Protein 3F6R (pdb70)

Solvent-accessible surface area: 26127 Å² total; per-residue (Å²): 53,63,0,0,0,0,6,0,20,70,110,24,49,2,63,28,0,0,89,77,0,51,97,52,0,49,85,43,69,33,109,22,30,50,5,47,6,50,26,8,37,3,119,86,11,0,83,42,17,69,0,0,0,1,0,0,13,32,125,24,196,85,28,28,89,17,9,99,49,0,33,71,7,4,55,49,2,65,120,0,35,4,76,75,56,75,0,0,0,0,0,8,24,57,113,163,148,165,79,45,2,10,0,1,53,4,0,28,49,2,0,114,74,40,38,11,88,44,19,10,153,21,12,92,5,68,25,56,9,103,95,44,69,127,25,1,46,56,8,2,97,63,0,43,133,88,62,57,68,0,1,0,0,8,0,23,71,111,24,47,0,63,28,0,0,94,76,0,51,95,48,0,48,85,38,70,31,108,24,40,49,48,50,5,59,118,22,83,4,119,86,28,0,82,42,27,67,0,0,0,0,0,0,12,32,125,23,196,162,86,51,73,16,9,99,50,0,35,72,8,14,57,48,1,17,91,1,14,2,26,68,57,70,0,0,0,0,0,8,22,62,111,167,146,165,123,46,2,11,0,1,53,29,0,27,105,28,0,83,25,6,8,12,86,42,20,9,152,18,12,90,4,65,27,58,9,102,96,49,70,123,28,1,42,59,8,2,98,66,0,45,136,90,63,57,68,0,1,0,0,8,0,23,71,104,25,49,1,62,27,0,0,94,76,0,50,93,48,0,50,82,43,68,33,109,23,31,50,9,48,4,52,24,9,26,4,118,86,12,0,84,41,20,68,0,0,0,0,0,0,12,31,123,22,198,159,82,49,76,19,9,95,49,0,54,70,8,15,80,51,2,23,98,0,17,1,28,69,59,70,0,0,0,0,0,7,23,59,112,164,146,168,119,47,3,10,0,2,52,30,0,26,104,38,0,80,31,7,6,12,84,44,19,8,154,20,11,91,4,65,27,55,9,103,94,47,66,126,28,0,42,57,8,2,98,64,0,43,138,89,63,52,65,0,1,0,0,8,0,20,70,106,24,49,1,64,30,0,0,92,84,0,52,98,51,0,48,84,43,69,31,108,22,42,49,48,47,5,61,119,20,84,4,118,84,27,0,84,43,26,68,0,0,0,1,0,0,12,32,123,23,199,103,49,45,92,18,9,103,51,0,34,72,7,5,63,50,2,67,122,0,36,4,74,74,58,73,0,0,0,0,0,7,24,56,114,162,150,167,87,45,3,10,0,1,53,9,0,28,53,1,0,115,67,36,40,11,86,44,21,10,152,17,12,93,5,66,25,57,8,102,98,45,68,129,25,0,45,55,7,3,97,62,0,44,136,87,63

Structure (mmCIF, N/CA/C/O backbone):
data_3F6R
#
_entry.id   3F6R
#
_cell.length_a   71.06
_cell.length_b   71.06
_cell.length_c   112.99
_cell.angle_alpha   90.00
_cell.angle_beta   90.00
_cell.angle_gamma   90.00
#
_symmetry.space_group_name_H-M   'P 43'
#
loop_
_entity.id
_entity.type
_entity.pdbx_description
1 polymer Flavodoxin
2 non-polymer 'FLAVIN MONONUCLEOTIDE'
3 water water
#
loop_
_atom_site.group_PDB
_atom_site.id
_atom_site.type_symbol
_atom_site.label_atom_id
_atom_site.label_alt_id
_atom_site.label_comp_id
_atom_site.label_asym_id
_atom_site.label_entity_id
_atom_site.label_seq_id
_atom_site.pdbx_PDB_ins_code
_atom_site.Cartn_x
_atom_site.Cartn_y
_atom_site.Cartn_z
_atom_site.occupancy
_atom_site.B_iso_or_equiv
_atom_site.auth_seq_id
_atom_site.auth_comp_id
_atom_site.auth_asym_id
_atom_site.auth_atom_id
_atom_site.pdbx_PDB_model_num
ATOM 1 N N . SER A 1 2 ? 11.760 -4.046 15.915 1.00 31.05 2 SER A N 1
ATOM 2 C CA . SER A 1 2 ? 11.948 -2.643 15.567 1.00 28.63 2 SER A CA 1
ATOM 3 C C . SER A 1 2 ? 10.873 -2.197 14.603 1.00 35.38 2 SER A C 1
ATOM 4 O O . SER A 1 2 ? 10.135 -3.013 14.061 1.00 35.82 2 SER A O 1
ATOM 7 N N . LYS A 1 3 ? 10.776 -0.890 14.405 1.00 24.10 3 LYS A N 1
ATOM 8 C CA . LYS A 1 3 ? 9.792 -0.329 13.493 1.00 21.51 3 LYS A CA 1
ATOM 9 C C . LYS A 1 3 ? 10.461 0.265 12.260 1.00 30.35 3 LYS A C 1
ATOM 10 O O . LYS A 1 3 ? 11.280 1.177 12.355 1.00 23.92 3 LYS A O 1
ATOM 16 N N . VAL A 1 4 ? 10.073 -0.255 11.102 1.00 19.81 4 VAL A N 1
ATOM 17 C CA . VAL A 1 4 ? 10.686 0.094 9.828 1.00 29.09 4 VAL A CA 1
ATOM 18 C C . VAL A 1 4 ? 9.654 0.643 8.845 1.00 22.48 4 VAL A C 1
ATOM 19 O O . VAL A 1 4 ? 8.608 0.033 8.629 1.00 20.09 4 VAL A O 1
ATOM 23 N N . LEU A 1 5 ? 9.959 1.799 8.262 1.00 22.09 5 LEU A N 1
ATOM 24 C CA . LEU A 1 5 ? 9.100 2.427 7.268 1.00 24.40 5 LEU A CA 1
ATOM 25 C C . LEU A 1 5 ? 9.784 2.342 5.923 1.00 24.01 5 LEU A C 1
ATOM 26 O O . LEU A 1 5 ? 10.958 2.702 5.804 1.00 21.78 5 LEU A O 1
ATOM 31 N N . ILE A 1 6 ? 9.051 1.867 4.916 1.00 18.85 6 ILE A N 1
ATOM 32 C CA . ILE A 1 6 ? 9.576 1.773 3.555 1.00 22.20 6 ILE A CA 1
ATOM 33 C C . ILE A 1 6 ? 8.734 2.610 2.578 1.00 25.11 6 ILE A C 1
ATOM 34 O O . ILE A 1 6 ? 7.530 2.409 2.444 1.00 30.83 6 ILE A O 1
ATOM 39 N N . VAL A 1 7 ? 9.374 3.566 1.911 1.00 23.98 7 VAL A N 1
ATOM 40 C CA . VAL A 1 7 ? 8.672 4.458 0.994 1.00 18.78 7 VAL A CA 1
ATOM 41 C C . VAL A 1 7 ? 9.380 4.413 -0.346 1.00 20.32 7 VAL A C 1
ATOM 42 O O . VAL A 1 7 ? 10.607 4.440 -0.398 1.00 25.36 7 VAL A O 1
ATOM 46 N N . PHE A 1 8 ? 8.608 4.341 -1.426 1.00 22.06 8 PHE A N 1
ATOM 47 C CA . PHE A 1 8 ? 9.174 4.247 -2.765 1.00 18.78 8 PHE A CA 1
ATOM 48 C C . PHE A 1 8 ? 8.443 5.072 -3.813 1.00 21.87 8 PHE A C 1
ATOM 49 O O . PHE A 1 8 ? 7.282 5.436 -3.652 1.00 22.68 8 PHE A O 1
ATOM 57 N N . GLY A 1 9 ? 9.157 5.354 -4.894 1.00 17.68 9 GLY A N 1
ATOM 58 C CA . GLY A 1 9 ? 8.590 5.957 -6.082 1.00 20.16 9 GLY A CA 1
ATOM 59 C C . GLY A 1 9 ? 8.978 5.066 -7.249 1.00 32.24 9 GLY A C 1
ATOM 60 O O . GLY A 1 9 ? 10.161 4.833 -7.484 1.00 29.49 9 GLY A O 1
ATOM 61 N N . SER A 1 10 ? 7.988 4.556 -7.970 1.00 22.57 10 SER A N 1
ATOM 62 C CA . SER A 1 10 ? 8.230 3.552 -8.978 1.00 25.10 10 SER A CA 1
ATOM 63 C C . SER A 1 10 ? 7.355 3.856 -10.178 1.00 28.17 10 SER A C 1
ATOM 64 O O . SER A 1 10 ? 6.151 4.011 -10.024 1.00 26.53 10 SER A O 1
ATOM 67 N N . SER A 1 11 ? 7.955 3.960 -11.363 1.00 27.11 11 SER A N 1
ATOM 68 C CA . SER A 1 11 ? 7.196 4.246 -12.580 1.00 19.23 11 SER A CA 1
ATOM 69 C C . SER A 1 11 ? 6.750 2.975 -13.302 1.00 33.02 11 SER A C 1
ATOM 70 O O . SER A 1 11 ? 5.598 2.858 -13.712 1.00 31.21 11 SER A O 1
ATOM 73 N N . THR A 1 12 ? 7.661 2.020 -13.467 1.00 24.99 12 THR A N 1
ATOM 74 C CA . THR A 1 12 ? 7.304 0.781 -14.153 1.00 25.92 12 THR A CA 1
ATOM 75 C C . THR A 1 12 ? 7.026 -0.402 -13.199 1.00 26.70 12 THR A C 1
ATOM 76 O O . THR A 1 12 ? 6.409 -1.390 -13.596 1.00 31.79 12 THR A O 1
ATOM 80 N N . GLY A 1 13 ? 7.448 -0.287 -11.942 1.00 34.50 13 GLY A N 1
ATOM 81 C CA . GLY A 1 13 ? 7.169 -1.318 -10.954 1.00 19.29 13 GLY A CA 1
ATOM 82 C C . GLY A 1 13 ? 8.370 -2.063 -10.396 1.00 29.74 13 GLY A C 1
ATOM 83 O O . GLY A 1 13 ? 8.227 -2.900 -9.503 1.00 28.34 13 GLY A O 1
ATOM 84 N N . ASN A 1 14 ? 9.555 -1.755 -10.913 1.00 26.54 14 ASN A N 1
ATOM 85 C CA . ASN A 1 14 ? 10.792 -2.416 -10.489 1.00 30.07 14 ASN A CA 1
ATOM 86 C C . ASN A 1 14 ? 11.239 -2.025 -9.073 1.00 27.20 14 ASN A C 1
ATOM 87 O O . ASN A 1 14 ? 11.646 -2.877 -8.294 1.00 32.31 14 ASN A O 1
ATOM 92 N N . THR A 1 15 ? 11.148 -0.743 -8.739 1.00 25.06 15 THR A N 1
ATOM 93 C CA . THR A 1 15 ? 11.484 -0.281 -7.396 1.00 21.92 15 THR A CA 1
ATOM 94 C C . THR A 1 15 ? 10.373 -0.669 -6.421 1.00 24.89 15 THR A C 1
ATOM 95 O O . THR A 1 15 ? 10.596 -0.794 -5.212 1.00 25.57 15 THR A O 1
ATOM 99 N N . GLU A 1 16 ? 9.173 -0.860 -6.953 1.00 21.85 16 GLU A N 1
ATOM 100 C CA . GLU A 1 16 ? 8.066 -1.326 -6.142 1.00 20.76 16 GLU A CA 1
ATOM 101 C C . GLU A 1 16 ? 8.363 -2.751 -5.713 1.00 35.06 16 GLU A C 1
ATOM 102 O O . GLU A 1 16 ? 8.385 -3.069 -4.521 1.00 26.50 16 GLU A O 1
ATOM 108 N N . SER A 1 17 ? 8.602 -3.602 -6.705 1.00 26.98 17 SER A N 1
ATOM 109 C CA . SER A 1 17 ? 8.959 -5.000 -6.488 1.00 26.91 17 SER A CA 1
ATOM 110 C C . SER A 1 17 ? 10.053 -5.203 -5.433 1.00 28.16 17 SER A C 1
ATOM 111 O O . SER A 1 17 ? 10.004 -6.147 -4.639 1.00 35.30 17 SER A O 1
ATOM 114 N N . ILE A 1 18 ? 11.052 -4.326 -5.444 1.00 28.08 18 ILE A N 1
ATOM 115 C CA . ILE A 1 18 ? 12.154 -4.391 -4.483 1.00 25.52 18 ILE A CA 1
ATOM 116 C C . ILE A 1 18 ? 11.708 -3.978 -3.088 1.00 22.28 18 ILE A C 1
ATOM 117 O O . ILE A 1 18 ? 12.171 -4.528 -2.100 1.00 33.08 18 ILE A O 1
ATOM 122 N N . ALA A 1 19 ? 10.809 -3.002 -3.015 1.00 19.86 19 ALA A N 1
ATOM 123 C CA . ALA A 1 19 ? 10.309 -2.524 -1.727 1.00 21.84 19 ALA A CA 1
ATOM 124 C C . ALA A 1 19 ? 9.348 -3.518 -1.068 1.00 27.70 19 ALA A C 1
ATOM 125 O O . ALA A 1 19 ? 9.195 -3.534 0.157 1.00 25.99 19 ALA A O 1
ATOM 127 N N . GLN A 1 20 ? 8.691 -4.342 -1.878 1.00 21.93 20 GLN A N 1
ATOM 128 C CA . GLN A 1 20 ? 7.785 -5.349 -1.335 1.00 21.06 20 GLN A CA 1
ATOM 129 C C . GLN A 1 20 ? 8.583 -6.538 -0.798 1.00 21.44 20 GLN A C 1
ATOM 130 O O . GLN A 1 20 ? 8.281 -7.072 0.270 1.00 23.87 20 GLN A O 1
ATOM 136 N N . LYS A 1 21 ? 9.613 -6.941 -1.537 1.00 26.28 21 LYS A N 1
ATOM 137 C CA . LYS A 1 21 ? 10.498 -8.011 -1.084 1.00 24.19 21 LYS A CA 1
ATOM 138 C C . LYS A 1 21 ? 11.200 -7.613 0.206 1.00 28.28 21 LYS A C 1
ATOM 139 O O . LYS A 1 21 ? 11.318 -8.406 1.137 1.00 33.77 21 LYS A O 1
ATOM 145 N N . LEU A 1 22 ? 11.673 -6.375 0.245 1.00 24.49 22 LEU A N 1
ATOM 146 C CA . LEU A 1 22 ? 12.337 -5.840 1.423 1.00 25.48 22 LEU A CA 1
ATOM 147 C C . LEU A 1 22 ? 11.391 -5.830 2.625 1.00 27.18 22 LEU A C 1
ATOM 148 O O . LEU A 1 22 ? 11.801 -6.112 3.750 1.00 30.15 22 LEU A O 1
ATOM 153 N N . GLU A 1 23 ? 10.125 -5.503 2.382 1.00 27.99 23 GLU A N 1
ATOM 154 C CA . GLU A 1 23 ? 9.135 -5.516 3.446 1.00 22.89 23 GLU A CA 1
ATOM 155 C C . GLU A 1 23 ? 8.984 -6.925 3.993 1.00 29.34 23 GLU A C 1
ATOM 156 O O . GLU A 1 23 ? 8.781 -7.121 5.190 1.00 34.68 23 GLU A O 1
ATOM 162 N N . GLU A 1 24 ? 9.087 -7.909 3.110 1.00 27.62 24 GLU A N 1
ATOM 163 C CA . GLU A 1 24 ? 8.887 -9.298 3.500 1.00 31.16 24 GLU A CA 1
ATOM 164 C C . GLU A 1 24 ? 10.062 -9.820 4.310 1.00 21.08 24 GLU A C 1
ATOM 165 O O . GLU A 1 24 ? 9.883 -10.622 5.219 1.00 34.40 24 GLU A O 1
ATOM 171 N N . LEU A 1 25 ? 11.266 -9.363 3.983 1.00 18.63 25 LEU A N 1
ATOM 172 C CA . LEU A 1 25 ? 12.464 -9.919 4.602 1.00 25.82 25 LEU A CA 1
ATOM 173 C C . LEU A 1 25 ? 12.694 -9.338 5.994 1.00 29.93 25 LEU A C 1
ATOM 174 O O . LEU A 1 25 ? 13.185 -10.017 6.896 1.00 29.70 25 LEU A O 1
ATOM 179 N N . ILE A 1 26 ? 12.332 -8.076 6.164 1.00 24.99 26 ILE A N 1
ATOM 180 C CA . ILE A 1 26 ? 12.523 -7.399 7.434 1.00 22.45 26 ILE A CA 1
ATOM 181 C C . ILE A 1 26 ? 11.401 -7.786 8.395 1.00 26.36 26 ILE A C 1
ATOM 182 O O . ILE A 1 26 ? 11.642 -8.133 9.546 1.00 28.92 26 ILE A O 1
ATOM 187 N N . ALA A 1 27 ? 10.173 -7.765 7.902 1.00 24.35 27 ALA A N 1
ATOM 188 C CA . ALA A 1 27 ? 9.054 -8.293 8.661 1.00 19.33 27 ALA A CA 1
ATOM 189 C C . ALA A 1 27 ? 9.359 -9.700 9.174 1.00 27.61 27 ALA A C 1
ATOM 190 O O . ALA A 1 27 ? 8.949 -10.068 10.280 1.00 33.54 27 ALA A O 1
ATOM 192 N N . ALA A 1 28 ? 10.055 -10.491 8.359 1.00 26.77 28 ALA A N 1
ATOM 193 C CA . ALA A 1 28 ? 10.422 -11.854 8.742 1.00 31.82 28 ALA A CA 1
ATOM 194 C C . ALA A 1 28 ? 11.418 -11.869 9.902 1.00 24.73 28 ALA A C 1
ATOM 195 O O . ALA A 1 28 ? 11.500 -12.854 10.646 1.00 29.23 28 ALA A O 1
ATOM 197 N N . GLY A 1 29 ? 12.155 -10.771 10.064 1.00 25.14 29 GLY A N 1
ATOM 198 C CA . GLY A 1 29 ? 13.152 -10.671 11.112 1.00 25.62 29 GLY A CA 1
ATOM 199 C C . GLY A 1 29 ? 12.586 -10.311 12.474 1.00 23.40 29 GLY A C 1
ATOM 200 O O . GLY A 1 29 ? 13.343 -10.173 13.429 1.00 27.89 29 GLY A O 1
ATOM 201 N N . GLY A 1 30 ? 11.266 -10.151 12.568 1.00 26.63 30 GLY A N 1
ATOM 202 C CA . GLY A 1 30 ? 10.624 -9.852 13.836 1.00 29.41 30 GLY A CA 1
ATOM 203 C C . GLY A 1 30 ? 10.273 -8.385 13.993 1.00 31.09 30 GLY A C 1
ATOM 204 O O . GLY A 1 30 ? 9.925 -7.925 15.085 1.00 23.36 30 GLY A O 1
ATOM 205 N N . HIS A 1 31 ? 10.360 -7.656 12.887 1.00 29.21 31 HIS A N 1
ATOM 206 C CA . HIS A 1 31 ? 10.159 -6.219 12.881 1.00 27.56 31 HIS A CA 1
ATOM 207 C C . HIS A 1 31 ? 8.844 -5.854 12.221 1.00 28.80 31 HIS A C 1
ATOM 208 O O . HIS A 1 31 ? 8.348 -6.576 11.354 1.00 30.23 31 HIS A O 1
ATOM 215 N N . GLU A 1 32 ? 8.290 -4.723 12.645 1.00 29.06 32 GLU A N 1
ATOM 216 C CA . GLU A 1 32 ? 7.060 -4.184 12.084 1.00 29.33 32 GLU A CA 1
ATOM 217 C C . GLU A 1 32 ? 7.404 -3.257 10.915 1.00 28.74 32 GLU A C 1
ATOM 218 O O . GLU A 1 32 ? 8.005 -2.198 11.109 1.00 29.11 32 GLU A O 1
ATOM 224 N N . VAL A 1 33 ? 7.041 -3.672 9.704 1.00 31.19 33 VAL A N 1
ATOM 225 C CA . VAL A 1 33 ? 7.313 -2.889 8.500 1.00 26.93 33 VAL A CA 1
ATOM 226 C C . VAL A 1 33 ? 6.056 -2.180 8.008 1.00 31.55 33 VAL A C 1
ATOM 227 O O . VAL A 1 33 ? 4.981 -2.774 7.966 1.00 23.21 33 VAL A O 1
ATOM 231 N N . THR A 1 34 ? 6.198 -0.907 7.645 1.00 23.88 34 THR A N 1
ATOM 232 C CA . THR A 1 34 ? 5.118 -0.168 6.995 1.00 23.43 34 THR A CA 1
ATOM 233 C C . THR A 1 34 ? 5.558 0.214 5.594 1.00 25.72 34 THR A C 1
ATOM 234 O O . THR A 1 34 ? 6.601 0.843 5.418 1.00 29.43 34 THR A O 1
ATOM 238 N N . LEU A 1 35 ? 4.759 -0.182 4.603 1.00 31.35 35 LEU A N 1
ATOM 239 C CA . LEU A 1 35 ? 5.060 0.062 3.195 1.00 31.01 35 LEU A CA 1
ATOM 240 C C . LEU A 1 35 ? 4.147 1.124 2.584 1.00 33.41 35 LEU A C 1
ATOM 241 O O . LEU A 1 35 ? 2.925 0.994 2.587 1.00 37.72 35 LEU A O 1
ATOM 246 N N . LEU A 1 36 ? 4.759 2.178 2.059 1.00 23.66 36 LEU A N 1
ATOM 247 C CA . LEU A 1 36 ? 4.021 3.272 1.447 1.00 19.35 36 LEU A CA 1
ATOM 248 C C . LEU A 1 36 ? 4.569 3.606 0.071 1.00 26.92 36 LEU A C 1
ATOM 249 O O . LEU A 1 36 ? 5.782 3.640 -0.129 1.00 27.63 36 LEU A O 1
ATOM 254 N N . ASN A 1 37 ? 3.665 3.851 -0.870 1.00 23.69 37 ASN A N 1
ATOM 255 C CA . ASN A 1 37 ? 3.996 4.513 -2.116 1.00 20.34 37 ASN A CA 1
ATOM 256 C C . ASN A 1 37 ? 4.061 5.996 -1.825 1.00 25.54 37 ASN A C 1
ATOM 257 O O . ASN A 1 37 ? 3.087 6.574 -1.342 1.00 30.16 37 ASN A O 1
ATOM 262 N N . ALA A 1 38 ? 5.210 6.602 -2.118 1.00 25.29 38 ALA A N 1
ATOM 263 C CA . ALA A 1 38 ? 5.463 8.024 -1.880 1.00 24.20 38 ALA A CA 1
ATOM 264 C C . ALA A 1 38 ? 4.348 8.929 -2.411 1.00 29.79 38 ALA A C 1
ATOM 265 O O . ALA A 1 38 ? 4.171 10.060 -1.942 1.00 30.74 38 ALA A O 1
ATOM 267 N N . ALA A 1 39 ? 3.606 8.420 -3.391 1.00 20.03 39 ALA A N 1
ATOM 268 C CA . ALA A 1 39 ? 2.494 9.140 -3.999 1.00 18.47 39 ALA A CA 1
ATOM 269 C C . ALA A 1 39 ? 1.307 9.243 -3.054 1.00 21.91 39 ALA A C 1
ATOM 270 O O . ALA A 1 39 ? 0.429 10.092 -3.229 1.00 26.04 39 ALA A O 1
ATOM 272 N N . ASP A 1 40 ? 1.298 8.383 -2.043 1.00 27.98 40 ASP A N 1
ATOM 273 C CA . ASP A 1 40 ? 0.176 8.277 -1.122 1.00 23.18 40 ASP A CA 1
ATOM 274 C C . ASP A 1 40 ? 0.495 8.891 0.229 1.00 22.51 40 ASP A C 1
ATOM 275 O O . ASP A 1 40 ? -0.406 9.188 1.002 1.00 27.74 40 ASP A O 1
ATOM 280 N N . ALA A 1 41 ? 1.783 9.095 0.492 1.00 25.20 41 ALA A N 1
ATOM 281 C CA . ALA A 1 41 ? 2.278 9.458 1.818 1.00 25.14 41 ALA A CA 1
ATOM 282 C C . ALA A 1 41 ? 2.267 10.951 2.111 1.00 27.64 41 ALA A C 1
ATOM 283 O O . ALA A 1 41 ? 2.768 11.755 1.322 1.00 30.91 41 ALA A O 1
ATOM 285 N N . SER A 1 42 ? 1.703 11.313 3.258 1.00 29.07 42 SER A N 1
ATOM 286 C CA . SER A 1 42 ? 1.849 12.667 3.771 1.00 30.71 42 SER A CA 1
ATOM 287 C C . SER A 1 42 ? 3.121 12.738 4.607 1.00 31.63 42 SER A C 1
ATOM 288 O O . SER A 1 42 ? 3.307 11.970 5.553 1.00 25.81 42 SER A O 1
ATOM 291 N N . ALA A 1 43 ? 3.997 13.665 4.246 1.00 27.26 43 ALA A N 1
ATOM 292 C CA . ALA A 1 43 ? 5.330 13.737 4.831 1.00 30.46 43 ALA A CA 1
ATOM 293 C C . ALA A 1 43 ? 5.324 14.133 6.303 1.00 30.83 43 ALA A C 1
ATOM 294 O O . ALA A 1 43 ? 6.119 13.619 7.087 1.00 30.39 43 ALA A O 1
ATOM 296 N N . GLU A 1 44 ? 4.428 15.040 6.676 1.00 31.31 44 GLU A N 1
ATOM 297 C CA . GLU A 1 44 ? 4.415 15.581 8.035 1.00 30.56 44 GLU A CA 1
ATOM 298 C C . GLU A 1 44 ? 4.654 14.511 9.093 1.00 27.34 44 GLU A C 1
ATOM 299 O O . GLU A 1 44 ? 3.819 13.626 9.301 1.00 24.32 44 GLU A O 1
ATOM 305 N N . ASN A 1 45 ? 5.813 14.597 9.746 1.00 30.01 45 ASN A N 1
ATOM 306 C CA . ASN A 1 45 ? 6.148 13.725 10.867 1.00 30.16 45 ASN A CA 1
ATOM 307 C C . ASN A 1 45 ? 6.082 12.239 10.498 1.00 26.15 45 ASN A C 1
ATOM 308 O O . ASN A 1 45 ? 5.869 11.388 11.362 1.00 29.40 45 ASN A O 1
ATOM 313 N N . LEU A 1 46 ? 6.264 11.942 9.211 1.00 25.03 46 LEU A N 1
ATOM 314 C CA . LEU A 1 46 ? 6.140 10.581 8.683 1.00 25.02 46 LEU A CA 1
ATOM 315 C C . LEU A 1 46 ? 7.058 9.565 9.371 1.00 25.80 46 LEU A C 1
ATOM 316 O O . LEU A 1 46 ? 6.680 8.404 9.557 1.00 23.41 46 LEU A O 1
ATOM 321 N N . ALA A 1 47 ? 8.260 9.995 9.742 1.00 25.64 47 ALA A N 1
ATOM 322 C CA . ALA A 1 47 ? 9.236 9.095 10.359 1.00 18.14 47 ALA A CA 1
ATOM 323 C C . ALA A 1 47 ? 9.017 8.847 11.853 1.00 22.75 47 ALA A C 1
ATOM 324 O O . ALA A 1 47 ? 9.629 7.946 12.427 1.00 19.58 47 ALA A O 1
ATOM 326 N N . ASP A 1 48 ? 8.171 9.641 12.498 1.00 21.35 48 ASP A N 1
ATOM 327 C CA . ASP A 1 48 ? 8.002 9.493 13.941 1.00 21.86 48 ASP A CA 1
ATOM 328 C C . ASP A 1 48 ? 7.559 8.074 14.292 1.00 24.19 48 ASP A C 1
ATOM 329 O O . ASP A 1 48 ? 6.612 7.552 13.707 1.00 25.86 48 ASP A O 1
ATOM 334 N N . GLY A 1 49 ? 8.254 7.458 15.246 1.00 26.30 49 GLY A N 1
ATOM 335 C CA . GLY A 1 49 ? 7.951 6.102 15.660 1.00 26.97 49 GLY A CA 1
ATOM 336 C C . GLY A 1 49 ? 8.871 5.080 15.024 1.00 25.11 49 GLY A C 1
ATOM 337 O O . GLY A 1 49 ? 9.047 3.988 15.544 1.00 21.76 49 GLY A O 1
ATOM 338 N N . TYR A 1 50 ? 9.475 5.445 13.900 1.00 21.98 50 TYR A N 1
ATOM 339 C CA . TYR A 1 50 ? 10.267 4.496 13.120 1.00 27.58 50 TYR A CA 1
ATOM 340 C C . TYR A 1 50 ? 11.755 4.475 13.471 1.00 26.34 50 TYR A C 1
ATOM 341 O O . TYR A 1 50 ? 12.413 5.511 13.537 1.00 27.64 50 TYR A O 1
ATOM 350 N N . ASP A 1 51 ? 12.269 3.270 13.694 1.00 23.50 51 ASP A N 1
ATOM 351 C CA . ASP A 1 51 ? 13.676 3.064 14.017 1.00 21.97 51 ASP A CA 1
ATOM 352 C C . ASP A 1 51 ? 14.565 3.188 12.776 1.00 26.83 51 ASP A C 1
ATOM 353 O O . ASP A 1 51 ? 15.706 3.632 12.863 1.00 31.57 51 ASP A O 1
ATOM 358 N N . ALA A 1 52 ? 14.036 2.803 11.621 1.00 26.30 52 ALA A N 1
ATOM 359 C CA . ALA A 1 52 ? 14.743 2.994 10.360 1.00 20.93 52 ALA A CA 1
ATOM 360 C C . ALA A 1 52 ? 13.757 3.393 9.278 1.00 27.70 52 ALA A C 1
ATOM 361 O O . ALA A 1 52 ? 12.568 3.085 9.379 1.00 26.22 52 ALA A O 1
ATOM 363 N N . VAL A 1 53 ? 14.247 4.078 8.247 1.00 19.73 53 VAL A N 1
ATOM 364 C CA . VAL A 1 53 ? 13.424 4.367 7.077 1.00 20.85 53 VAL A CA 1
ATOM 365 C C . VAL A 1 53 ? 14.179 4.080 5.795 1.00 24.03 53 VAL A C 1
ATOM 366 O O . VAL A 1 53 ? 15.227 4.664 5.549 1.00 29.42 53 VAL A O 1
ATOM 370 N N . LEU A 1 54 ? 13.635 3.184 4.977 1.00 20.60 54 LEU A N 1
ATOM 371 C CA . LEU A 1 54 ? 14.229 2.863 3.679 1.00 22.41 54 LEU A CA 1
ATOM 372 C C . LEU A 1 54 ? 13.519 3.614 2.534 1.00 27.02 54 LEU A C 1
ATOM 373 O O . LEU A 1 54 ? 12.288 3.624 2.452 1.00 27.18 54 LEU A O 1
ATOM 378 N N . PHE A 1 55 ? 14.302 4.258 1.668 1.00 20.68 55 PHE A N 1
ATOM 379 C CA . PHE A 1 55 ? 13.755 5.020 0.543 1.00 20.68 55 PHE A CA 1
ATOM 380 C C . PHE A 1 55 ? 14.106 4.373 -0.801 1.00 28.01 55 PHE A C 1
ATOM 381 O O . PHE A 1 55 ? 15.274 4.121 -1.083 1.00 30.57 55 PHE A O 1
ATOM 389 N N . GLY A 1 56 ? 13.095 4.122 -1.633 1.00 27.71 56 GLY A N 1
ATOM 390 C CA . GLY A 1 56 ? 13.296 3.571 -2.970 1.00 26.30 56 GLY A CA 1
ATOM 391 C C . GLY A 1 56 ? 12.890 4.554 -4.060 1.00 27.41 56 GLY A C 1
ATOM 392 O O . GLY A 1 56 ? 11.855 5.208 -3.955 1.00 26.43 56 GLY A O 1
ATOM 393 N N . CYS A 1 57 ? 13.692 4.666 -5.114 1.00 24.54 57 CYS A N 1
ATOM 394 C CA . CYS A 1 57 ? 13.453 5.702 -6.113 1.00 29.89 57 CYS A CA 1
ATOM 395 C C . CYS A 1 57 ? 14.287 5.468 -7.377 1.00 32.56 57 CYS A C 1
ATOM 396 O O . CYS A 1 57 ? 15.514 5.390 -7.301 1.00 31.08 57 CYS A O 1
ATOM 399 N N . SER A 1 58 ? 13.626 5.350 -8.530 1.00 31.41 58 SER A N 1
ATOM 400 C CA . SER A 1 58 ? 14.325 5.140 -9.802 1.00 27.09 58 SER A CA 1
ATOM 401 C C . SER A 1 58 ? 14.809 6.464 -10.378 1.00 29.02 58 SER A C 1
ATOM 402 O O . SER A 1 58 ? 14.261 7.520 -10.063 1.00 36.44 58 SER A O 1
ATOM 405 N N . ALA A 1 59 ? 15.838 6.400 -11.218 1.00 27.52 59 ALA A N 1
ATOM 406 C CA . ALA A 1 59 ? 16.416 7.586 -11.849 1.00 22.77 59 ALA A CA 1
ATOM 407 C C . ALA A 1 59 ? 16.004 7.683 -13.314 1.00 31.11 59 ALA A C 1
ATOM 408 O O . ALA A 1 59 ? 15.954 6.679 -14.016 1.00 37.16 59 ALA A O 1
ATOM 410 N N . TRP A 1 60 ? 15.729 8.902 -13.770 1.00 32.51 60 TRP A N 1
ATOM 411 C CA . TRP A 1 60 ? 15.270 9.146 -15.133 1.00 30.84 60 TRP A CA 1
ATOM 412 C C . TRP A 1 60 ? 16.031 10.312 -15.765 1.00 32.07 60 TRP A C 1
ATOM 413 O O . TRP A 1 60 ? 17.247 10.418 -15.608 1.00 30.54 60 TRP A O 1
ATOM 424 N N . GLY A 1 61 ? 15.323 11.181 -16.477 1.00 28.52 61 GLY A N 1
ATOM 425 C CA . GLY A 1 61 ? 15.951 12.351 -17.055 1.00 31.61 61 GLY A CA 1
ATOM 426 C C . GLY A 1 61 ? 16.745 12.054 -18.315 1.00 45.89 61 GLY A C 1
ATOM 427 O O . GLY A 1 61 ? 17.522 11.098 -18.370 1.00 39.43 61 GLY A O 1
ATOM 428 N N . MET A 1 62 ? 16.543 12.888 -19.331 1.00 44.71 62 MET A N 1
ATOM 429 C CA . MET A 1 62 ? 17.204 12.723 -20.618 1.00 50.22 62 MET A CA 1
ATOM 430 C C . MET A 1 62 ? 18.675 13.107 -20.501 1.00 52.91 62 MET A C 1
ATOM 431 O O . MET A 1 62 ? 19.548 12.476 -21.101 1.00 54.92 62 MET A O 1
ATOM 436 N N . GLU A 1 63 ? 18.939 14.149 -19.718 1.00 52.25 63 GLU A N 1
ATOM 437 C CA . GLU A 1 63 ? 20.289 14.680 -19.565 1.00 53.86 63 GLU A CA 1
ATOM 438 C C . GLU A 1 63 ? 20.865 14.343 -18.193 1.00 56.57 63 GLU A C 1
ATOM 439 O O . GLU A 1 63 ? 21.428 13.265 -17.988 1.00 49.83 63 GLU A O 1
ATOM 445 N N . ASP A 1 64 ? 20.732 15.284 -17.263 1.00 58.51 64 ASP A N 1
ATOM 446 C CA . ASP A 1 64 ? 21.131 15.054 -15.882 1.00 56.05 64 ASP A CA 1
ATOM 447 C C . ASP A 1 64 ? 20.148 14.104 -15.211 1.00 48.06 64 ASP A C 1
ATOM 448 O O . ASP A 1 64 ? 19.212 13.616 -15.840 1.00 47.16 64 ASP A O 1
ATOM 453 N N . LEU A 1 65 ? 20.369 13.842 -13.930 1.00 50.11 65 LEU A N 1
ATOM 454 C CA . LEU A 1 65 ? 19.520 12.922 -13.187 1.00 35.34 65 LEU A CA 1
ATOM 455 C C . LEU A 1 65 ? 18.238 13.601 -12.687 1.00 40.12 65 LEU A C 1
ATOM 456 O O . LEU A 1 65 ? 18.278 14.647 -12.032 1.00 45.18 65 LEU A O 1
ATOM 461 N N . GLU A 1 66 ? 17.102 13.002 -13.044 1.00 38.84 66 GLU A N 1
ATOM 462 C CA . GLU A 1 66 ? 15.786 13.401 -12.544 1.00 39.35 66 GLU A CA 1
ATOM 463 C C . GLU A 1 66 ? 15.140 12.235 -11.784 1.00 28.81 66 GLU A C 1
ATOM 464 O O . GLU A 1 66 ? 15.083 11.117 -12.287 1.00 29.96 66 GLU A O 1
ATOM 470 N N . MET A 1 67 ? 14.673 12.502 -10.567 1.00 32.15 67 MET A N 1
ATOM 471 C CA . MET A 1 67 ? 14.048 11.480 -9.735 1.00 31.81 67 MET A CA 1
ATOM 472 C C . MET A 1 67 ? 12.642 11.124 -10.216 1.00 27.54 67 MET A C 1
ATOM 473 O O . MET A 1 67 ? 11.946 11.963 -10.795 1.00 23.14 67 MET A O 1
ATOM 478 N N . GLN A 1 68 ? 12.228 9.882 -9.966 1.00 28.07 68 GLN A N 1
ATOM 479 C CA . GLN A 1 68 ? 10.855 9.455 -10.215 1.00 26.48 68 GLN A CA 1
ATOM 480 C C . GLN A 1 68 ? 9.911 10.442 -9.533 1.00 31.09 68 GLN A C 1
ATOM 481 O O . GLN A 1 68 ? 10.156 10.844 -8.397 1.00 29.08 68 GLN A O 1
ATOM 487 N N . ASP A 1 69 ? 8.830 10.816 -10.218 1.00 26.20 69 ASP A N 1
ATOM 488 C CA . ASP A 1 69 ? 8.050 12.008 -9.860 1.00 31.85 69 ASP A CA 1
ATOM 489 C C . ASP A 1 69 ? 7.158 11.884 -8.625 1.00 30.71 69 ASP A C 1
ATOM 490 O O . ASP A 1 69 ? 6.782 12.894 -8.032 1.00 30.41 69 ASP A O 1
ATOM 495 N N . ASP A 1 70 ? 6.794 10.659 -8.255 1.00 30.36 70 ASP A N 1
ATOM 496 C CA . ASP A 1 70 ? 6.046 10.432 -7.015 1.00 27.13 70 ASP A CA 1
ATOM 497 C C . ASP A 1 70 ? 6.985 10.549 -5.810 1.00 27.65 70 ASP A C 1
ATOM 498 O O . ASP A 1 70 ? 6.587 10.997 -4.729 1.00 26.30 70 ASP A O 1
ATOM 503 N N . PHE A 1 71 ? 8.232 10.133 -5.997 1.00 20.76 71 PHE A N 1
ATOM 504 C CA . PHE A 1 71 ? 9.230 10.297 -4.955 1.00 23.89 71 PHE A CA 1
ATOM 505 C C . PHE A 1 71 ? 9.590 11.772 -4.820 1.00 30.61 71 PHE A C 1
ATOM 506 O O . PHE A 1 71 ? 9.515 12.351 -3.737 1.00 30.06 71 PHE A O 1
ATOM 514 N N . LEU A 1 72 ? 9.978 12.368 -5.943 1.00 25.91 72 LEU A N 1
ATOM 515 C CA . LEU A 1 72 ? 10.393 13.765 -5.996 1.00 25.66 72 LEU A CA 1
ATOM 516 C C . LEU A 1 72 ? 9.502 14.652 -5.142 1.00 28.65 72 LEU A C 1
ATOM 517 O O . LEU A 1 72 ? 9.987 15.378 -4.277 1.00 28.20 72 LEU A O 1
ATOM 522 N N . SER A 1 73 ? 8.197 14.583 -5.388 1.00 24.34 73 SER A N 1
ATOM 523 C CA . SER A 1 73 ? 7.229 15.394 -4.650 1.00 30.62 73 SER A CA 1
ATOM 524 C C . SER A 1 73 ? 7.381 15.220 -3.140 1.00 33.52 73 SER A C 1
ATOM 525 O O . SER A 1 73 ? 7.229 16.174 -2.377 1.00 33.96 73 SER A O 1
ATOM 528 N N . LEU A 1 74 ? 7.685 13.997 -2.719 1.00 27.67 74 LEU A N 1
ATOM 529 C CA . LEU A 1 74 ? 7.973 13.719 -1.319 1.00 23.27 74 LEU A CA 1
ATOM 530 C C . LEU A 1 74 ? 9.368 14.219 -0.932 1.00 30.71 74 LEU A C 1
ATOM 531 O O . LEU A 1 74 ? 9.575 14.699 0.184 1.00 36.17 74 LEU A O 1
ATOM 536 N N . PHE A 1 75 ? 10.320 14.100 -1.853 1.00 24.43 75 PHE A N 1
ATOM 537 C CA . PHE A 1 75 ? 11.696 14.504 -1.590 1.00 24.23 75 PHE A CA 1
ATOM 538 C C . PHE A 1 75 ? 11.715 15.975 -1.196 1.00 31.05 75 PHE A C 1
ATOM 539 O O . PHE A 1 75 ? 12.402 16.382 -0.251 1.00 33.36 75 PHE A O 1
ATOM 547 N N . GLU A 1 76 ? 10.934 16.771 -1.914 1.00 28.67 76 GLU A N 1
ATOM 548 C CA . GLU A 1 76 ? 10.784 18.179 -1.588 1.00 35.11 76 GLU A CA 1
ATOM 549 C C . GLU A 1 76 ? 10.517 18.401 -0.095 1.00 31.86 76 GLU A C 1
ATOM 550 O O . GLU A 1 76 ? 11.037 19.347 0.494 1.00 29.42 76 GLU A O 1
ATOM 556 N N . GLU A 1 77 ? 9.734 17.507 0.507 1.00 31.39 77 GLU A N 1
ATOM 557 C CA . GLU A 1 77 ? 9.241 17.683 1.873 1.00 29.58 77 GLU A CA 1
ATOM 558 C C . GLU A 1 77 ? 10.025 16.903 2.932 1.00 26.19 77 GLU A C 1
ATOM 559 O O . GLU A 1 77 ? 9.575 16.774 4.062 1.00 33.32 77 GLU A O 1
ATOM 565 N N . PHE A 1 78 ? 11.195 16.388 2.571 1.00 28.92 78 PHE A N 1
ATOM 566 C CA . PHE A 1 78 ? 12.042 15.670 3.521 1.00 25.22 78 PHE A CA 1
ATOM 567 C C . PHE A 1 78 ? 12.223 16.450 4.811 1.00 27.61 78 PHE A C 1
ATOM 568 O O . PHE A 1 78 ? 12.408 15.867 5.877 1.00 29.62 78 PHE A O 1
ATOM 576 N N . ASP A 1 79 ? 12.176 17.776 4.707 1.00 31.57 79 ASP A N 1
ATOM 577 C CA . ASP A 1 79 ? 12.334 18.681 5.857 1.00 34.72 79 ASP A CA 1
ATOM 578 C C . ASP A 1 79 ? 11.324 18.469 6.994 1.00 35.14 79 ASP A C 1
ATOM 579 O O . ASP A 1 79 ? 11.624 18.750 8.160 1.00 35.38 79 ASP A O 1
ATOM 584 N N . ARG A 1 80 ? 10.129 17.996 6.645 1.00 33.56 80 ARG A N 1
ATOM 585 C CA . ARG A 1 80 ? 9.047 17.828 7.609 1.00 26.06 80 ARG A CA 1
ATOM 586 C C . ARG A 1 80 ? 8.922 16.389 8.095 1.00 28.76 80 ARG A C 1
ATOM 587 O O . ARG A 1 80 ? 8.096 16.088 8.956 1.00 29.99 80 ARG A O 1
ATOM 595 N N . ILE A 1 81 ? 9.746 15.502 7.549 1.00 24.58 81 ILE A N 1
ATOM 596 C CA . ILE A 1 81 ? 9.620 14.078 7.842 1.00 17.89 81 ILE A CA 1
ATOM 597 C C . ILE A 1 81 ? 10.078 13.680 9.254 1.00 27.52 81 ILE A C 1
ATOM 598 O O . ILE A 1 81 ? 9.435 12.856 9.907 1.00 26.77 81 ILE A O 1
ATOM 603 N N . GLY A 1 82 ? 11.173 14.268 9.730 1.00 28.87 82 GLY A N 1
ATOM 604 C CA . GLY A 1 82 ? 11.674 13.981 11.069 1.00 30.85 82 GLY A CA 1
ATOM 605 C C . GLY A 1 82 ? 12.799 12.959 11.101 1.00 33.81 82 GLY A C 1
ATOM 606 O O . GLY A 1 82 ? 12.816 12.047 11.940 1.00 27.94 82 GLY A O 1
ATOM 607 N N . LEU A 1 83 ? 13.756 13.131 10.194 1.00 27.16 83 LEU A N 1
ATOM 608 C CA . LEU A 1 83 ? 14.829 12.162 10.004 1.00 24.44 83 LEU A CA 1
ATOM 609 C C . LEU A 1 83 ? 15.964 12.264 11.028 1.00 22.88 83 LEU A C 1
ATOM 610 O O . LEU A 1 83 ? 16.783 11.356 11.126 1.00 25.37 83 LEU A O 1
ATOM 615 N N . ALA A 1 84 ? 16.002 13.354 11.793 1.00 18.07 84 ALA A N 1
ATOM 616 C CA . ALA A 1 84 ? 17.120 13.621 12.711 1.00 29.71 84 ALA A CA 1
ATOM 617 C C . ALA A 1 84 ? 17.326 12.523 13.756 1.00 25.19 84 ALA A C 1
ATOM 618 O O . ALA A 1 84 ? 16.430 12.220 14.546 1.00 32.03 84 ALA A O 1
ATOM 620 N N . GLY A 1 85 ? 18.511 11.922 13.751 1.00 31.62 85 GLY A N 1
ATOM 621 C CA . GLY A 1 85 ? 18.842 10.896 14.721 1.00 17.73 85 GLY A CA 1
ATOM 622 C C . GLY A 1 85 ? 18.242 9.543 14.392 1.00 21.40 85 GLY A C 1
ATOM 623 O O . GLY A 1 85 ? 18.315 8.621 15.202 1.00 28.91 85 GLY A O 1
ATOM 624 N N . ARG A 1 86 ? 17.648 9.414 13.209 1.00 23.50 86 ARG A N 1
ATOM 625 C CA . ARG A 1 86 ? 17.057 8.142 12.783 1.00 19.29 86 ARG A CA 1
ATOM 626 C C . ARG A 1 86 ? 17.946 7.412 11.784 1.00 29.76 86 ARG A C 1
ATOM 627 O O . ARG A 1 86 ? 18.807 8.027 11.163 1.00 32.77 86 ARG A O 1
ATOM 635 N N . LYS A 1 87 ? 17.735 6.103 11.631 1.00 31.07 87 LYS A N 1
ATOM 636 C CA . LYS A 1 87 ? 18.514 5.301 10.676 1.00 23.63 87 LYS A CA 1
ATOM 637 C C . LYS A 1 87 ? 17.849 5.275 9.312 1.00 31.19 87 LYS A C 1
ATOM 638 O O . LYS A 1 87 ? 16.625 5.214 9.212 1.00 37.64 87 LYS A O 1
ATOM 644 N N . VAL A 1 88 ? 18.656 5.294 8.258 1.00 24.25 88 VAL A N 1
ATOM 645 C CA . VAL A 1 88 ? 18.131 5.403 6.896 1.00 23.90 88 VAL A CA 1
ATOM 646 C C . VAL A 1 88 ? 18.996 4.599 5.926 1.00 26.46 88 VAL A C 1
ATOM 647 O O . VAL A 1 88 ? 20.182 4.407 6.158 1.00 25.20 88 VAL A O 1
ATOM 651 N N . ALA A 1 89 ? 18.391 4.113 4.850 1.00 21.23 89 ALA A N 1
ATOM 652 C CA . ALA A 1 89 ? 19.140 3.516 3.747 1.00 22.73 89 ALA A CA 1
ATOM 653 C C . ALA A 1 89 ? 18.325 3.691 2.478 1.00 27.54 89 ALA A C 1
ATOM 654 O O . ALA A 1 89 ? 17.118 3.908 2.540 1.00 25.92 89 ALA A O 1
ATOM 656 N N . ALA A 1 90 ? 18.988 3.608 1.332 1.00 23.25 90 ALA A N 1
ATOM 657 C CA . ALA A 1 90 ? 18.322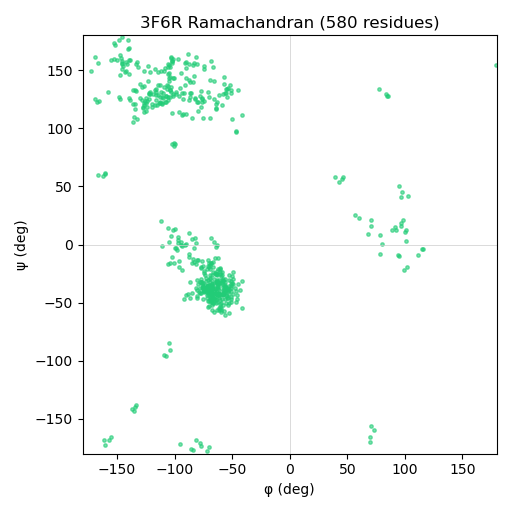 3.796 0.055 1.00 23.43 90 ALA A CA 1
ATOM 658 C C . ALA A 1 90 ? 18.563 2.624 -0.897 1.00 33.94 90 ALA A C 1
ATOM 659 O O . ALA A 1 90 ? 19.611 1.982 -0.857 1.00 23.43 90 ALA A O 1
ATOM 661 N N . PHE A 1 91 ? 17.579 2.372 -1.755 1.00 27.26 91 PHE A N 1
ATOM 662 C CA . PHE A 1 91 ? 17.664 1.348 -2.779 1.00 22.42 91 PHE A CA 1
ATOM 663 C C . PHE A 1 91 ? 17.024 1.879 -4.057 1.00 29.08 91 PHE A C 1
ATOM 664 O O . PHE A 1 91 ? 16.364 2.918 -4.041 1.00 31.31 91 PHE A O 1
ATOM 672 N N . ALA A 1 92 ? 17.222 1.175 -5.166 1.00 24.15 92 ALA A N 1
ATOM 673 C CA . ALA A 1 92 ? 16.643 1.604 -6.433 1.00 24.82 92 ALA A CA 1
ATOM 674 C C . ALA A 1 92 ? 16.773 0.533 -7.501 1.00 27.56 92 ALA A C 1
ATOM 675 O O . ALA A 1 92 ? 17.581 -0.380 -7.377 1.00 28.61 92 ALA A O 1
ATOM 677 N N . SER A 1 93 ? 15.968 0.656 -8.551 1.00 26.57 93 SER A N 1
ATOM 678 C CA . SER A 1 93 ? 16.194 -0.098 -9.770 1.00 28.79 93 SER A CA 1
ATOM 679 C C . SER A 1 93 ? 16.754 0.861 -10.808 1.00 28.73 93 SER A C 1
ATOM 680 O O . SER A 1 93 ? 16.407 2.040 -10.817 1.00 30.62 93 SER A O 1
ATOM 683 N N . GLY A 1 94 ? 17.626 0.361 -11.674 1.00 32.14 94 GLY A N 1
ATOM 684 C CA . GLY A 1 94 ? 18.274 1.214 -12.649 1.00 34.76 94 GLY A CA 1
ATOM 685 C C . GLY A 1 94 ? 18.771 0.467 -13.867 1.00 32.83 94 GLY A C 1
ATOM 686 O O . GLY A 1 94 ? 18.442 -0.699 -14.070 1.00 32.38 94 GLY A O 1
ATOM 687 N N . ASP A 1 95 ? 19.575 1.153 -14.673 1.00 32.42 95 ASP A N 1
ATOM 688 C CA . ASP A 1 95 ? 20.062 0.607 -15.929 1.00 35.44 95 ASP A CA 1
ATOM 689 C C . ASP A 1 95 ? 21.553 0.892 -16.076 1.00 34.62 95 ASP A C 1
ATOM 690 O O . ASP A 1 95 ? 21.956 2.043 -16.263 1.00 38.66 95 ASP A O 1
ATOM 695 N N . GLN A 1 96 ? 22.367 -0.156 -15.976 1.00 38.94 96 GLN A N 1
ATOM 696 C CA . GLN A 1 96 ? 23.815 -0.028 -16.091 1.00 41.02 96 GLN A CA 1
ATOM 697 C C . GLN A 1 96 ? 24.212 0.741 -17.344 1.00 47.87 96 GLN A C 1
ATOM 698 O O . GLN A 1 96 ? 25.206 1.467 -17.351 1.00 46.04 96 GLN A O 1
ATOM 704 N N . GLU A 1 97 ? 23.434 0.579 -18.406 1.00 45.86 97 GLU A N 1
ATOM 705 C CA . GLU A 1 97 ? 23.762 1.213 -19.674 1.00 42.22 97 GLU A CA 1
ATOM 706 C C . GLU A 1 97 ? 23.746 2.741 -19.592 1.00 46.55 97 GLU A C 1
ATOM 707 O O . GLU A 1 97 ? 24.028 3.426 -20.574 1.00 61.13 97 GLU A O 1
ATOM 713 N N . TYR A 1 98 ? 23.432 3.271 -18.415 1.00 48.34 98 TYR A N 1
ATOM 714 C CA . TYR A 1 98 ? 23.427 4.714 -18.200 1.00 38.50 98 TYR A CA 1
ATOM 715 C C . TYR A 1 98 ? 24.669 5.152 -17.442 1.00 49.58 98 TYR A C 1
ATOM 716 O O . TYR A 1 98 ? 25.329 4.343 -16.785 1.00 58.21 98 TYR A O 1
ATOM 725 N N . GLU A 1 99 ? 24.974 6.443 -17.527 1.00 62.41 99 GLU A N 1
ATOM 726 C CA . GLU A 1 99 ? 26.166 7.006 -16.900 1.00 61.07 99 GLU A CA 1
ATOM 727 C C . GLU A 1 99 ? 26.061 6.995 -15.376 1.00 68.60 99 GLU A C 1
ATOM 728 O O . GLU A 1 99 ? 26.976 6.543 -14.685 1.00 66.75 99 GLU A O 1
ATOM 734 N N . HIS A 1 100 ? 24.940 7.497 -14.860 1.00 60.48 100 HIS A N 1
ATOM 735 C CA . HIS A 1 100 ? 24.702 7.543 -13.421 1.00 47.94 100 HIS A CA 1
ATOM 736 C C . HIS A 1 100 ? 23.785 6.412 -12.975 1.00 43.79 100 HIS A C 1
ATOM 737 O O . HIS A 1 100 ? 22.570 6.579 -12.892 1.00 40.16 100 HIS A O 1
ATOM 744 N N . PHE A 1 101 ? 24.378 5.262 -12.683 1.00 37.43 101 PHE A N 1
ATOM 745 C CA . PHE A 1 101 ? 23.632 4.088 -12.253 1.00 31.57 101 PHE A CA 1
ATOM 746 C C . PHE A 1 101 ? 22.923 4.351 -10.939 1.00 36.18 101 PHE A C 1
ATOM 747 O O . PHE A 1 101 ? 23.562 4.694 -9.947 1.00 45.43 101 PHE A O 1
ATOM 755 N N . CYS A 1 102 ? 21.603 4.183 -10.937 1.00 37.35 102 CYS A N 1
ATOM 756 C CA . CYS A 1 102 ? 20.776 4.439 -9.757 1.00 29.30 102 CYS A CA 1
ATOM 757 C C . CYS A 1 102 ? 21.257 5.688 -9.001 1.00 33.84 102 CYS A C 1
ATOM 758 O O . CYS A 1 102 ? 21.606 5.634 -7.816 1.00 34.60 102 CYS A O 1
ATOM 761 N N . GLY A 1 103 ? 21.271 6.812 -9.709 1.00 29.78 103 GLY A N 1
ATOM 762 C CA . GLY A 1 103 ? 21.769 8.057 -9.163 1.00 20.75 103 GLY A CA 1
ATOM 763 C C . GLY A 1 103 ? 20.885 8.621 -8.075 1.00 32.67 103 GLY A C 1
ATOM 764 O O . GLY A 1 103 ? 21.319 9.469 -7.301 1.00 42.69 103 GLY A O 1
ATOM 765 N N . ALA A 1 104 ? 19.642 8.155 -8.010 1.00 33.34 104 ALA A N 1
ATOM 766 C CA . ALA A 1 104 ? 18.723 8.597 -6.963 1.00 26.21 104 ALA A CA 1
ATOM 767 C C . ALA A 1 104 ? 19.214 8.170 -5.579 1.00 31.68 104 ALA A C 1
ATOM 768 O O . ALA A 1 104 ? 18.996 8.867 -4.587 1.00 30.03 104 ALA A O 1
ATOM 770 N N . VAL A 1 105 ? 19.880 7.019 -5.529 1.00 25.24 105 VAL A N 1
ATOM 771 C CA . VAL A 1 105 ? 20.385 6.442 -4.282 1.00 23.51 105 VAL A CA 1
ATOM 772 C C . VAL A 1 105 ? 21.397 7.320 -3.500 1.00 35.65 105 VAL A C 1
ATOM 773 O O . VAL A 1 105 ? 21.160 7.640 -2.330 1.00 37.49 105 VAL A O 1
ATOM 777 N N . PRO A 1 106 ? 22.528 7.700 -4.131 1.00 30.41 106 PRO A N 1
ATOM 778 C CA . PRO A 1 106 ? 23.466 8.624 -3.478 1.00 29.61 106 PRO A CA 1
ATOM 779 C C . PRO A 1 106 ? 22.802 9.944 -3.097 1.00 35.58 106 PRO A C 1
ATOM 780 O O . PRO A 1 106 ? 23.113 10.519 -2.052 1.00 30.68 106 PRO A O 1
ATOM 784 N N . ALA A 1 107 ? 21.898 10.410 -3.952 1.00 27.97 107 ALA A N 1
ATOM 785 C CA . ALA A 1 107 ? 21.187 11.665 -3.737 1.00 29.35 107 ALA A CA 1
ATOM 786 C C . ALA A 1 107 ? 20.347 11.621 -2.466 1.00 39.02 107 ALA A C 1
ATOM 787 O O . ALA A 1 107 ? 20.365 12.562 -1.670 1.00 38.40 107 ALA A O 1
ATOM 789 N N . ILE A 1 108 ? 19.614 10.524 -2.287 1.00 33.19 108 ILE A N 1
ATOM 790 C CA . ILE A 1 108 ? 18.788 10.315 -1.098 1.00 31.52 108 ILE A CA 1
ATOM 791 C C . ILE A 1 108 ? 19.658 10.252 0.153 1.00 35.42 108 ILE A C 1
ATOM 792 O O . ILE A 1 108 ? 19.324 10.828 1.185 1.00 34.42 108 ILE A O 1
ATOM 797 N N . GLU A 1 109 ? 20.781 9.551 0.052 1.00 34.56 109 GLU A N 1
ATOM 798 C CA . GLU A 1 109 ? 21.673 9.376 1.192 1.00 31.80 109 GLU A CA 1
ATOM 799 C C . GLU A 1 109 ? 22.243 10.705 1.673 1.00 38.62 109 GLU A C 1
ATOM 800 O O . GLU A 1 109 ? 22.506 10.890 2.864 1.00 43.02 109 GLU A O 1
ATOM 806 N N . GLU A 1 110 ? 22.434 11.635 0.746 1.00 34.71 110 GLU A N 1
ATOM 807 C CA . GLU A 1 110 ? 23.052 12.908 1.093 1.00 33.04 110 GLU A CA 1
ATOM 808 C C . GLU A 1 110 ? 22.058 13.872 1.725 1.00 32.96 110 GLU A C 1
ATOM 809 O O . GLU A 1 110 ? 22.363 14.512 2.724 1.00 33.37 110 GLU A O 1
ATOM 815 N N . ARG A 1 111 ? 20.871 13.964 1.136 1.00 32.51 111 ARG A N 1
ATOM 816 C CA . ARG A 1 111 ? 19.786 14.744 1.707 1.00 27.95 111 ARG A CA 1
ATOM 817 C C . ARG A 1 111 ? 19.464 14.246 3.118 1.00 28.56 111 ARG A C 1
ATOM 818 O O . ARG A 1 111 ? 19.169 15.035 4.023 1.00 37.12 111 ARG A O 1
ATOM 826 N N . ALA A 1 112 ? 19.509 12.933 3.302 1.00 26.93 112 ALA A N 1
ATOM 827 C CA . ALA A 1 112 ? 19.184 12.331 4.590 1.00 25.91 112 ALA A CA 1
ATOM 828 C C . ALA A 1 112 ? 20.232 12.653 5.659 1.00 32.30 112 ALA A C 1
ATOM 829 O O . ALA A 1 112 ? 19.890 12.913 6.812 1.00 29.85 112 ALA A O 1
ATOM 831 N N . LYS A 1 113 ? 21.505 12.628 5.270 1.00 29.39 113 LYS A N 1
ATOM 832 C CA . LYS A 1 113 ? 22.598 12.939 6.184 1.00 30.95 113 LYS A CA 1
ATOM 833 C C . LYS A 1 113 ? 22.580 14.414 6.547 1.00 27.63 113 LYS A C 1
ATOM 834 O O . LYS A 1 113 ? 22.891 14.789 7.674 1.00 29.17 113 LYS A O 1
ATOM 840 N N . GLU A 1 114 ? 22.221 15.251 5.582 1.00 29.80 114 GLU A N 1
ATOM 841 C CA . GLU A 1 114 ? 22.125 16.690 5.810 1.00 28.34 114 GLU A CA 1
ATOM 842 C C . GLU A 1 114 ? 21.025 16.991 6.804 1.00 24.07 114 GLU A C 1
ATOM 843 O O . GLU A 1 114 ? 21.030 18.029 7.461 1.00 24.60 114 GLU A O 1
ATOM 849 N N . LEU A 1 115 ? 20.063 16.084 6.887 1.00 31.47 115 LEU A N 1
ATOM 850 C CA . LEU A 1 115 ? 18.907 16.293 7.735 1.00 30.78 115 LEU A CA 1
ATOM 851 C C . LEU A 1 115 ? 19.103 15.595 9.074 1.00 32.89 115 LEU A C 1
ATOM 852 O O . LEU A 1 115 ? 18.230 15.632 9.943 1.00 34.35 115 LEU A O 1
ATOM 857 N N . GLY A 1 116 ? 20.261 14.960 9.230 1.00 28.10 116 GLY A N 1
ATOM 858 C CA . GLY A 1 116 ? 20.645 14.405 10.510 1.00 24.10 116 GLY A CA 1
ATOM 859 C C . GLY A 1 116 ? 20.381 12.926 10.647 1.00 26.11 116 GLY A C 1
ATOM 860 O O . GLY A 1 116 ? 20.289 12.411 11.762 1.00 17.05 116 GLY A O 1
ATOM 861 N N . ALA A 1 117 ? 20.260 12.243 9.515 1.00 18.72 117 ALA A N 1
ATOM 862 C CA . ALA A 1 117 ? 20.065 10.802 9.517 1.00 23.36 117 ALA A CA 1
ATOM 863 C C . ALA A 1 117 ? 21.409 10.073 9.476 1.00 22.96 117 ALA A C 1
ATOM 864 O O . ALA A 1 117 ? 22.419 10.633 9.042 1.00 22.55 117 ALA A O 1
ATOM 866 N N . THR A 1 118 ? 21.415 8.829 9.942 1.00 20.86 118 THR A N 1
ATOM 867 C CA . THR A 1 118 ? 22.587 7.970 9.851 1.00 22.58 118 THR A CA 1
ATOM 868 C C . THR A 1 118 ? 22.333 6.927 8.778 1.00 31.74 118 THR A C 1
ATOM 869 O O . THR A 1 118 ? 21.254 6.335 8.738 1.00 28.24 118 THR A O 1
ATOM 873 N N . ILE A 1 119 ? 23.308 6.703 7.900 1.00 28.95 119 ILE A N 1
ATOM 874 C CA . ILE A 1 119 ? 23.123 5.721 6.830 1.00 22.46 119 ILE A CA 1
ATOM 875 C C . ILE A 1 119 ? 23.449 4.299 7.293 1.00 25.20 119 ILE A C 1
ATOM 876 O O . ILE A 1 119 ? 24.610 3.961 7.498 1.00 35.22 119 ILE A O 1
ATOM 881 N N . ILE A 1 120 ? 22.405 3.486 7.435 1.00 25.32 120 ILE A N 1
ATOM 882 C CA . ILE A 1 120 ? 22.475 2.120 7.952 1.00 32.23 120 ILE A CA 1
ATOM 883 C C . ILE A 1 120 ? 23.332 1.181 7.109 1.00 32.90 120 ILE A C 1
ATOM 884 O O . ILE A 1 120 ? 24.112 0.389 7.639 1.00 35.48 120 ILE A O 1
ATOM 889 N N . ALA A 1 121 ? 23.152 1.258 5.794 1.00 31.53 121 ALA A N 1
ATOM 890 C CA . ALA A 1 121 ? 23.764 0.324 4.865 1.00 32.55 121 ALA A CA 1
ATOM 891 C C . ALA A 1 121 ? 23.997 1.035 3.544 1.00 36.13 121 ALA A C 1
ATOM 892 O O . ALA A 1 121 ? 23.357 2.044 3.255 1.00 31.63 121 ALA A O 1
ATOM 894 N N . GLU A 1 122 ? 24.919 0.511 2.746 1.00 28.88 122 GLU A N 1
ATOM 895 C CA . GLU A 1 122 ? 25.215 1.109 1.453 1.00 38.07 122 GLU A CA 1
ATOM 896 C C . GLU A 1 122 ? 24.034 0.908 0.516 1.00 29.78 122 GLU A C 1
ATOM 897 O O . GLU A 1 122 ? 23.376 -0.134 0.539 1.00 31.23 122 GLU A O 1
ATOM 903 N N . GLY A 1 123 ? 23.757 1.927 -0.289 1.00 27.35 123 GLY A N 1
ATOM 904 C CA . GLY A 1 123 ? 22.589 1.915 -1.140 1.00 26.19 123 GLY A CA 1
ATOM 905 C C . GLY A 1 123 ? 22.552 0.688 -2.014 1.00 23.91 123 GLY A C 1
ATOM 906 O O . GLY A 1 123 ? 23.557 0.318 -2.615 1.00 31.55 123 GLY A O 1
ATOM 907 N N . LEU A 1 124 ? 21.389 0.051 -2.080 1.00 26.88 124 LEU A N 1
ATOM 908 C CA . LEU A 1 124 ? 21.171 -1.031 -3.032 1.00 22.67 124 LEU A CA 1
ATOM 909 C C . LEU A 1 124 ? 20.996 -0.469 -4.442 1.00 37.62 124 LEU A C 1
ATOM 910 O O . LEU A 1 124 ? 20.127 0.367 -4.681 1.00 35.27 124 LEU A O 1
ATOM 915 N N . LYS A 1 125 ? 21.833 -0.930 -5.367 1.00 36.75 125 LYS A N 1
ATOM 916 C CA . LYS A 1 125 ? 21.732 -0.558 -6.774 1.00 38.20 125 LYS A CA 1
ATOM 917 C C . LYS A 1 125 ? 21.703 -1.817 -7.635 1.00 35.12 125 LYS A C 1
ATOM 918 O O . LYS A 1 125 ? 22.656 -2.596 -7.633 1.00 26.95 125 LYS A O 1
ATOM 924 N N . MET A 1 126 ? 20.613 -2.015 -8.366 1.00 30.02 126 MET A N 1
ATOM 925 C CA . MET A 1 126 ? 20.480 -3.188 -9.209 1.00 26.80 126 MET A CA 1
ATOM 926 C C . MET A 1 126 ? 19.586 -2.915 -10.397 1.00 31.00 126 MET A C 1
ATOM 927 O O . MET A 1 126 ? 18.953 -1.866 -10.483 1.00 36.44 126 MET A O 1
ATOM 932 N N . GLU A 1 127 ? 19.540 -3.875 -11.311 1.00 29.63 127 GLU A N 1
ATOM 933 C CA . GLU A 1 127 ? 18.702 -3.779 -12.491 1.00 18.48 127 GLU A CA 1
ATOM 934 C C . GLU A 1 127 ? 17.489 -4.670 -12.352 1.00 26.62 127 GLU A C 1
ATOM 935 O O . GLU A 1 127 ? 17.527 -5.668 -11.641 1.00 32.65 127 GLU A O 1
ATOM 941 N N . GLY A 1 128 ? 16.422 -4.305 -13.057 1.00 23.60 128 GLY A N 1
ATOM 942 C CA . GLY A 1 128 ? 15.209 -5.100 -13.117 1.00 22.49 128 GLY A CA 1
ATOM 943 C C . GLY A 1 128 ? 14.467 -5.101 -11.798 1.00 31.03 128 GLY A C 1
ATOM 944 O O . GLY A 1 128 ? 14.745 -4.274 -10.921 1.00 29.12 128 GLY A O 1
ATOM 945 N N . ASP A 1 129 ? 13.518 -6.024 -11.659 1.00 32.18 129 ASP A N 1
ATOM 946 C CA . ASP A 1 129 ? 12.752 -6.153 -10.425 1.00 27.49 129 ASP A CA 1
ATOM 947 C C . ASP A 1 129 ? 13.522 -6.946 -9.378 1.00 36.87 129 ASP A C 1
ATOM 948 O O . ASP A 1 129 ? 14.722 -7.194 -9.528 1.00 26.16 129 ASP A O 1
ATOM 953 N N . ALA A 1 130 ? 12.832 -7.335 -8.311 1.00 35.11 130 ALA A N 1
ATOM 954 C CA . ALA A 1 130 ? 13.470 -8.056 -7.212 1.00 35.86 130 ALA A CA 1
ATOM 955 C C . ALA A 1 130 ? 13.861 -9.476 -7.617 1.00 37.26 130 ALA A C 1
ATOM 956 O O . ALA A 1 130 ? 14.883 -9.991 -7.171 1.00 38.42 130 ALA A O 1
ATOM 958 N N . SER A 1 131 ? 13.041 -10.103 -8.453 1.00 28.73 131 SER A N 1
ATOM 959 C CA . SER A 1 131 ? 13.315 -11.455 -8.933 1.00 39.52 131 SER A CA 1
ATOM 960 C C . SER A 1 131 ? 14.556 -11.513 -9.825 1.00 35.52 131 SER A C 1
ATOM 961 O O . SER A 1 131 ? 15.091 -12.585 -10.091 1.00 37.28 131 SER A O 1
ATOM 964 N N . ASN A 1 132 ? 15.005 -10.352 -10.287 1.00 32.47 132 ASN A N 1
ATOM 965 C CA . ASN A 1 132 ? 16.142 -10.267 -11.193 1.00 32.96 132 ASN A CA 1
ATOM 966 C C . ASN A 1 132 ? 17.493 -10.269 -10.479 1.00 36.67 132 ASN A C 1
ATOM 967 O O . ASN A 1 132 ? 18.541 -10.418 -11.113 1.00 41.98 132 ASN A O 1
ATOM 972 N N . ASP A 1 133 ? 17.474 -10.088 -9.161 1.00 38.71 133 ASP A N 1
ATOM 973 C CA . ASP A 1 133 ? 18.714 -10.046 -8.387 1.00 36.91 133 ASP A CA 1
ATOM 974 C C . ASP A 1 133 ? 18.456 -10.276 -6.903 1.00 33.04 133 ASP A C 1
ATOM 975 O O . ASP A 1 133 ? 18.793 -9.432 -6.073 1.00 33.43 133 ASP A O 1
ATOM 980 N N . PRO A 1 134 ? 17.866 -11.434 -6.565 1.00 35.07 134 PRO A N 1
ATOM 981 C CA . PRO A 1 134 ? 17.448 -11.738 -5.193 1.00 36.23 134 PRO A CA 1
ATOM 982 C C . PRO A 1 134 ? 18.589 -11.630 -4.190 1.00 43.60 134 PRO A C 1
ATOM 983 O O . PRO A 1 134 ? 18.366 -11.191 -3.060 1.00 43.76 134 PRO A O 1
ATOM 987 N N . GLU A 1 135 ? 19.790 -12.024 -4.598 1.00 36.07 135 GLU A N 1
ATOM 988 C CA . GLU A 1 135 ? 20.963 -11.926 -3.737 1.00 39.18 135 GLU A CA 1
ATOM 989 C C . GLU A 1 135 ? 21.154 -10.479 -3.298 1.00 44.56 135 GLU A C 1
ATOM 990 O O . GLU A 1 135 ? 21.186 -10.174 -2.105 1.00 46.73 135 GLU A O 1
ATOM 996 N N . ALA A 1 136 ? 21.280 -9.593 -4.282 1.00 35.88 136 ALA A N 1
ATOM 997 C CA . ALA A 1 136 ? 21.466 -8.168 -4.030 1.00 36.37 136 ALA A CA 1
ATOM 998 C C . ALA A 1 136 ? 20.430 -7.618 -3.059 1.00 37.05 136 ALA A C 1
ATOM 999 O O . ALA A 1 136 ? 20.753 -6.802 -2.198 1.00 30.46 136 ALA A O 1
ATOM 1001 N N . VAL A 1 137 ? 19.186 -8.065 -3.212 1.00 28.24 137 VAL A N 1
ATOM 1002 C CA . VAL A 1 137 ? 18.097 -7.667 -2.327 1.00 32.00 137 VAL A CA 1
ATOM 1003 C C . VAL A 1 137 ? 18.250 -8.275 -0.932 1.00 39.29 137 VAL A C 1
ATOM 1004 O O . VAL A 1 137 ? 18.140 -7.582 0.084 1.00 31.51 137 VAL A O 1
ATOM 1008 N N . ALA A 1 138 ? 18.496 -9.582 -0.896 1.00 34.38 138 ALA A N 1
ATOM 1009 C CA . ALA A 1 138 ? 18.665 -10.312 0.357 1.00 34.64 138 ALA A CA 1
ATOM 1010 C C . ALA A 1 138 ? 19.795 -9.729 1.195 1.00 35.98 138 ALA A C 1
ATOM 1011 O O . ALA A 1 138 ? 19.670 -9.589 2.411 1.00 41.49 138 ALA A O 1
ATOM 1013 N N . SER A 1 139 ? 20.899 -9.401 0.532 1.00 31.39 139 SER A N 1
ATOM 1014 C CA . SER A 1 139 ? 22.091 -8.910 1.208 1.00 36.61 139 SER A CA 1
ATOM 1015 C C . SER A 1 139 ? 21.865 -7.529 1.810 1.00 38.15 139 SER A C 1
ATOM 1016 O O . SER A 1 139 ? 22.275 -7.246 2.937 1.00 45.49 139 SER A O 1
ATOM 1019 N N . PHE A 1 140 ? 21.210 -6.668 1.043 1.00 30.12 140 PHE A N 1
ATOM 1020 C CA . PHE A 1 140 ? 20.884 -5.327 1.503 1.00 33.93 140 PHE A CA 1
ATOM 1021 C C . PHE A 1 140 ? 19.962 -5.381 2.718 1.00 30.36 140 PHE A C 1
ATOM 1022 O O . PHE A 1 140 ? 20.087 -4.580 3.644 1.00 40.08 140 PHE A O 1
ATOM 1030 N N . ALA A 1 141 ? 19.031 -6.326 2.703 1.00 26.70 141 ALA A N 1
ATOM 1031 C CA . ALA A 1 141 ? 18.154 -6.553 3.843 1.00 31.69 141 ALA A CA 1
ATOM 1032 C C . ALA A 1 141 ? 18.932 -7.091 5.044 1.00 35.76 141 ALA A C 1
ATOM 1033 O O . ALA A 1 141 ? 18.588 -6.806 6.192 1.00 31.11 141 ALA A O 1
ATOM 1035 N N . GLU A 1 142 ? 19.971 -7.879 4.771 1.00 30.51 142 GLU A N 1
ATOM 1036 C CA . GLU A 1 142 ? 20.856 -8.388 5.813 1.00 33.78 142 GLU A CA 1
ATOM 1037 C C . GLU A 1 142 ? 21.540 -7.236 6.518 1.00 31.62 142 GLU A C 1
ATOM 1038 O O . GLU A 1 142 ? 21.487 -7.115 7.740 1.00 40.66 142 GLU A O 1
ATOM 1044 N N . ASP A 1 143 ? 22.193 -6.399 5.719 1.00 35.60 143 ASP A N 1
ATOM 1045 C CA . ASP A 1 143 ? 22.892 -5.214 6.194 1.00 29.14 143 ASP A CA 1
ATOM 1046 C C . ASP A 1 143 ? 22.003 -4.361 7.089 1.00 34.27 143 ASP A C 1
ATOM 1047 O O . ASP A 1 143 ? 22.420 -3.917 8.159 1.00 36.87 143 ASP A O 1
ATOM 1052 N N . VAL A 1 144 ? 20.781 -4.131 6.623 1.00 30.91 144 VAL A N 1
ATOM 1053 C CA . VAL A 1 144 ? 19.786 -3.358 7.349 1.00 26.30 144 VAL A CA 1
ATOM 1054 C C . VAL A 1 144 ? 19.438 -4.011 8.681 1.00 35.78 144 VAL A C 1
ATOM 1055 O O . VAL A 1 144 ? 19.562 -3.385 9.740 1.00 32.55 144 VAL A O 1
ATOM 1059 N N . LEU A 1 145 ? 19.011 -5.271 8.617 1.00 35.51 145 LEU A N 1
ATOM 1060 C CA . LEU A 1 145 ? 18.615 -6.025 9.806 1.00 30.01 145 LEU A CA 1
ATOM 1061 C C . LEU A 1 145 ? 19.630 -5.877 10.926 1.00 34.59 145 LEU A C 1
ATOM 1062 O O . LEU A 1 145 ? 19.273 -5.577 12.067 1.00 37.23 145 LEU A O 1
ATOM 1067 N N . LYS A 1 146 ? 20.899 -6.078 10.588 1.00 30.38 146 LYS A N 1
ATOM 1068 C CA . LYS A 1 146 ? 21.966 -6.117 11.583 1.00 37.90 146 LYS A CA 1
ATOM 1069 C C . LYS A 1 146 ? 22.222 -4.781 12.276 1.00 36.26 146 LYS A C 1
ATOM 1070 O O . LYS A 1 146 ? 22.818 -4.744 13.352 1.00 43.47 146 LYS A O 1
ATOM 1076 N N . GLN A 1 147 ? 21.765 -3.692 11.660 1.00 35.89 147 GLN A N 1
ATOM 1077 C CA . GLN A 1 147 ? 21.938 -2.354 12.231 1.00 33.57 147 GLN A CA 1
ATOM 1078 C C . GLN A 1 147 ? 20.720 -1.921 13.037 1.00 34.41 147 GLN A C 1
ATOM 1079 O O . GLN A 1 147 ? 20.682 -0.810 13.563 1.00 36.35 147 GLN A O 1
ATOM 1085 N N . LEU A 1 148 ? 19.732 -2.805 13.140 1.00 36.47 148 LEU A N 1
ATOM 1086 C CA . LEU A 1 148 ? 18.497 -2.499 13.856 1.00 38.04 148 LEU A CA 1
ATOM 1087 C C . LEU A 1 148 ? 18.607 -2.868 15.324 1.00 46.17 148 LEU A C 1
ATOM 1088 O O . LEU A 1 148 ? 17.679 -3.445 15.888 1.00 52.71 148 LEU A O 1
ATOM 1094 N N . SER B 1 2 ? 24.382 39.966 6.514 1.00 28.59 2 SER B N 1
ATOM 1095 C CA . SER B 1 2 ? 24.134 38.574 6.143 1.00 27.27 2 SER B CA 1
ATOM 1096 C C . SER B 1 2 ? 25.144 38.083 5.107 1.00 36.26 2 SER B C 1
ATOM 1097 O O . SER B 1 2 ? 25.869 38.878 4.516 1.00 32.83 2 SER B O 1
ATOM 1100 N N . LYS B 1 3 ? 25.199 36.773 4.891 1.00 24.75 3 LYS B N 1
ATOM 1101 C CA . LYS B 1 3 ? 26.135 36.206 3.919 1.00 22.50 3 LYS B CA 1
ATOM 1102 C C . LYS B 1 3 ? 25.398 35.733 2.670 1.00 25.26 3 LYS B C 1
ATOM 1103 O O . LYS B 1 3 ? 24.426 34.983 2.754 1.00 26.17 3 LYS B O 1
ATOM 1109 N N . VAL B 1 4 ? 25.859 36.173 1.507 1.00 19.93 4 VAL B N 1
ATOM 1110 C CA . VAL B 1 4 ? 25.181 35.840 0.258 1.00 26.17 4 VAL B CA 1
ATOM 1111 C C . VAL B 1 4 ? 26.088 35.208 -0.788 1.00 22.12 4 VAL B C 1
ATOM 1112 O O . VAL B 1 4 ? 27.051 35.822 -1.232 1.00 20.59 4 VAL B O 1
ATOM 1116 N N . LEU B 1 5 ? 25.754 33.989 -1.201 1.00 22.79 5 LEU B N 1
ATOM 1117 C CA . LEU B 1 5 ? 26.456 33.345 -2.299 1.00 24.37 5 LEU B CA 1
ATOM 1118 C C . LEU B 1 5 ? 25.710 33.582 -3.593 1.00 27.37 5 LEU B C 1
ATOM 1119 O O . LEU B 1 5 ? 24.482 33.449 -3.632 1.00 24.87 5 LEU B O 1
ATOM 1124 N N . ILE B 1 6 ? 26.461 33.941 -4.639 1.00 23.00 6 ILE B N 1
ATOM 1125 C CA . ILE B 1 6 ? 25.936 34.123 -5.999 1.00 19.95 6 ILE B CA 1
ATOM 1126 C C . ILE B 1 6 ? 26.750 33.280 -6.994 1.00 23.85 6 ILE B C 1
ATOM 1127 O O . ILE B 1 6 ? 27.927 33.541 -7.210 1.00 28.35 6 ILE B O 1
ATOM 1132 N N . VAL B 1 7 ? 26.118 32.281 -7.606 1.00 23.76 7 VAL B N 1
ATOM 1133 C CA . VAL B 1 7 ? 26.798 31.384 -8.539 1.00 18.73 7 VAL B CA 1
ATOM 1134 C C . VAL B 1 7 ? 26.122 31.407 -9.906 1.00 23.34 7 VAL B C 1
ATOM 1135 O O . VAL B 1 7 ? 24.907 31.258 -9.991 1.00 27.99 7 VAL B O 1
ATOM 1139 N N . PHE B 1 8 ? 26.901 31.576 -10.973 1.00 20.78 8 PHE B N 1
ATOM 1140 C CA . PHE B 1 8 ? 26.328 31.726 -12.315 1.00 19.81 8 PHE B CA 1
ATOM 1141 C C . PHE B 1 8 ? 26.984 30.882 -13.412 1.00 22.86 8 PHE B C 1
ATOM 1142 O O . PHE B 1 8 ? 28.150 30.493 -13.320 1.00 24.50 8 PHE B O 1
ATOM 1150 N N . GLY B 1 9 ? 26.212 30.614 -14.459 1.00 20.35 9 GLY B N 1
ATOM 1151 C CA . GLY B 1 9 ? 26.753 30.132 -15.709 1.00 19.88 9 GLY B CA 1
ATOM 1152 C C . GLY B 1 9 ? 26.468 31.168 -16.783 1.00 31.78 9 GLY B C 1
ATOM 1153 O O . GLY B 1 9 ? 25.357 31.676 -16.880 1.00 28.18 9 GLY B O 1
ATOM 1154 N N . SER B 1 10 ? 27.470 31.498 -17.584 1.00 28.54 10 SER B N 1
ATOM 1155 C CA . SER B 1 10 ? 27.274 32.471 -18.652 1.00 22.78 10 SER B CA 1
ATOM 1156 C C . SER B 1 10 ? 28.174 32.153 -19.833 1.00 25.46 10 SER B C 1
ATOM 1157 O O . SER B 1 10 ? 29.378 31.990 -19.661 1.00 27.38 10 SER B O 1
ATOM 1160 N N . SER B 1 11 ? 27.584 32.050 -21.023 1.00 27.12 11 SER B N 1
ATOM 1161 C CA . SER B 1 11 ? 28.332 31.735 -22.245 1.00 21.94 11 SER B CA 1
ATOM 1162 C C . SER B 1 11 ? 28.840 32.981 -22.974 1.00 33.47 11 SER B C 1
ATOM 1163 O O . SER B 1 11 ? 29.981 33.004 -23.442 1.00 35.95 11 SER B O 1
ATOM 1166 N N . THR B 1 12 ? 27.994 34.002 -23.094 1.00 23.68 12 THR B N 1
ATOM 1167 C CA . THR B 1 12 ? 28.403 35.221 -23.784 1.00 26.05 12 THR B CA 1
ATOM 1168 C C . THR B 1 12 ? 28.708 36.369 -22.811 1.00 29.11 12 THR B C 1
ATOM 1169 O O . THR B 1 12 ? 29.340 37.354 -23.187 1.00 34.31 12 THR B O 1
ATOM 1173 N N . GLY B 1 13 ? 28.268 36.235 -21.563 1.00 31.05 13 GLY B N 1
ATOM 1174 C CA . GLY B 1 13 ? 28.637 37.191 -20.529 1.00 20.75 13 GLY B CA 1
ATOM 1175 C C . GLY B 1 13 ? 27.501 38.001 -19.926 1.00 29.29 13 GLY B C 1
ATOM 1176 O O . GLY B 1 13 ? 27.713 38.781 -18.998 1.00 27.17 13 GLY B O 1
ATOM 1177 N N . ASN B 1 14 ? 26.293 37.811 -20.450 1.00 30.59 14 ASN B N 1
ATOM 1178 C CA . ASN B 1 14 ? 25.109 38.550 -20.004 1.00 29.28 14 ASN B CA 1
ATOM 1179 C C . ASN B 1 14 ? 24.652 38.193 -18.588 1.00 28.00 14 ASN B C 1
ATOM 1180 O O . ASN B 1 14 ? 24.376 39.074 -17.776 1.00 34.66 14 ASN B O 1
ATOM 1185 N N . THR B 1 15 ? 24.572 36.900 -18.289 1.00 26.94 15 THR B N 1
ATOM 1186 C CA . THR B 1 15 ? 24.246 36.461 -16.936 1.00 22.82 15 THR B CA 1
ATOM 1187 C C . THR B 1 15 ? 25.349 36.837 -15.961 1.00 25.23 15 THR B C 1
ATOM 1188 O O . THR B 1 15 ? 25.099 37.054 -14.778 1.00 25.56 15 THR B O 1
ATOM 1192 N N . GLU B 1 16 ? 26.578 36.895 -16.455 1.00 20.85 16 GLU B N 1
ATOM 1193 C CA . GLU B 1 16 ? 27.711 37.230 -15.603 1.00 24.70 16 GLU B CA 1
ATOM 1194 C C . GLU B 1 16 ? 27.642 38.701 -15.218 1.00 35.90 16 GLU B C 1
ATOM 1195 O O . GLU B 1 16 ? 28.001 39.094 -14.106 1.00 24.50 16 GLU B O 1
ATOM 1201 N N . SER B 1 17 ? 27.173 39.503 -16.165 1.00 26.29 17 SER B N 1
ATOM 1202 C CA . SER B 1 17 ? 26.993 40.933 -15.978 1.00 26.16 17 SER B CA 1
ATOM 1203 C C . SER B 1 17 ? 25.960 41.190 -14.887 1.00 26.54 17 SER B C 1
ATOM 1204 O O . SER B 1 17 ? 26.133 42.074 -14.051 1.00 37.46 17 SER B O 1
ATOM 1207 N N . ILE B 1 18 ? 24.881 40.415 -14.917 1.00 25.69 18 ILE B N 1
ATOM 1208 C CA . ILE B 1 18 ? 23.823 40.499 -13.922 1.00 21.89 18 ILE B CA 1
ATOM 1209 C C . ILE B 1 18 ? 24.335 40.096 -12.534 1.00 24.33 18 ILE B C 1
ATOM 1210 O O . ILE B 1 18 ? 24.068 40.774 -11.545 1.00 33.26 18 ILE B O 1
ATOM 1215 N N . ALA B 1 19 ? 25.086 38.998 -12.474 1.00 20.40 19 ALA B N 1
ATOM 1216 C CA . ALA B 1 19 ? 25.659 38.504 -11.221 1.00 23.63 19 ALA B CA 1
ATOM 1217 C C . ALA B 1 19 ? 26.557 39.532 -10.525 1.00 24.96 19 ALA B C 1
ATOM 1218 O O . ALA B 1 19 ? 26.502 39.709 -9.304 1.00 24.08 19 ALA B O 1
ATOM 1220 N N . GLN B 1 20 ? 27.391 40.200 -11.315 1.00 21.58 20 GLN B N 1
ATOM 1221 C CA . GLN B 1 20 ? 28.300 41.204 -10.786 1.00 21.41 20 GLN B CA 1
ATOM 1222 C C . GLN B 1 20 ? 27.541 42.432 -10.267 1.00 19.96 20 GLN B C 1
ATOM 1223 O O . GLN B 1 20 ? 27.919 43.023 -9.253 1.00 24.14 20 GLN B O 1
ATOM 1229 N N . LYS B 1 21 ? 26.475 42.808 -10.963 1.00 22.85 21 LYS B N 1
ATOM 1230 C CA . LYS B 1 21 ? 25.643 43.923 -10.532 1.00 24.31 21 LYS B CA 1
ATOM 1231 C C . LYS B 1 21 ? 25.010 43.539 -9.202 1.00 31.01 21 LYS B C 1
ATOM 1232 O O . LYS B 1 21 ? 25.038 44.299 -8.238 1.00 32.27 21 LYS B O 1
ATOM 1238 N N . LEU B 1 22 ? 24.456 42.332 -9.167 1.00 23.51 22 LEU B N 1
ATOM 1239 C CA . LEU B 1 22 ? 23.786 41.796 -7.988 1.00 23.99 22 LEU B CA 1
ATOM 1240 C C . LEU B 1 22 ? 24.695 41.810 -6.769 1.00 26.75 22 LEU B C 1
ATOM 1241 O O . LEU B 1 22 ? 24.317 42.302 -5.706 1.00 27.35 22 LEU B O 1
ATOM 1246 N N . GLU B 1 23 ? 25.898 41.272 -6.936 1.00 26.76 23 GLU B N 1
ATOM 1247 C CA . GLU B 1 23 ? 26.904 41.300 -5.887 1.00 21.28 23 GLU B CA 1
ATOM 1248 C C . GLU B 1 23 ? 27.126 42.722 -5.363 1.00 28.96 23 GLU B C 1
ATOM 1249 O O . GLU B 1 23 ? 27.247 42.930 -4.157 1.00 32.66 23 GLU B O 1
ATOM 1255 N N . GLU B 1 24 ? 27.182 43.697 -6.268 1.00 31.21 24 GLU B N 1
ATOM 1256 C CA . GLU B 1 24 ? 27.438 45.083 -5.878 1.00 30.15 24 GLU B CA 1
ATOM 1257 C C . GLU B 1 24 ? 26.287 45.675 -5.075 1.00 25.45 24 GLU B C 1
ATOM 1258 O O . GLU B 1 24 ? 26.507 46.370 -4.078 1.00 39.80 24 GLU B O 1
ATOM 1264 N N . LEU B 1 25 ? 25.064 45.414 -5.525 1.00 18.16 25 LEU B N 1
ATOM 1265 C CA . LEU B 1 25 ? 23.864 45.941 -4.877 1.00 28.23 25 LEU B CA 1
ATOM 1266 C C . LEU B 1 25 ? 23.663 45.361 -3.480 1.00 31.65 25 LEU B C 1
ATOM 1267 O O . LEU B 1 25 ? 23.275 46.069 -2.545 1.00 33.96 25 LEU B O 1
ATOM 1272 N N . ILE B 1 26 ? 23.931 44.067 -3.343 1.00 22.01 26 ILE B N 1
ATOM 1273 C CA . ILE B 1 26 ? 23.702 43.368 -2.087 1.00 21.86 26 ILE B CA 1
ATOM 1274 C C . ILE B 1 26 ? 24.820 43.645 -1.098 1.00 28.71 26 ILE B C 1
ATOM 1275 O O . ILE B 1 26 ? 24.579 43.842 0.088 1.00 26.82 26 ILE B O 1
ATOM 1280 N N . ALA B 1 27 ? 26.048 43.654 -1.598 1.00 21.60 27 ALA B N 1
ATOM 1281 C CA . ALA B 1 27 ? 27.187 44.081 -0.802 1.00 20.45 27 ALA B CA 1
ATOM 1282 C C . ALA B 1 27 ? 26.915 45.479 -0.243 1.00 27.96 27 ALA B C 1
ATOM 1283 O O . ALA B 1 27 ? 27.259 45.786 0.904 1.00 27.20 27 ALA B O 1
ATOM 1285 N N . ALA B 1 28 ? 26.297 46.317 -1.069 1.00 28.75 28 ALA B N 1
ATOM 1286 C CA . ALA B 1 28 ? 25.958 47.685 -0.694 1.00 32.05 28 ALA B CA 1
ATOM 1287 C C . ALA B 1 28 ? 24.867 47.746 0.380 1.00 24.83 28 ALA B C 1
ATOM 1288 O O . ALA B 1 28 ? 24.674 48.781 1.017 1.00 28.35 28 ALA B O 1
ATOM 1290 N N . GLY B 1 29 ? 24.161 46.634 0.574 1.00 22.60 29 GLY B N 1
ATOM 1291 C CA . GLY B 1 29 ? 23.131 46.542 1.591 1.00 19.98 29 GLY B CA 1
ATOM 1292 C C . GLY B 1 29 ? 23.699 46.123 2.938 1.00 23.55 29 GLY B C 1
ATOM 1293 O O . GLY B 1 29 ? 22.942 45.820 3.858 1.00 27.14 29 GLY B O 1
ATOM 1294 N N . GLY B 1 30 ? 25.027 46.100 3.055 1.00 26.32 30 GLY B N 1
ATOM 1295 C CA . GLY B 1 30 ? 25.692 45.708 4.287 1.00 28.32 30 GLY B CA 1
ATOM 1296 C C . GLY B 1 30 ? 25.962 44.216 4.397 1.00 29.64 30 GLY B C 1
ATOM 1297 O O . GLY B 1 30 ? 26.325 43.717 5.462 1.00 24.50 30 GLY B O 1
ATOM 1298 N N . HIS B 1 31 ? 25.799 43.500 3.291 1.00 28.29 31 HIS B N 1
ATOM 1299 C CA . HIS B 1 31 ? 25.896 42.047 3.303 1.00 27.13 31 HIS B CA 1
ATOM 1300 C C . HIS B 1 31 ? 27.211 41.558 2.726 1.00 28.14 31 HIS B C 1
ATOM 1301 O O . HIS B 1 31 ? 27.822 42.237 1.906 1.00 29.73 31 HIS B O 1
ATOM 1308 N N . GLU B 1 32 ? 27.655 40.389 3.174 1.00 25.47 32 GLU B N 1
ATOM 1309 C CA . GLU B 1 32 ? 28.901 39.823 2.680 1.00 31.12 32 GLU B CA 1
ATOM 1310 C C . GLU B 1 32 ? 28.626 38.869 1.523 1.00 29.70 32 GLU B C 1
ATOM 1311 O O . GLU B 1 32 ? 28.054 37.791 1.717 1.00 28.11 32 GLU B O 1
ATOM 1317 N N . VAL B 1 33 ? 29.054 39.274 0.327 1.00 29.05 33 VAL B N 1
ATOM 1318 C CA . VAL B 1 33 ? 28.756 38.545 -0.906 1.00 28.30 33 VAL B CA 1
ATOM 1319 C C . VAL B 1 33 ? 29.951 37.786 -1.474 1.00 32.19 33 VAL B C 1
ATOM 1320 O O . VAL B 1 33 ? 31.079 38.299 -1.511 1.00 26.72 33 VAL B O 1
ATOM 1324 N N . THR B 1 34 ? 29.679 36.562 -1.918 1.00 22.04 34 THR B N 1
ATOM 1325 C CA . THR B 1 34 ? 30.672 35.722 -2.570 1.00 24.93 34 THR B CA 1
ATOM 1326 C C . THR B 1 34 ? 30.204 35.405 -3.981 1.00 26.85 34 THR B C 1
ATOM 1327 O O . THR B 1 34 ? 29.143 34.799 -4.179 1.00 32.53 34 THR B O 1
ATOM 1331 N N . LEU B 1 35 ? 30.985 35.843 -4.962 1.00 31.33 35 LEU B N 1
ATOM 1332 C CA . LEU B 1 35 ? 30.638 35.662 -6.363 1.00 32.68 35 LEU B CA 1
ATOM 1333 C C . LEU B 1 35 ? 31.479 34.541 -6.964 1.00 31.92 35 LEU B C 1
ATOM 1334 O O . LEU B 1 35 ? 32.703 34.559 -6.858 1.00 37.60 35 LEU B O 1
ATOM 1339 N N . LEU B 1 36 ? 30.826 33.558 -7.579 1.00 24.60 36 LEU B N 1
ATOM 1340 C CA . LEU B 1 36 ? 31.541 32.415 -8.143 1.00 20.73 36 LEU B CA 1
ATOM 1341 C C . LEU B 1 36 ? 31.027 32.033 -9.527 1.00 25.76 36 LEU B C 1
ATOM 1342 O O . LEU B 1 36 ? 29.819 31.921 -9.728 1.00 26.70 36 LEU B O 1
ATOM 1347 N N . ASN B 1 37 ? 31.939 31.817 -10.472 1.00 23.66 37 ASN B N 1
ATOM 1348 C CA . ASN B 1 37 ? 31.575 31.186 -11.735 1.00 19.93 37 ASN B CA 1
ATOM 1349 C C . ASN B 1 37 ? 31.422 29.707 -11.453 1.00 23.72 37 ASN B C 1
ATOM 1350 O O . ASN B 1 37 ? 32.332 29.078 -10.906 1.00 24.44 37 ASN B O 1
ATOM 1355 N N . ALA B 1 38 ? 30.266 29.158 -11.811 1.00 25.19 38 ALA B N 1
ATOM 1356 C CA . ALA B 1 38 ? 29.951 27.773 -11.497 1.00 22.20 38 ALA B CA 1
ATOM 1357 C C . ALA B 1 38 ? 31.054 26.850 -11.965 1.00 27.37 38 ALA B C 1
ATOM 1358 O O . ALA B 1 38 ? 31.287 25.811 -11.356 1.00 27.29 38 ALA B O 1
ATOM 1360 N N . ALA B 1 39 ? 31.736 27.241 -13.039 1.00 18.30 39 ALA B N 1
ATOM 1361 C CA . ALA B 1 39 ? 32.800 26.434 -13.625 1.00 17.40 39 ALA B CA 1
ATOM 1362 C C . ALA B 1 39 ? 33.993 26.239 -12.693 1.00 23.88 39 ALA B C 1
ATOM 1363 O O . ALA B 1 39 ? 34.725 25.257 -12.806 1.00 26.65 39 ALA B O 1
ATOM 1365 N N . ASP B 1 40 ? 34.186 27.173 -11.771 1.00 24.31 40 ASP B N 1
ATOM 1366 C CA . ASP B 1 40 ? 35.317 27.122 -10.854 1.00 21.74 40 ASP B CA 1
ATOM 1367 C C . ASP B 1 40 ? 34.928 26.490 -9.511 1.00 24.48 40 ASP B C 1
ATOM 1368 O O . ASP B 1 40 ? 35.788 26.098 -8.730 1.00 30.56 40 ASP B O 1
ATOM 1373 N N . ALA B 1 41 ? 33.623 26.362 -9.277 1.00 26.19 41 ALA B N 1
ATOM 1374 C CA . ALA B 1 41 ? 33.065 26.057 -7.956 1.00 25.66 41 ALA B CA 1
ATOM 1375 C C . ALA B 1 41 ? 32.966 24.567 -7.584 1.00 28.79 41 ALA B C 1
ATOM 1376 O O . ALA B 1 41 ? 32.603 23.737 -8.412 1.00 27.67 41 ALA B O 1
ATOM 1378 N N . SER B 1 42 ? 33.275 24.246 -6.325 1.00 29.60 42 SER B N 1
ATOM 1379 C CA . SER B 1 42 ? 33.114 22.883 -5.800 1.00 31.05 42 SER B CA 1
ATOM 1380 C C . SER B 1 42 ? 31.862 22.725 -4.921 1.00 34.28 42 SER B C 1
ATOM 1381 O O . SER B 1 42 ? 31.771 23.289 -3.828 1.00 26.15 42 SER B O 1
ATOM 1384 N N . ALA B 1 43 ? 30.912 21.934 -5.415 1.00 29.97 43 ALA B N 1
ATOM 1385 C CA . ALA B 1 43 ? 29.591 21.797 -4.809 1.00 24.44 43 ALA B CA 1
ATOM 1386 C C . ALA B 1 43 ? 29.587 21.298 -3.362 1.00 30.52 43 ALA B C 1
ATOM 1387 O O . ALA B 1 43 ? 28.729 21.691 -2.574 1.00 29.46 43 ALA B O 1
ATOM 1389 N N . GLU B 1 44 ? 30.542 20.441 -3.013 1.00 32.67 44 GLU B N 1
ATOM 1390 C CA . GLU B 1 44 ? 30.611 19.868 -1.667 1.00 31.27 44 GLU B CA 1
ATOM 1391 C C . GLU B 1 44 ? 30.442 20.893 -0.537 1.00 29.37 44 GLU B C 1
ATOM 1392 O O . GLU B 1 44 ? 31.397 21.563 -0.138 1.00 27.83 44 GLU B O 1
ATOM 1398 N N . ASN B 1 45 ? 29.219 21.003 -0.027 1.00 27.35 45 ASN B N 1
ATOM 1399 C CA . ASN B 1 45 ? 28.919 21.872 1.113 1.00 29.36 45 ASN B CA 1
ATOM 1400 C C . ASN B 1 45 ? 28.989 23.359 0.760 1.00 23.51 45 ASN B C 1
ATOM 1401 O O . ASN B 1 45 ? 29.136 24.212 1.635 1.00 26.51 45 ASN B O 1
ATOM 1406 N N . LEU B 1 46 ? 28.870 23.662 -0.528 1.00 24.15 46 LEU B N 1
ATOM 1407 C CA . LEU B 1 46 ? 29.037 25.032 -1.018 1.00 24.57 46 LEU B CA 1
ATOM 1408 C C . LEU B 1 46 ? 28.156 26.068 -0.305 1.00 26.24 46 LEU B C 1
ATOM 1409 O O . LEU B 1 46 ? 28.594 27.186 -0.031 1.00 21.36 46 LEU B O 1
ATOM 1414 N N . ALA B 1 47 ? 26.914 25.697 -0.011 1.00 23.62 47 ALA B N 1
ATOM 1415 C CA . ALA B 1 47 ? 25.973 26.641 0.581 1.00 18.30 47 ALA B CA 1
ATOM 1416 C C . ALA B 1 47 ? 26.230 26.925 2.064 1.00 21.82 47 ALA B C 1
ATOM 1417 O O . ALA B 1 47 ? 25.757 27.926 2.583 1.00 18.13 47 ALA B O 1
ATOM 1419 N N . ASP B 1 48 ? 26.979 26.059 2.741 1.00 19.08 48 ASP B N 1
ATOM 1420 C CA . ASP B 1 48 ? 27.166 26.172 4.189 1.00 20.45 48 ASP B CA 1
ATOM 1421 C C . ASP B 1 48 ? 27.692 27.549 4.606 1.00 26.28 48 ASP B C 1
ATOM 1422 O O . ASP B 1 48 ? 28.701 28.015 4.083 1.00 29.07 48 ASP B O 1
ATOM 1427 N N . GLY B 1 49 ? 27.011 28.200 5.545 1.00 26.67 49 GLY B N 1
ATOM 1428 C CA . GLY B 1 49 ? 27.432 29.512 5.998 1.00 23.81 49 GLY B CA 1
ATOM 1429 C C . GLY B 1 49 ? 26.714 30.630 5.273 1.00 22.38 49 GLY B C 1
ATOM 1430 O O . GLY B 1 49 ? 26.815 31.793 5.659 1.00 21.61 49 GLY B O 1
ATOM 1431 N N . TYR B 1 50 ? 25.982 30.282 4.221 1.00 19.31 50 TYR B N 1
ATOM 1432 C CA . TYR B 1 50 ? 25.240 31.284 3.461 1.00 30.24 50 TYR B CA 1
ATOM 1433 C C . TYR B 1 50 ? 23.766 31.375 3.834 1.00 27.50 50 TYR B C 1
ATOM 1434 O O . TYR B 1 50 ? 23.044 30.375 3.883 1.00 26.80 50 TYR B O 1
ATOM 1443 N N . ASP B 1 51 ? 23.327 32.599 4.096 1.00 24.00 51 ASP B N 1
ATOM 1444 C CA . ASP B 1 51 ? 21.929 32.858 4.427 1.00 26.15 51 ASP B CA 1
ATOM 1445 C C . ASP B 1 51 ? 21.042 32.771 3.188 1.00 30.34 51 ASP B C 1
ATOM 1446 O O . ASP B 1 51 ? 19.925 32.254 3.246 1.00 34.76 51 ASP B O 1
ATOM 1451 N N . ALA B 1 52 ? 21.546 33.285 2.071 1.00 29.43 52 ALA B N 1
ATOM 1452 C CA . ALA B 1 52 ? 20.869 33.137 0.792 1.00 22.48 52 ALA B CA 1
ATOM 1453 C C . ALA B 1 52 ? 21.839 32.663 -0.279 1.00 30.48 52 ALA B C 1
ATOM 1454 O O . ALA B 1 52 ? 23.048 32.924 -0.204 1.00 27.15 52 ALA B O 1
ATOM 1456 N N . VAL B 1 53 ? 21.300 31.967 -1.276 1.00 20.92 53 VAL B N 1
ATOM 1457 C CA . VAL B 1 53 ? 22.054 31.644 -2.481 1.00 21.51 53 VAL B CA 1
ATOM 1458 C C . VAL B 1 53 ? 21.267 32.053 -3.731 1.00 24.97 53 VAL B C 1
ATOM 1459 O O . VAL B 1 53 ? 20.116 31.655 -3.907 1.00 29.84 53 VAL B O 1
ATOM 1463 N N . LEU B 1 54 ? 21.886 32.875 -4.578 1.00 23.69 54 LEU B N 1
ATOM 1464 C CA . LEU B 1 54 ? 21.293 33.272 -5.854 1.00 21.70 54 LEU B CA 1
ATOM 1465 C C . LEU B 1 54 ? 21.967 32.495 -6.986 1.00 26.98 54 LEU B C 1
ATOM 1466 O O . LEU B 1 54 ? 23.193 32.419 -7.037 1.00 29.71 54 LEU B O 1
ATOM 1471 N N . PHE B 1 55 ? 21.171 31.906 -7.879 1.00 20.24 55 PHE B N 1
ATOM 1472 C CA . PHE B 1 55 ? 21.716 31.154 -9.011 1.00 21.02 55 PHE B CA 1
ATOM 1473 C C . PHE B 1 55 ? 21.440 31.856 -10.340 1.00 24.75 55 PHE B C 1
ATOM 1474 O O . PHE B 1 55 ? 20.311 32.264 -10.615 1.00 33.05 55 PHE B O 1
ATOM 1482 N N . GLY B 1 56 ? 22.475 32.000 -11.161 1.00 27.10 56 GLY B N 1
ATOM 1483 C CA . GLY B 1 56 ? 22.343 32.650 -12.452 1.00 27.53 56 GLY B CA 1
ATOM 1484 C C . GLY B 1 56 ? 22.625 31.674 -13.573 1.00 24.06 56 GLY B C 1
ATOM 1485 O O . GLY B 1 56 ? 23.602 30.933 -13.518 1.00 27.32 56 GLY B O 1
ATOM 1486 N N . CYS B 1 57 ? 21.783 31.659 -14.598 1.00 23.01 57 CYS B N 1
ATOM 1487 C CA . CYS B 1 57 ? 21.955 30.654 -15.639 1.00 32.34 57 CYS B CA 1
ATOM 1488 C C . CYS B 1 57 ? 21.178 30.935 -16.920 1.00 29.47 57 CYS B C 1
ATOM 1489 O O . CYS B 1 57 ? 19.959 31.071 -16.888 1.00 26.19 57 CYS B O 1
ATOM 1492 N N . SER B 1 58 ? 21.879 30.993 -18.049 1.00 25.91 58 SER B N 1
ATOM 1493 C CA . SER B 1 58 ? 21.225 31.184 -19.339 1.00 26.94 58 SER B CA 1
ATOM 1494 C C . SER B 1 58 ? 20.731 29.854 -19.894 1.00 26.50 58 SER B C 1
ATOM 1495 O O . SER B 1 58 ? 21.258 28.792 -19.556 1.00 36.17 58 SER B O 1
ATOM 1498 N N . ALA B 1 59 ? 19.709 29.928 -20.743 1.00 30.31 59 ALA B N 1
ATOM 1499 C CA . ALA B 1 59 ? 19.073 28.754 -21.326 1.00 21.77 59 ALA B CA 1
ATOM 1500 C C . ALA B 1 59 ? 19.502 28.617 -22.775 1.00 29.02 59 ALA B C 1
ATOM 1501 O O . ALA B 1 59 ? 19.661 29.618 -23.475 1.00 41.04 59 ALA B O 1
ATOM 1503 N N . TRP B 1 60 ? 19.680 27.378 -23.223 1.00 28.54 60 TRP B N 1
ATOM 1504 C CA . TRP B 1 60 ? 20.055 27.100 -24.608 1.00 33.58 60 TRP B CA 1
ATOM 1505 C C . TRP B 1 60 ? 19.207 25.959 -25.180 1.00 33.65 60 TRP B C 1
ATOM 1506 O O . TRP B 1 60 ? 18.003 25.885 -24.922 1.00 30.19 60 TRP B O 1
ATOM 1517 N N . GLY B 1 61 ? 19.821 25.071 -25.953 1.00 31.08 61 GLY B N 1
ATOM 1518 C CA . GLY B 1 61 ? 19.077 23.972 -26.538 1.00 29.36 61 GLY B CA 1
ATOM 1519 C C . GLY B 1 61 ? 18.353 24.346 -27.821 1.00 45.09 61 GLY B C 1
ATOM 1520 O O . GLY B 1 61 ? 17.631 25.345 -27.872 1.00 36.23 61 GLY B O 1
ATOM 1521 N N . MET B 1 62 ? 18.548 23.531 -28.857 1.00 45.67 62 MET B N 1
ATOM 1522 C CA . MET B 1 62 ? 17.915 23.739 -30.158 1.00 49.92 62 MET B CA 1
ATOM 1523 C C . MET B 1 62 ? 16.429 23.371 -30.115 1.00 52.29 62 MET B C 1
ATOM 1524 O O . MET B 1 62 ? 15.591 24.047 -30.715 1.00 50.68 62 MET B O 1
ATOM 1529 N N . GLU B 1 63 ? 16.117 22.293 -29.401 1.00 46.20 63 GLU B N 1
ATOM 1530 C CA . GLU B 1 63 ? 14.749 21.807 -29.285 1.00 51.47 63 GLU B CA 1
ATOM 1531 C C . GLU B 1 63 ? 14.171 22.139 -27.912 1.00 54.34 63 GLU B C 1
ATOM 1532 O O . GLU B 1 63 ? 13.486 23.154 -27.740 1.00 56.09 63 GLU B O 1
ATOM 1538 N N . ASP B 1 64 ? 14.442 21.277 -26.937 1.00 54.50 64 ASP B N 1
ATOM 1539 C CA . ASP B 1 64 ? 14.039 21.544 -25.563 1.00 56.33 64 ASP B CA 1
ATOM 1540 C C . ASP B 1 64 ? 15.082 22.417 -24.881 1.00 49.59 64 ASP B C 1
ATOM 1541 O O . ASP B 1 64 ? 16.051 22.848 -25.501 1.00 46.77 64 ASP B O 1
ATOM 1546 N N . LEU B 1 65 ? 14.868 22.677 -23.599 1.00 48.44 65 LEU B N 1
ATOM 1547 C CA . LEU B 1 65 ? 15.742 23.544 -22.824 1.00 38.19 65 LEU B CA 1
ATOM 1548 C C . LEU B 1 65 ? 16.982 22.813 -22.305 1.00 40.65 65 LEU B C 1
ATOM 1549 O O . LEU B 1 65 ? 16.877 21.770 -21.651 1.00 42.62 65 LEU B O 1
ATOM 1554 N N . GLU B 1 66 ? 18.153 23.372 -22.614 1.00 35.64 66 GLU B N 1
ATOM 1555 C CA . GLU B 1 66 ? 19.427 22.876 -22.098 1.00 35.08 66 GLU B CA 1
ATOM 1556 C C . GLU B 1 66 ? 20.159 24.009 -21.385 1.00 28.65 66 GLU B C 1
ATOM 1557 O O . GLU B 1 66 ? 20.405 25.062 -21.971 1.00 33.07 66 GLU B O 1
ATOM 1563 N N . MET B 1 67 ? 20.502 23.788 -20.120 1.00 31.15 67 MET B N 1
ATOM 1564 C CA . MET B 1 67 ? 21.157 24.806 -19.300 1.00 30.33 67 MET B CA 1
ATOM 1565 C C . MET B 1 67 ? 22.559 25.150 -19.788 1.00 23.03 67 MET B C 1
ATOM 1566 O O . MET B 1 67 ? 23.232 24.320 -20.396 1.00 20.05 67 MET B O 1
ATOM 1571 N N . GLN B 1 68 ? 23.007 26.367 -19.505 1.00 22.25 68 GLN B N 1
ATOM 1572 C CA . GLN B 1 68 ? 24.390 26.727 -19.788 1.00 25.08 68 GLN B CA 1
ATOM 1573 C C . GLN B 1 68 ? 25.272 25.638 -19.175 1.00 30.97 68 GLN B C 1
ATOM 1574 O O . GLN B 1 68 ? 25.059 25.242 -18.027 1.00 27.13 68 GLN B O 1
ATOM 1580 N N . ASP B 1 69 ? 26.251 25.150 -19.940 1.00 24.27 69 ASP B N 1
ATOM 1581 C CA . ASP B 1 69 ? 26.969 23.927 -19.573 1.00 30.88 69 ASP B CA 1
ATOM 1582 C C . ASP B 1 69 ? 27.786 24.015 -18.292 1.00 29.87 69 ASP B C 1
ATOM 1583 O O . ASP B 1 69 ? 27.850 23.046 -17.543 1.00 28.89 69 ASP B O 1
ATOM 1588 N N . ASP B 1 70 ? 28.426 25.154 -18.046 1.00 31.15 70 ASP B N 1
ATOM 1589 C CA . ASP B 1 70 ? 29.163 25.333 -16.790 1.00 27.38 70 ASP B CA 1
ATOM 1590 C C . ASP B 1 70 ? 28.210 25.140 -15.620 1.00 26.32 70 ASP B C 1
ATOM 1591 O O . ASP B 1 70 ? 28.476 24.338 -14.725 1.00 23.73 70 ASP B O 1
ATOM 1596 N N . PHE B 1 71 ? 27.090 25.859 -15.643 1.00 19.16 71 PHE B N 1
ATOM 1597 C CA . PHE B 1 71 ? 26.082 25.724 -14.595 1.00 22.52 71 PHE B CA 1
ATOM 1598 C C . PHE B 1 71 ? 25.542 24.299 -14.479 1.00 26.43 71 PHE B C 1
ATOM 1599 O O . PHE B 1 71 ? 25.448 23.763 -13.379 1.00 30.36 71 PHE B O 1
ATOM 1607 N N . LEU B 1 72 ? 25.189 23.692 -15.611 1.00 25.83 72 LEU B N 1
ATOM 1608 C CA . LEU B 1 72 ? 24.647 22.329 -15.623 1.00 23.33 72 LEU B CA 1
ATOM 1609 C C . LEU B 1 72 ? 25.534 21.370 -14.835 1.00 23.72 72 LEU B C 1
ATOM 1610 O O . LEU B 1 72 ? 25.045 20.563 -14.044 1.00 29.84 72 LEU B O 1
ATOM 1615 N N . SER B 1 73 ? 26.842 21.466 -15.050 1.00 22.83 73 SER B N 1
ATOM 1616 C CA . SER B 1 73 ? 27.791 20.583 -14.371 1.00 29.54 73 SER B CA 1
ATOM 1617 C C . SER B 1 73 ? 27.701 20.734 -12.858 1.00 33.84 73 SER B C 1
ATOM 1618 O O . SER B 1 73 ? 28.018 19.812 -12.107 1.00 35.65 73 SER B O 1
ATOM 1621 N N . LEU B 1 74 ? 27.275 21.913 -12.422 1.00 26.17 74 LEU B N 1
ATOM 1622 C CA . LEU B 1 74 ? 27.070 22.193 -11.013 1.00 24.74 74 LEU B CA 1
ATOM 1623 C C . LEU B 1 74 ? 25.661 21.751 -10.609 1.00 31.08 74 LEU B C 1
ATOM 1624 O O . LEU B 1 74 ? 25.422 21.331 -9.477 1.00 35.32 74 LEU B O 1
ATOM 1629 N N . PHE B 1 75 ? 24.733 21.847 -11.553 1.00 24.80 75 PHE B N 1
ATOM 1630 C CA . PHE B 1 75 ? 23.334 21.535 -11.297 1.00 30.29 75 PHE B CA 1
ATOM 1631 C C . PHE B 1 75 ? 23.197 20.069 -10.913 1.00 32.98 75 PHE B C 1
ATOM 1632 O O . PHE B 1 75 ? 22.383 19.707 -10.059 1.00 37.05 75 PHE B O 1
ATOM 1640 N N . GLU B 1 76 ? 24.017 19.237 -11.550 1.00 32.37 76 GLU B N 1
ATOM 1641 C CA . GLU B 1 76 ? 24.054 17.803 -11.292 1.00 36.20 76 GLU B CA 1
ATOM 1642 C C . GLU B 1 76 ? 24.476 17.501 -9.854 1.00 34.50 76 GLU B C 1
ATOM 1643 O O . GLU B 1 76 ? 24.192 16.426 -9.325 1.00 32.16 76 GLU B O 1
ATOM 1649 N N . GLU B 1 77 ? 25.138 18.464 -9.219 1.00 32.65 77 GLU B N 1
ATOM 1650 C CA . GLU B 1 77 ? 25.681 18.266 -7.878 1.00 33.51 77 GLU B CA 1
ATOM 1651 C C . GLU B 1 77 ? 24.945 19.109 -6.824 1.00 26.49 77 GLU B C 1
ATOM 1652 O O . GLU B 1 77 ? 25.466 19.351 -5.737 1.00 30.62 77 GLU B O 1
ATOM 1658 N N . PHE B 1 78 ? 23.730 19.545 -7.152 1.00 29.47 78 PHE B N 1
ATOM 1659 C CA . PHE B 1 78 ? 22.902 20.313 -6.222 1.00 27.95 78 PHE B CA 1
ATOM 1660 C C . PHE B 1 78 ? 22.674 19.566 -4.921 1.00 27.48 78 PHE B C 1
ATOM 1661 O O . PHE B 1 78 ? 22.484 20.177 -3.863 1.00 29.35 78 PHE B O 1
ATOM 1669 N N . ASP B 1 79 ? 22.674 18.240 -5.017 1.00 29.57 79 ASP B N 1
ATOM 1670 C CA . ASP B 1 79 ? 22.491 17.344 -3.870 1.00 33.80 79 ASP B CA 1
ATOM 1671 C C . ASP B 1 79 ? 23.526 17.517 -2.762 1.00 37.14 79 ASP B C 1
ATOM 1672 O O . ASP B 1 79 ? 23.233 17.276 -1.591 1.00 35.30 79 ASP B O 1
ATOM 1677 N N . ARG B 1 80 ? 24.740 17.906 -3.141 1.00 32.32 80 ARG B N 1
ATOM 1678 C CA . ARG B 1 80 ? 25.849 17.999 -2.198 1.00 26.75 80 ARG B CA 1
ATOM 1679 C C . ARG B 1 80 ? 26.051 19.429 -1.718 1.00 28.93 80 ARG B C 1
ATOM 1680 O O . ARG B 1 80 ? 26.889 19.689 -0.861 1.00 30.66 80 ARG B O 1
ATOM 1688 N N . ILE B 1 81 ? 25.277 20.350 -2.279 1.00 25.22 81 ILE B N 1
ATOM 1689 C CA . ILE B 1 81 ? 25.467 21.772 -2.032 1.00 19.14 81 ILE B CA 1
ATOM 1690 C C . ILE B 1 81 ? 25.070 22.206 -0.611 1.00 25.56 81 ILE B C 1
ATOM 1691 O O . ILE B 1 81 ? 25.749 23.038 0.008 1.00 27.88 81 ILE B O 1
ATOM 1696 N N . GLY B 1 82 ? 23.981 21.638 -0.096 1.00 32.57 82 GLY B N 1
ATOM 1697 C CA . GLY B 1 82 ? 23.494 21.970 1.235 1.00 24.89 82 GLY B CA 1
ATOM 1698 C C . GLY B 1 82 ? 22.381 23.011 1.274 1.00 33.88 82 GLY B C 1
ATOM 1699 O O . GLY B 1 82 ? 22.351 23.874 2.157 1.00 28.71 82 GLY B O 1
ATOM 1700 N N . LEU B 1 83 ? 21.444 22.908 0.335 1.00 26.75 83 LEU B N 1
ATOM 1701 C CA . LEU B 1 83 ? 20.357 23.876 0.196 1.00 22.56 83 LEU B CA 1
ATOM 1702 C C . LEU B 1 83 ? 19.212 23.774 1.220 1.00 23.85 83 LEU B C 1
ATOM 1703 O O . LEU B 1 83 ? 18.403 24.694 1.322 1.00 26.93 83 LEU B O 1
ATOM 1708 N N . ALA B 1 84 ? 19.126 22.677 1.965 1.00 18.44 84 ALA B N 1
ATOM 1709 C CA . ALA B 1 84 ? 18.019 22.513 2.911 1.00 26.40 84 ALA B CA 1
ATOM 1710 C C . ALA B 1 84 ? 17.932 23.674 3.908 1.00 25.73 84 ALA B C 1
ATOM 1711 O O . ALA B 1 84 ? 18.936 24.059 4.515 1.00 33.39 84 ALA B O 1
ATOM 1713 N N . GLY B 1 85 ? 16.731 24.235 4.056 1.00 27.75 85 GLY B N 1
ATOM 1714 C CA . GLY B 1 85 ? 16.487 25.311 5.002 1.00 18.97 85 GLY B CA 1
ATOM 1715 C C . GLY B 1 85 ? 16.950 26.679 4.526 1.00 23.73 85 GLY B C 1
ATOM 1716 O O . GLY B 1 85 ? 16.656 27.698 5.159 1.00 30.37 85 GLY B O 1
ATOM 1717 N N . ARG B 1 86 ? 17.665 26.711 3.406 1.00 25.87 86 ARG B N 1
ATOM 1718 C CA . ARG B 1 86 ? 18.263 27.957 2.935 1.00 18.19 86 ARG B CA 1
ATOM 1719 C C . ARG B 1 86 ? 17.343 28.713 1.994 1.00 32.67 86 ARG B C 1
ATOM 1720 O O . ARG B 1 86 ? 16.453 28.122 1.383 1.00 30.28 86 ARG B O 1
ATOM 1728 N N . LYS B 1 87 ? 17.551 30.025 1.907 1.00 33.50 87 LYS B N 1
ATOM 1729 C CA . LYS B 1 87 ? 16.782 30.885 1.016 1.00 23.08 87 LYS B CA 1
ATOM 1730 C C . LYS B 1 87 ? 17.461 30.907 -0.339 1.00 29.25 87 LYS B C 1
ATOM 1731 O O . LYS B 1 87 ? 18.684 30.938 -0.424 1.00 40.02 87 LYS B O 1
ATOM 1737 N N . VAL B 1 88 ? 16.671 30.916 -1.402 1.00 25.40 88 VAL B N 1
ATOM 1738 C CA . VAL B 1 88 ? 17.217 30.833 -2.750 1.00 23.83 88 VAL B CA 1
ATOM 1739 C C . VAL B 1 88 ? 16.447 31.709 -3.739 1.00 27.55 88 VAL B C 1
ATOM 1740 O O . VAL B 1 88 ? 15.253 31.941 -3.586 1.00 25.91 88 VAL B O 1
ATOM 1744 N N . ALA B 1 89 ? 17.153 32.200 -4.751 1.00 21.43 89 ALA B N 1
ATOM 1745 C CA . ALA B 1 89 ? 16.543 32.962 -5.826 1.00 19.88 89 ALA B CA 1
ATOM 1746 C C . ALA B 1 89 ? 17.296 32.610 -7.095 1.00 27.79 89 ALA B C 1
ATOM 1747 O O . ALA B 1 89 ? 18.458 32.223 -7.037 1.00 23.67 89 ALA B O 1
ATOM 1749 N N . ALA B 1 90 ? 16.628 32.738 -8.238 1.00 26.81 90 ALA B N 1
ATOM 1750 C CA . ALA B 1 90 ? 17.252 32.498 -9.538 1.00 20.08 90 ALA B CA 1
ATOM 1751 C C . ALA B 1 90 ? 17.178 33.737 -10.427 1.00 33.33 90 ALA B C 1
ATOM 1752 O O . ALA B 1 90 ? 16.237 34.521 -10.328 1.00 28.00 90 ALA B O 1
ATOM 1754 N N . PHE B 1 91 ? 18.179 33.906 -11.288 1.00 24.18 91 PHE B N 1
ATOM 1755 C CA . PHE B 1 91 ? 18.145 34.933 -12.329 1.00 24.40 91 PHE B CA 1
ATOM 1756 C C . PHE B 1 91 ? 18.723 34.386 -13.628 1.00 29.11 91 PHE B C 1
ATOM 1757 O O . PHE B 1 91 ? 19.318 33.302 -13.651 1.00 28.65 91 PHE B O 1
ATOM 1765 N N . ALA B 1 92 ? 18.541 35.138 -14.709 1.00 22.34 92 ALA B N 1
ATOM 1766 C CA . ALA B 1 92 ? 19.026 34.711 -16.013 1.00 22.48 92 ALA B CA 1
ATOM 1767 C C . ALA B 1 92 ? 18.868 35.790 -17.066 1.00 25.79 92 ALA B C 1
ATOM 1768 O O . ALA B 1 92 ? 17.940 36.596 -17.006 1.00 30.30 92 ALA B O 1
ATOM 1770 N N . SER B 1 93 ? 19.772 35.785 -18.040 1.00 25.49 93 SER B N 1
ATOM 1771 C CA . SER B 1 93 ? 19.563 36.533 -19.270 1.00 27.43 93 SER B CA 1
ATOM 1772 C C . SER B 1 93 ? 18.951 35.580 -20.290 1.00 27.49 93 SER B C 1
ATOM 1773 O O . SER B 1 93 ? 19.235 34.384 -20.275 1.00 28.93 93 SER B O 1
ATOM 1776 N N . GLY B 1 94 ? 18.103 36.098 -21.169 1.00 31.92 94 GLY B N 1
ATOM 1777 C CA . GLY B 1 94 ? 17.416 35.247 -22.124 1.00 34.66 94 GLY B CA 1
ATOM 1778 C C . GLY B 1 94 ? 16.887 36.008 -23.318 1.00 33.84 94 GLY B C 1
ATOM 1779 O O . GLY B 1 94 ? 17.152 37.197 -23.470 1.00 38.99 94 GLY B O 1
ATOM 1780 N N . ASP B 1 95 ? 16.119 35.325 -24.159 1.00 33.03 95 ASP B N 1
ATOM 1781 C CA . ASP B 1 95 ? 15.675 35.913 -25.416 1.00 35.11 95 ASP B CA 1
ATOM 1782 C C . ASP B 1 95 ? 14.183 35.713 -25.650 1.00 31.14 95 ASP B C 1
ATOM 1783 O O . ASP B 1 95 ? 13.739 34.611 -25.953 1.00 37.50 95 ASP B O 1
ATOM 1788 N N . GLN B 1 96 ? 13.423 36.795 -25.526 1.00 39.98 96 GLN B N 1
ATOM 1789 C CA . GLN B 1 96 ? 11.972 36.764 -25.662 1.00 42.96 96 GLN B CA 1
ATOM 1790 C C . GLN B 1 96 ? 11.500 36.037 -26.914 1.00 51.71 96 GLN B C 1
ATOM 1791 O O . GLN B 1 96 ? 10.453 35.395 -26.903 1.00 50.51 96 GLN B O 1
ATOM 1797 N N . GLU B 1 97 ? 12.268 36.139 -27.993 1.00 51.65 97 GLU B N 1
ATOM 1798 C CA . GLU B 1 97 ? 11.896 35.504 -29.252 1.00 43.46 97 GLU B CA 1
ATOM 1799 C C . GLU B 1 97 ? 11.905 33.979 -29.163 1.00 48.97 97 GLU B C 1
ATOM 1800 O O . GLU B 1 97 ? 11.642 33.289 -30.149 1.00 55.65 97 GLU B O 1
ATOM 1806 N N . TYR B 1 98 ? 12.199 33.463 -27.971 1.00 51.36 98 TYR B N 1
ATOM 1807 C CA . TYR B 1 98 ? 12.173 32.024 -27.721 1.00 40.78 98 TYR B CA 1
ATOM 1808 C C . TYR B 1 98 ? 10.908 31.612 -26.981 1.00 50.67 98 TYR B C 1
ATOM 1809 O O . TYR B 1 98 ? 10.278 32.424 -26.307 1.00 53.18 98 TYR B O 1
ATOM 1818 N N . GLU B 1 99 ? 10.549 30.339 -27.095 1.00 57.69 99 GLU B N 1
ATOM 1819 C CA . GLU B 1 99 ? 9.322 29.846 -26.478 1.00 61.84 99 GLU B CA 1
ATOM 1820 C C . GLU B 1 99 ? 9.416 29.822 -24.953 1.00 67.31 99 GLU B C 1
ATOM 1821 O O . GLU B 1 99 ? 8.514 30.299 -24.256 1.00 64.72 99 GLU B O 1
ATOM 1827 N N . HIS B 1 100 ? 10.514 29.274 -24.439 1.00 62.43 100 HIS B N 1
ATOM 1828 C CA . HIS B 1 100 ? 10.701 29.154 -22.995 1.00 49.80 100 HIS B CA 1
ATOM 1829 C C . HIS B 1 100 ? 11.617 30.244 -22.448 1.00 47.43 100 HIS B C 1
ATOM 1830 O O . HIS B 1 100 ? 12.816 30.029 -22.284 1.00 47.52 100 HIS B O 1
ATOM 1837 N N . PHE B 1 101 ? 11.040 31.408 -22.154 1.00 38.36 101 PHE B N 1
ATOM 1838 C CA . PHE B 1 101 ? 11.821 32.576 -21.742 1.00 32.94 101 PHE B CA 1
ATOM 1839 C C . PHE B 1 101 ? 12.561 32.386 -20.420 1.00 39.90 101 PHE B C 1
ATOM 1840 O O . PHE B 1 101 ? 11.939 32.219 -19.370 1.00 41.64 101 PHE B O 1
ATOM 1848 N N . CYS B 1 102 ? 13.890 32.436 -20.481 1.00 37.70 102 CYS B N 1
ATOM 1849 C CA . CYS B 1 102 ? 14.733 32.180 -19.316 1.00 31.13 102 CYS B CA 1
ATOM 1850 C C . CYS B 1 102 ? 14.239 30.934 -18.583 1.00 32.78 102 CYS B C 1
ATOM 1851 O O . CYS B 1 102 ? 13.925 30.982 -17.391 1.00 39.36 102 CYS B O 1
ATOM 1854 N N . GLY B 1 103 ? 14.170 29.822 -19.309 1.00 35.83 103 GLY B N 1
ATOM 1855 C CA . GLY B 1 103 ? 13.621 28.588 -18.780 1.00 30.00 103 GLY B CA 1
ATOM 1856 C C . GLY B 1 103 ? 14.461 27.944 -17.694 1.00 36.06 103 GLY B C 1
ATOM 1857 O O . GLY B 1 103 ? 13.979 27.065 -16.977 1.00 43.34 103 GLY B O 1
ATOM 1858 N N . ALA B 1 104 ? 15.718 28.360 -17.567 1.00 30.08 104 ALA B N 1
ATOM 1859 C CA . ALA B 1 104 ? 16.578 27.799 -16.527 1.00 30.16 104 ALA B CA 1
ATOM 1860 C C . ALA B 1 104 ? 16.120 28.252 -15.142 1.00 31.65 104 ALA B C 1
ATOM 1861 O O . ALA B 1 104 ? 16.349 27.569 -14.148 1.00 34.03 104 ALA B O 1
ATOM 1863 N N . VAL B 1 105 ? 15.466 29.409 -15.097 1.00 27.74 105 VAL B N 1
ATOM 1864 C CA . VAL B 1 105 ? 15.030 30.031 -13.844 1.00 24.84 105 VAL B CA 1
ATOM 1865 C C . VAL B 1 105 ? 13.927 29.260 -13.092 1.00 36.64 105 VAL B C 1
ATOM 1866 O O . VAL B 1 105 ? 14.054 29.007 -11.891 1.00 36.97 105 VAL B O 1
ATOM 1870 N N . PRO B 1 106 ? 12.826 28.910 -13.779 1.00 30.19 106 PRO B N 1
ATOM 1871 C CA . PRO B 1 106 ? 11.840 28.056 -13.113 1.00 30.22 106 PRO B CA 1
ATOM 1872 C C . PRO B 1 106 ? 12.440 26.703 -12.741 1.00 38.82 106 PRO B C 1
ATOM 1873 O O . PRO B 1 106 ? 12.076 26.135 -11.709 1.00 34.10 106 PRO B O 1
ATOM 1877 N N . ALA B 1 107 ? 13.354 26.197 -13.565 1.00 30.50 107 ALA B N 1
ATOM 1878 C CA . ALA B 1 107 ? 13.940 24.883 -13.317 1.00 27.49 107 ALA B CA 1
ATOM 1879 C C . ALA B 1 107 ? 14.789 24.870 -12.049 1.00 39.56 107 ALA B C 1
ATOM 1880 O O . ALA B 1 107 ? 14.682 23.959 -11.226 1.00 38.66 107 ALA B O 1
ATOM 1882 N N . ILE B 1 108 ? 15.631 25.888 -11.906 1.00 32.03 108 ILE B N 1
ATOM 1883 C CA . ILE B 1 108 ? 16.479 26.047 -10.730 1.00 34.77 108 ILE B CA 1
ATOM 1884 C C . ILE B 1 108 ? 15.628 26.171 -9.464 1.00 36.48 108 ILE B C 1
ATOM 1885 O O . ILE B 1 108 ? 15.933 25.561 -8.436 1.00 32.09 108 ILE B O 1
ATOM 1890 N N . GLU B 1 109 ? 14.550 26.947 -9.555 1.00 36.11 109 GLU B N 1
ATOM 1891 C CA . GLU B 1 109 ? 13.661 27.163 -8.420 1.00 32.66 109 GLU B CA 1
ATOM 1892 C C . GLU B 1 109 ? 13.051 25.853 -7.950 1.00 37.74 109 GLU B C 1
ATOM 1893 O O . GLU B 1 109 ? 12.812 25.660 -6.759 1.00 43.92 109 GLU B O 1
ATOM 1899 N N . GLU B 1 110 ? 12.809 24.950 -8.893 1.00 35.84 110 GLU B N 1
ATOM 1900 C CA . GLU B 1 110 ? 12.141 23.690 -8.594 1.00 32.85 110 GLU B CA 1
ATOM 1901 C C . GLU B 1 110 ? 13.084 22.649 -8.019 1.00 30.97 110 GLU B C 1
ATOM 1902 O O . GLU B 1 110 ? 12.695 21.874 -7.158 1.00 35.06 110 GLU B O 1
ATOM 1908 N N . ARG B 1 111 ? 14.317 22.617 -8.509 1.00 30.42 111 ARG B N 1
ATOM 1909 C CA . ARG B 1 111 ? 15.326 21.746 -7.924 1.00 29.51 111 ARG B CA 1
ATOM 1910 C C . ARG B 1 111 ? 15.604 22.204 -6.494 1.00 29.01 111 ARG B C 1
ATOM 1911 O O . ARG B 1 111 ? 15.730 21.390 -5.576 1.00 32.80 111 ARG B O 1
ATOM 1919 N N . ALA B 1 112 ? 15.677 23.520 -6.314 1.00 28.34 112 ALA B N 1
ATOM 1920 C CA . ALA B 1 112 ? 15.976 24.107 -5.012 1.00 29.85 112 ALA B CA 1
ATOM 1921 C C . ALA B 1 112 ? 14.929 23.798 -3.937 1.00 31.29 112 ALA B C 1
ATOM 1922 O O . ALA B 1 112 ? 15.286 23.527 -2.791 1.00 26.37 112 ALA B O 1
ATOM 1924 N N . LYS B 1 113 ? 13.649 23.853 -4.307 1.00 31.61 113 LYS B N 1
ATOM 1925 C CA . LYS B 1 113 ? 12.554 23.520 -3.398 1.00 29.57 113 LYS B CA 1
ATOM 1926 C C . LYS B 1 113 ? 12.548 22.031 -3.066 1.00 30.59 113 LYS B C 1
ATOM 1927 O O . LYS B 1 113 ? 12.309 21.637 -1.924 1.00 27.02 113 LYS B O 1
ATOM 1933 N N . GLU B 1 114 ? 12.781 21.203 -4.080 1.00 23.58 114 GLU B N 1
ATOM 1934 C CA . GLU B 1 114 ? 12.834 19.758 -3.893 1.00 30.40 114 GLU B CA 1
ATOM 1935 C C . GLU B 1 114 ? 13.953 19.389 -2.923 1.00 25.07 114 GLU B C 1
ATOM 1936 O O . GLU B 1 114 ? 13.911 18.344 -2.266 1.00 26.23 114 GLU B O 1
ATOM 1942 N N . LEU B 1 115 ? 14.954 20.257 -2.846 1.00 30.33 115 LEU B N 1
ATOM 1943 C CA . LEU B 1 115 ? 16.116 20.013 -2.006 1.00 32.89 115 LEU B CA 1
ATOM 1944 C C . LEU B 1 115 ? 15.980 20.719 -0.665 1.00 31.52 115 LEU B C 1
ATOM 1945 O O . LEU B 1 115 ? 16.916 20.733 0.134 1.00 34.23 115 LEU B O 1
ATOM 1950 N N . GLY B 1 116 ? 14.810 21.310 -0.433 1.00 27.89 116 GLY B N 1
ATOM 1951 C CA . GLY B 1 116 ? 14.485 21.893 0.856 1.00 25.40 116 GLY B CA 1
ATOM 1952 C C . GLY B 1 116 ? 14.717 23.383 0.986 1.00 29.40 116 GLY B C 1
ATOM 1953 O O . GLY B 1 116 ? 14.778 23.894 2.101 1.00 25.55 116 GLY B O 1
ATOM 1954 N N . ALA B 1 117 ? 14.828 24.089 -0.135 1.00 20.83 117 ALA B N 1
ATOM 1955 C CA . ALA B 1 117 ? 15.105 25.521 -0.092 1.00 23.62 117 ALA B CA 1
ATOM 1956 C C . ALA B 1 117 ? 13.821 26.343 -0.008 1.00 22.97 117 ALA B C 1
ATOM 1957 O O . ALA B 1 117 ? 12.733 25.834 -0.272 1.00 26.36 117 ALA B O 1
ATOM 1959 N N . THR B 1 118 ? 13.949 27.617 0.360 1.00 18.88 118 THR B N 1
ATOM 1960 C CA . THR B 1 118 ? 12.826 28.546 0.274 1.00 21.76 118 THR B CA 1
ATOM 1961 C C . THR B 1 118 ? 13.076 29.661 -0.728 1.00 32.23 118 THR B C 1
ATOM 1962 O O . THR B 1 118 ? 14.009 30.444 -0.581 1.00 29.01 118 THR B O 1
ATOM 1966 N N . ILE B 1 119 ? 12.218 29.743 -1.737 1.00 27.93 119 ILE B N 1
ATOM 1967 C CA . ILE B 1 119 ? 12.363 30.761 -2.762 1.00 18.12 119 ILE B CA 1
ATOM 1968 C C . ILE B 1 119 ? 12.084 32.176 -2.243 1.00 26.77 119 ILE B C 1
ATOM 1969 O O . ILE B 1 119 ? 10.941 32.537 -1.964 1.00 36.24 119 ILE B O 1
ATOM 1974 N N . ILE B 1 120 ? 13.150 32.961 -2.134 1.00 27.01 120 ILE B N 1
ATOM 1975 C CA . ILE B 1 120 ? 13.123 34.321 -1.603 1.00 31.36 120 ILE B CA 1
ATOM 1976 C C . ILE B 1 120 ? 12.353 35.306 -2.473 1.00 28.99 120 ILE B C 1
ATOM 1977 O O . ILE B 1 120 ? 11.561 36.101 -1.973 1.00 32.52 120 ILE B O 1
ATOM 1982 N N . ALA B 1 121 ? 12.625 35.270 -3.773 1.00 29.02 121 ALA B N 1
ATOM 1983 C CA . ALA B 1 121 ? 12.006 36.187 -4.718 1.00 34.57 121 ALA B CA 1
ATOM 1984 C C . ALA B 1 121 ? 11.789 35.494 -6.053 1.00 37.47 121 ALA B C 1
ATOM 1985 O O . ALA B 1 121 ? 12.473 34.526 -6.383 1.00 31.49 121 ALA B O 1
ATOM 1987 N N . GLU B 1 122 ? 10.838 36.007 -6.822 1.00 30.95 122 GLU B N 1
ATOM 1988 C CA . GLU B 1 122 ? 10.509 35.417 -8.107 1.00 38.50 122 GLU B CA 1
ATOM 1989 C C . GLU B 1 122 ? 11.687 35.574 -9.046 1.00 30.87 122 GLU B C 1
ATOM 1990 O O . GLU B 1 122 ? 12.363 36.601 -9.036 1.00 33.68 122 GLU B O 1
ATOM 1996 N N . GLY B 1 123 ? 11.945 34.542 -9.840 1.00 27.71 123 GLY B N 1
ATOM 1997 C CA . GLY B 1 123 ? 13.074 34.548 -10.746 1.00 26.55 123 GLY B CA 1
ATOM 1998 C C . GLY B 1 123 ? 13.151 35.788 -11.612 1.00 28.34 123 GLY B C 1
ATOM 1999 O O . GLY B 1 123 ? 12.163 36.189 -12.224 1.00 33.54 123 GLY B O 1
ATOM 2000 N N . LEU B 1 124 ? 14.331 36.400 -11.653 1.00 29.35 124 LEU B N 1
ATOM 2001 C CA . LEU B 1 124 ? 14.585 37.513 -12.552 1.00 21.53 124 LEU B CA 1
ATOM 2002 C C . LEU B 1 124 ? 14.780 36.965 -13.951 1.00 37.99 124 LEU B C 1
ATOM 2003 O O . LEU B 1 124 ? 15.646 36.121 -14.180 1.00 40.54 124 LEU B O 1
ATOM 2008 N N . LYS B 1 125 ? 13.965 37.441 -14.886 1.00 38.68 125 LYS B N 1
ATOM 2009 C CA . LYS B 1 125 ? 14.091 37.063 -16.289 1.00 36.80 125 LYS B CA 1
ATOM 2010 C C . LYS B 1 125 ? 14.251 38.328 -17.117 1.00 37.52 125 LYS B C 1
ATOM 2011 O O . LYS B 1 125 ? 13.368 39.182 -17.122 1.00 29.79 125 LYS B O 1
ATOM 2017 N N . MET B 1 126 ? 15.373 38.472 -17.806 1.00 30.39 126 MET B N 1
ATOM 2018 C CA . MET B 1 126 ? 15.539 39.631 -18.674 1.00 28.24 126 MET B CA 1
ATOM 2019 C C . MET B 1 126 ? 16.390 39.317 -19.892 1.00 33.09 126 MET B C 1
ATOM 2020 O O . MET B 1 126 ? 16.913 38.218 -20.032 1.00 36.88 126 MET B O 1
ATOM 2025 N N . GLU B 1 127 ? 16.525 40.300 -20.770 1.00 33.64 127 GLU B N 1
ATOM 2026 C CA . GLU B 1 127 ? 17.314 40.143 -21.969 1.00 17.66 127 GLU B CA 1
ATOM 2027 C C . GLU B 1 127 ? 18.542 41.019 -21.883 1.00 25.15 127 GLU B C 1
ATOM 2028 O O . GLU B 1 127 ? 18.515 42.087 -21.274 1.00 33.72 127 GLU B O 1
ATOM 2034 N N . GLY B 1 128 ? 19.616 40.561 -22.512 1.00 20.71 128 GLY B N 1
ATOM 2035 C CA . GLY B 1 128 ? 20.862 41.294 -22.546 1.00 24.44 128 GLY B CA 1
ATOM 2036 C C . GLY B 1 128 ? 21.543 41.327 -21.196 1.00 29.43 128 GLY B C 1
ATOM 2037 O O . GLY B 1 128 ? 21.137 40.628 -20.266 1.00 28.85 128 GLY B O 1
ATOM 2038 N N . ASP B 1 129 ? 22.581 42.153 -21.098 1.00 33.94 129 ASP B N 1
ATOM 2039 C CA . ASP B 1 129 ? 23.368 42.282 -19.881 1.00 30.16 129 ASP B CA 1
ATOM 2040 C C . ASP B 1 129 ? 22.643 43.146 -18.847 1.00 34.96 129 ASP B C 1
ATOM 2041 O O . ASP B 1 129 ? 21.472 43.476 -19.022 1.00 27.02 129 ASP B O 1
ATOM 2046 N N . ALA B 1 130 ? 23.336 43.501 -17.768 1.00 32.12 130 ALA B N 1
ATOM 2047 C CA . ALA B 1 130 ? 22.728 44.258 -16.677 1.00 33.67 130 ALA B CA 1
ATOM 2048 C C . ALA B 1 130 ? 22.350 45.673 -17.105 1.00 37.49 130 ALA B C 1
ATOM 2049 O O . ALA B 1 130 ? 21.282 46.180 -16.757 1.00 40.74 130 ALA B O 1
ATOM 2051 N N . SER B 1 131 ? 23.239 46.316 -17.851 1.00 32.89 131 SER B N 1
ATOM 2052 C CA . SER B 1 131 ? 23.007 47.685 -18.278 1.00 40.67 131 SER B CA 1
ATOM 2053 C C . SER B 1 131 ? 21.763 47.793 -19.164 1.00 36.03 131 SER B C 1
ATOM 2054 O O . SER B 1 131 ? 21.276 48.889 -19.431 1.00 39.16 131 SER B O 1
ATOM 2057 N N . ASN B 1 132 ? 21.246 46.648 -19.599 1.00 32.56 132 ASN B N 1
ATOM 2058 C CA . ASN B 1 132 ? 20.126 46.615 -20.532 1.00 33.20 132 ASN B CA 1
ATOM 2059 C C . ASN B 1 132 ? 18.760 46.711 -19.852 1.00 38.84 132 ASN B C 1
ATOM 2060 O O . ASN B 1 132 ? 17.749 46.980 -20.505 1.00 39.39 132 ASN B O 1
ATOM 2065 N N . ASP B 1 133 ? 18.731 46.476 -18.543 1.00 41.93 133 ASP B N 1
ATOM 2066 C CA . ASP B 1 133 ? 17.479 46.506 -17.775 1.00 39.05 133 ASP B CA 1
ATOM 2067 C C . ASP B 1 133 ? 17.767 46.691 -16.280 1.00 35.30 133 ASP B C 1
ATOM 2068 O O . ASP B 1 133 ? 17.407 45.842 -15.467 1.00 35.20 133 ASP B O 1
ATOM 2073 N N . PRO B 1 134 ? 18.403 47.825 -15.917 1.00 37.89 134 PRO B N 1
ATOM 2074 C CA . PRO B 1 134 ? 18.851 48.122 -14.548 1.00 36.19 134 PRO B CA 1
ATOM 2075 C C . PRO B 1 134 ? 17.756 48.063 -13.483 1.00 45.17 134 PRO B C 1
ATOM 2076 O O . PRO B 1 134 ? 18.053 47.696 -12.346 1.00 43.23 134 PRO B O 1
ATOM 2080 N N . GLU B 1 135 ? 16.521 48.411 -13.832 1.00 43.11 135 GLU B N 1
ATOM 2081 C CA . GLU B 1 135 ? 15.422 48.326 -12.873 1.00 39.57 135 GLU B CA 1
ATOM 2082 C C . GLU B 1 135 ? 15.135 46.874 -12.537 1.00 44.28 135 GLU B C 1
ATOM 2083 O O . GLU B 1 135 ? 15.026 46.509 -11.369 1.00 44.62 135 GLU B O 1
ATOM 2089 N N . ALA B 1 136 ? 14.998 46.050 -13.571 1.00 32.26 136 ALA B N 1
ATOM 2090 C CA . ALA B 1 136 ? 14.694 44.637 -13.377 1.00 35.31 136 ALA B CA 1
ATOM 2091 C C . ALA B 1 136 ? 15.748 43.952 -12.510 1.00 35.59 136 ALA B C 1
ATOM 2092 O O . ALA B 1 136 ? 15.434 43.056 -11.726 1.00 35.27 136 ALA B O 1
ATOM 2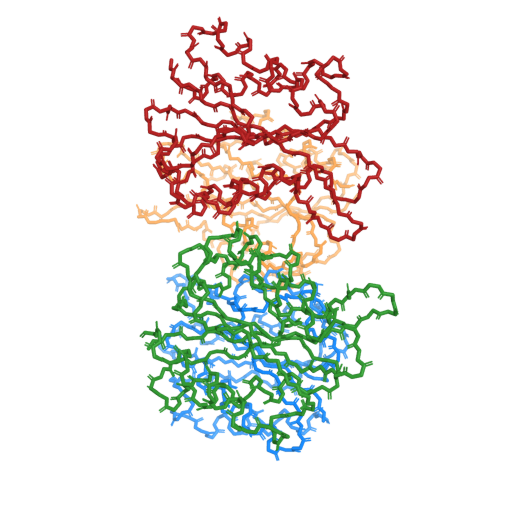094 N N . VAL B 1 137 ? 17.000 44.374 -12.654 1.00 30.40 137 VAL B N 1
ATOM 2095 C CA . VAL B 1 137 ? 18.055 43.876 -11.787 1.00 30.29 137 VAL B CA 1
ATOM 2096 C C . VAL B 1 137 ? 17.841 44.437 -10.383 1.00 37.59 137 VAL B C 1
ATOM 2097 O O . VAL B 1 137 ? 17.775 43.689 -9.409 1.00 35.57 137 VAL B O 1
ATOM 2101 N N . ALA B 1 138 ? 17.712 45.758 -10.294 1.00 32.49 138 ALA B N 1
ATOM 2102 C CA . ALA B 1 138 ? 17.601 46.461 -9.015 1.00 34.61 138 ALA B CA 1
ATOM 2103 C C . ALA B 1 138 ? 16.356 46.095 -8.201 1.00 34.45 138 ALA B C 1
ATOM 2104 O O . ALA B 1 138 ? 16.374 46.144 -6.970 1.00 38.82 138 ALA B O 1
ATOM 2106 N N . SER B 1 139 ? 15.275 45.753 -8.895 1.00 30.22 139 SER B N 1
ATOM 2107 C CA . SER B 1 139 ? 14.026 45.350 -8.250 1.00 38.44 139 SER B CA 1
ATOM 2108 C C . SER B 1 139 ? 14.159 43.946 -7.674 1.00 39.48 139 SER B C 1
ATOM 2109 O O . SER B 1 139 ? 13.679 43.652 -6.578 1.00 45.05 139 SER B O 1
ATOM 2112 N N . PHE B 1 140 ? 14.812 43.079 -8.438 1.00 33.11 140 PHE B N 1
ATOM 2113 C CA . PHE B 1 140 ? 15.109 41.723 -7.996 1.00 34.54 140 PHE B CA 1
ATOM 2114 C C . PHE B 1 140 ? 15.979 41.750 -6.745 1.00 33.77 140 PHE B C 1
ATOM 2115 O O . PHE B 1 140 ? 15.756 40.984 -5.810 1.00 43.38 140 PHE B O 1
ATOM 2123 N N . ALA B 1 141 ? 16.970 42.639 -6.748 1.00 27.26 141 ALA B N 1
ATOM 2124 C CA . ALA B 1 141 ? 17.865 42.842 -5.614 1.00 32.65 141 ALA B CA 1
ATOM 2125 C C . ALA B 1 141 ? 17.128 43.389 -4.385 1.00 35.56 141 ALA B C 1
ATOM 2126 O O . ALA B 1 141 ? 17.443 43.028 -3.252 1.00 29.87 141 ALA B O 1
ATOM 2128 N N . GLU B 1 142 ? 16.162 44.275 -4.617 1.00 31.88 142 GLU B N 1
ATOM 2129 C CA . GLU B 1 142 ? 15.293 44.783 -3.560 1.00 35.94 142 GLU B CA 1
ATOM 2130 C C . GLU B 1 142 ? 14.529 43.639 -2.921 1.00 32.44 142 GLU B C 1
ATOM 2131 O O . GLU B 1 142 ? 14.494 43.496 -1.700 1.00 37.63 142 GLU B O 1
ATOM 2137 N N . ASP B 1 143 ? 13.898 42.834 -3.765 1.00 34.34 143 ASP B N 1
ATOM 2138 C CA . ASP B 1 143 ? 13.141 41.680 -3.299 1.00 29.04 143 ASP B CA 1
ATOM 2139 C C . ASP B 1 143 ? 14.000 40.771 -2.421 1.00 36.41 143 ASP B C 1
ATOM 2140 O O . ASP B 1 143 ? 13.565 40.329 -1.362 1.00 39.23 143 ASP B O 1
ATOM 2145 N N . VAL B 1 144 ? 15.219 40.494 -2.870 1.00 33.92 144 VAL B N 1
ATOM 2146 C CA . VAL B 1 144 ? 16.137 39.641 -2.127 1.00 25.15 144 VAL B CA 1
ATOM 2147 C C . VAL B 1 144 ? 16.537 40.288 -0.811 1.00 36.29 144 VAL B C 1
ATOM 2148 O O . VAL B 1 144 ? 16.321 39.721 0.259 1.00 31.82 144 VAL B O 1
ATOM 2152 N N . LEU B 1 145 ? 17.115 41.483 -0.898 1.00 38.39 145 LEU B N 1
ATOM 2153 C CA . LEU B 1 145 ? 17.543 42.227 0.284 1.00 30.77 145 LEU B CA 1
ATOM 2154 C C . LEU B 1 145 ? 16.516 42.191 1.418 1.00 36.62 145 LEU B C 1
ATOM 2155 O O . LEU B 1 145 ? 16.888 42.092 2.589 1.00 33.66 145 LEU B O 1
ATOM 2160 N N . LYS B 1 146 ? 15.231 42.276 1.065 1.00 30.60 146 LYS B N 1
ATOM 2161 C CA . LYS B 1 146 ? 14.159 42.402 2.056 1.00 41.21 146 LYS B CA 1
ATOM 2162 C C . LYS B 1 146 ? 13.803 41.100 2.769 1.00 37.70 146 LYS B C 1
ATOM 2163 O O . LYS B 1 146 ? 13.207 41.126 3.848 1.00 39.25 146 LYS B O 1
ATOM 2169 N N . GLN B 1 147 ? 14.164 39.970 2.165 1.00 33.93 147 GLN B N 1
ATOM 2170 C CA . GLN B 1 147 ? 13.900 38.665 2.772 1.00 33.15 147 GLN B CA 1
ATOM 2171 C C . GLN B 1 147 ? 15.096 38.174 3.586 1.00 37.89 147 GLN B C 1
ATOM 2172 O O . GLN B 1 147 ? 15.049 37.104 4.197 1.00 34.19 147 GLN B O 1
ATOM 2178 N N . LEU B 1 148 ? 16.164 38.964 3.594 1.00 40.34 148 LEU B N 1
ATOM 2179 C CA . LEU B 1 148 ? 17.370 38.603 4.328 1.00 38.80 148 LEU B CA 1
ATOM 2180 C C . LEU B 1 148 ? 17.198 38.933 5.801 1.00 43.79 148 LEU B C 1
ATOM 2181 O O . LEU B 1 148 ? 17.993 39.669 6.383 1.00 52.08 148 LEU B O 1
ATOM 2187 N N . SER C 1 2 ? -11.470 -4.314 -10.883 1.00 28.74 2 SER C N 1
ATOM 2188 C CA . SER C 1 2 ? -11.589 -2.904 -10.533 1.00 28.17 2 SER C CA 1
ATOM 2189 C C . SER C 1 2 ? -10.560 -2.495 -9.491 1.00 35.47 2 SER C C 1
ATOM 2190 O O . SER C 1 2 ? -9.895 -3.341 -8.899 1.00 33.68 2 SER C O 1
ATOM 2193 N N . LYS C 1 3 ? -10.437 -1.192 -9.264 1.00 24.77 3 LYS C N 1
ATOM 2194 C CA . LYS C 1 3 ? -9.492 -0.682 -8.278 1.00 22.23 3 LYS C CA 1
ATOM 2195 C C . LYS C 1 3 ? -10.229 -0.170 -7.044 1.00 24.66 3 LYS C C 1
ATOM 2196 O O . LYS C 1 3 ? -11.079 0.716 -7.129 1.00 27.33 3 LYS C O 1
ATOM 2202 N N . VAL C 1 4 ? -9.892 -0.731 -5.891 1.00 21.95 4 VAL C N 1
ATOM 2203 C CA . VAL C 1 4 ? -10.511 -0.343 -4.626 1.00 23.61 4 VAL C CA 1
ATOM 2204 C C . VAL C 1 4 ? -9.499 0.267 -3.659 1.00 23.48 4 VAL C C 1
ATOM 2205 O O . VAL C 1 4 ? -8.442 -0.306 -3.442 1.00 19.97 4 VAL C O 1
ATOM 2209 N N . LEU C 1 5 ? -9.825 1.415 -3.066 1.00 23.59 5 LEU C N 1
ATOM 2210 C CA . LEU C 1 5 ? -9.000 1.970 -1.992 1.00 24.63 5 LEU C CA 1
ATOM 2211 C C . LEU C 1 5 ? -9.717 1.758 -0.676 1.00 27.23 5 LEU C C 1
ATOM 2212 O O . LEU C 1 5 ? -10.924 1.962 -0.594 1.00 26.03 5 LEU C O 1
ATOM 2217 N N . ILE C 1 6 ? -8.976 1.332 0.348 1.00 22.19 6 ILE C N 1
ATOM 2218 C CA . ILE C 1 6 ? -9.519 1.202 1.703 1.00 21.36 6 ILE C CA 1
ATOM 2219 C C . ILE C 1 6 ? -8.659 1.996 2.687 1.00 22.78 6 ILE C C 1
ATOM 2220 O O . ILE C 1 6 ? -7.456 1.773 2.802 1.00 28.71 6 ILE C O 1
ATOM 2225 N N . VAL C 1 7 ? -9.287 2.934 3.383 1.00 22.77 7 VAL C N 1
ATOM 2226 C CA . VAL C 1 7 ? -8.577 3.811 4.303 1.00 18.36 7 VAL C CA 1
ATOM 2227 C C . VAL C 1 7 ? -9.278 3.792 5.649 1.00 23.55 7 VAL C C 1
ATOM 2228 O O . VAL C 1 7 ? -10.498 3.880 5.706 1.00 29.45 7 VAL C O 1
ATOM 2232 N N . PHE C 1 8 ? -8.515 3.684 6.733 1.00 20.33 8 PHE C N 1
ATOM 2233 C CA . PHE C 1 8 ? -9.117 3.547 8.057 1.00 20.35 8 PHE C CA 1
ATOM 2234 C C . PHE C 1 8 ? -8.444 4.350 9.164 1.00 21.58 8 PHE C C 1
ATOM 2235 O O . PHE C 1 8 ? -7.273 4.731 9.066 1.00 21.96 8 PHE C O 1
ATOM 2243 N N . GLY C 1 9 ? -9.205 4.580 10.231 1.00 18.99 9 GLY C N 1
ATOM 2244 C CA . GLY C 1 9 ? -8.668 5.056 11.491 1.00 20.66 9 GLY C CA 1
ATOM 2245 C C . GLY C 1 9 ? -9.008 4.054 12.588 1.00 30.09 9 GLY C C 1
ATOM 2246 O O . GLY C 1 9 ? -10.152 3.615 12.712 1.00 29.01 9 GLY C O 1
ATOM 2247 N N . SER C 1 10 ? -8.013 3.676 13.382 1.00 28.20 10 SER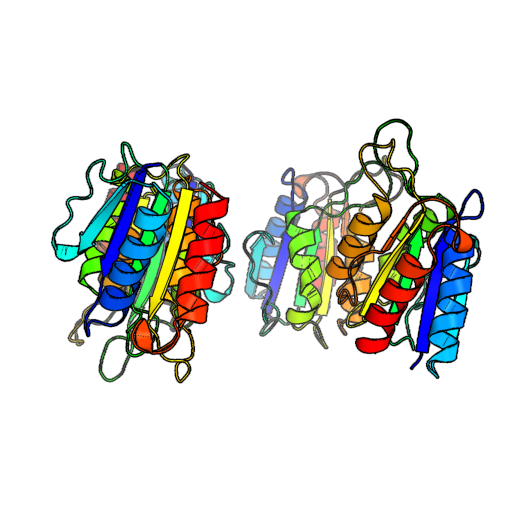 C N 1
ATOM 2248 C CA . SER C 1 10 ? -8.226 2.678 14.417 1.00 23.33 10 SER C CA 1
ATOM 2249 C C . SER C 1 10 ? -7.340 2.942 15.623 1.00 25.56 10 SER C C 1
ATOM 2250 O O . SER C 1 10 ? -6.127 3.045 15.482 1.00 26.50 10 SER C O 1
ATOM 2253 N N . SER C 1 11 ? -7.941 3.045 16.806 1.00 27.41 11 SER C N 1
ATOM 2254 C CA . SER C 1 11 ? -7.171 3.274 18.038 1.00 22.00 11 SER C CA 1
ATOM 2255 C C . SER C 1 11 ? -6.698 1.980 18.716 1.00 32.57 11 SER C C 1
ATOM 2256 O O . SER C 1 11 ? -5.560 1.902 19.183 1.00 36.27 11 SER C O 1
ATOM 2259 N N . THR C 1 12 ? -7.570 0.976 18.778 1.00 23.11 12 THR C N 1
ATOM 2260 C CA . THR C 1 12 ? -7.225 -0.297 19.412 1.00 27.50 12 THR C CA 1
ATOM 2261 C C . THR C 1 12 ? -7.097 -1.456 18.419 1.00 26.81 12 THR C C 1
ATOM 2262 O O . THR C 1 12 ? -6.797 -2.584 18.811 1.00 32.28 12 THR C O 1
ATOM 2266 N N . GLY C 1 13 ? -7.334 -1.186 17.140 1.00 31.82 13 GLY C N 1
ATOM 2267 C CA . GLY C 1 13 ? -7.043 -2.164 16.105 1.00 18.77 13 GLY C CA 1
ATOM 2268 C C . GLY C 1 13 ? -8.223 -2.946 15.563 1.00 30.35 13 GLY C C 1
ATOM 2269 O O . GLY C 1 13 ? -8.058 -3.826 14.726 1.00 24.91 13 GLY C O 1
ATOM 2270 N N . ASN C 1 14 ? -9.418 -2.621 16.038 1.00 31.54 14 ASN C N 1
ATOM 2271 C CA . ASN C 1 14 ? -10.626 -3.342 15.655 1.00 29.12 14 ASN C CA 1
ATOM 2272 C C . ASN C 1 14 ? -11.091 -2.992 14.247 1.00 29.54 14 ASN C C 1
ATOM 2273 O O . ASN C 1 14 ? -11.405 -3.873 13.449 1.00 35.42 14 ASN C O 1
ATOM 2278 N N . THR C 1 15 ? -11.125 -1.703 13.939 1.00 27.88 15 THR C N 1
ATOM 2279 C CA . THR C 1 15 ? -11.496 -1.263 12.604 1.00 21.76 15 THR C CA 1
ATOM 2280 C C . THR C 1 15 ? -10.412 -1.641 11.610 1.00 24.74 15 THR C C 1
ATOM 2281 O O . THR C 1 15 ? -10.686 -1.863 10.431 1.00 27.12 15 THR C O 1
ATOM 2285 N N . GLU C 1 16 ? -9.178 -1.717 12.096 1.00 25.10 16 GLU C N 1
ATOM 2286 C CA . GLU C 1 16 ? -8.045 -2.055 11.246 1.00 23.48 16 GLU C CA 1
ATOM 2287 C C . GLU C 1 16 ? -8.129 -3.517 10.834 1.00 34.70 16 GLU C C 1
ATOM 2288 O O . GLU C 1 16 ? -7.761 -3.885 9.721 1.00 24.52 16 GLU C O 1
ATOM 2294 N N . SER C 1 17 ? -8.625 -4.332 11.756 1.00 24.92 17 SER C N 1
ATOM 2295 C CA . SER C 1 17 ? -8.849 -5.758 11.562 1.00 26.54 17 SER C CA 1
ATOM 2296 C C . SER C 1 17 ? -9.886 -5.994 10.467 1.00 26.43 17 SER C C 1
ATOM 2297 O O . SER C 1 17 ? -9.683 -6.804 9.569 1.00 36.71 17 SER C O 1
ATOM 2300 N N . ILE C 1 18 ? -11.008 -5.290 10.572 1.00 25.20 18 ILE C N 1
ATOM 2301 C CA . ILE C 1 18 ? -12.046 -5.282 9.544 1.00 23.31 18 ILE C CA 1
ATOM 2302 C C . ILE C 1 18 ? -11.502 -4.822 8.187 1.00 23.73 18 ILE C C 1
ATOM 2303 O O . ILE C 1 18 ? -11.824 -5.396 7.149 1.00 30.57 18 ILE C O 1
ATOM 2308 N N . ALA C 1 19 ? -10.678 -3.779 8.207 1.00 21.01 19 ALA C N 1
ATOM 2309 C CA . ALA C 1 19 ? -10.058 -3.249 6.995 1.00 22.20 19 ALA C CA 1
ATOM 2310 C C . ALA C 1 19 ? -9.217 -4.292 6.267 1.00 24.25 19 ALA C C 1
ATOM 2311 O O . ALA C 1 19 ? -9.251 -4.386 5.041 1.00 24.83 19 ALA C O 1
ATOM 2313 N N . GLN C 1 20 ? -8.451 -5.063 7.028 1.00 20.97 20 GLN C N 1
ATOM 2314 C CA . GLN C 1 20 ? -7.560 -6.049 6.437 1.00 21.85 20 GLN C CA 1
ATOM 2315 C C . GLN C 1 20 ? -8.346 -7.231 5.881 1.00 20.43 20 GLN C C 1
ATOM 2316 O O . GLN C 1 20 ? -7.950 -7.845 4.894 1.00 25.00 20 GLN C O 1
ATOM 2322 N N . LYS C 1 21 ? -9.470 -7.540 6.511 1.00 23.42 21 LYS C N 1
ATOM 2323 C CA . LYS C 1 21 ? -10.321 -8.624 6.038 1.00 25.60 21 LYS C CA 1
ATOM 2324 C C . LYS C 1 21 ? -11.022 -8.197 4.755 1.00 29.64 21 LYS C C 1
ATOM 2325 O O . LYS C 1 21 ? -11.223 -8.996 3.843 1.00 31.95 21 LYS C O 1
ATOM 2331 N N . LEU C 1 22 ? -11.393 -6.924 4.697 1.00 23.84 22 LEU C N 1
ATOM 2332 C CA . LEU C 1 22 ? -12.051 -6.366 3.528 1.00 22.88 22 LEU C CA 1
ATOM 2333 C C . LEU C 1 22 ? -11.117 -6.400 2.335 1.00 29.28 22 LEU C C 1
ATOM 2334 O O . LEU C 1 22 ? -11.501 -6.822 1.242 1.00 27.80 22 LEU C O 1
ATOM 2339 N N . GLU C 1 23 ? -9.881 -5.967 2.552 1.00 24.83 23 GLU C N 1
ATOM 2340 C CA . GLU C 1 23 ? -8.887 -5.995 1.497 1.00 24.20 23 GLU C CA 1
ATOM 2341 C C . GLU C 1 23 ? -8.697 -7.406 0.940 1.00 30.66 23 GLU C C 1
ATOM 2342 O O . GLU C 1 23 ? -8.544 -7.590 -0.260 1.00 30.86 23 GLU C O 1
ATOM 2348 N N . GLU C 1 24 ? -8.708 -8.404 1.816 1.00 33.72 24 GLU C N 1
ATOM 2349 C CA . GLU C 1 24 ? -8.529 -9.791 1.387 1.00 31.34 24 GLU C CA 1
ATOM 2350 C C . GLU C 1 24 ? -9.715 -10.318 0.576 1.00 24.60 24 GLU C C 1
ATOM 2351 O O . GLU C 1 24 ? -9.537 -11.037 -0.409 1.00 39.88 24 GLU C O 1
ATOM 2357 N N . LEU C 1 25 ? -10.922 -9.969 1.001 1.00 17.52 25 LEU C N 1
ATOM 2358 C CA . LEU C 1 25 ? -12.131 -10.480 0.365 1.00 27.20 25 LEU C CA 1
ATOM 2359 C C . LEU C 1 25 ? -12.329 -9.861 -1.017 1.00 32.82 25 LEU C C 1
ATOM 2360 O O . LEU C 1 25 ? -12.755 -10.525 -1.961 1.00 33.21 25 LEU C O 1
ATOM 2365 N N . ILE C 1 26 ? -12.003 -8.580 -1.124 1.00 21.67 26 ILE C N 1
ATOM 2366 C CA . ILE C 1 26 ? -12.141 -7.849 -2.371 1.00 21.85 26 ILE C CA 1
ATOM 2367 C C . ILE C 1 26 ? -11.006 -8.169 -3.335 1.00 28.71 26 ILE C C 1
ATOM 2368 O O . ILE C 1 26 ? -11.217 -8.268 -4.538 1.00 27.47 26 ILE C O 1
ATOM 2373 N N . ALA C 1 27 ? -9.804 -8.344 -2.806 1.00 24.56 27 ALA C N 1
ATOM 2374 C CA . ALA C 1 27 ? -8.691 -8.779 -3.637 1.00 19.01 27 ALA C CA 1
ATOM 2375 C C . ALA C 1 27 ? -9.005 -10.161 -4.207 1.00 26.92 27 ALA C C 1
ATOM 2376 O O . ALA C 1 27 ? -8.600 -10.507 -5.323 1.00 29.09 27 ALA C O 1
ATOM 2378 N N . ALA C 1 28 ? -9.734 -10.945 -3.420 1.00 30.10 28 ALA C N 1
ATOM 2379 C CA . ALA C 1 28 ? -10.170 -12.282 -3.816 1.00 33.34 28 ALA C CA 1
ATOM 2380 C C . ALA C 1 28 ? -11.243 -12.264 -4.906 1.00 26.29 28 ALA C C 1
ATOM 2381 O O . ALA C 1 28 ? -11.451 -13.269 -5.586 1.00 30.89 28 ALA C O 1
ATOM 2383 N N . GLY C 1 29 ? -11.915 -11.128 -5.073 1.00 24.46 29 GLY C N 1
ATOM 2384 C CA . GLY C 1 29 ? -12.903 -10.981 -6.121 1.00 19.63 29 GLY C CA 1
ATOM 2385 C C . GLY C 1 29 ? -12.257 -10.575 -7.434 1.00 23.65 29 GLY C C 1
ATOM 2386 O O . GLY C 1 29 ? -12.954 -10.306 -8.411 1.00 27.32 29 GLY C O 1
ATOM 2387 N N . GLY C 1 30 ? -10.927 -10.517 -7.460 1.00 27.08 30 GLY C N 1
ATOM 2388 C CA . GLY C 1 30 ? -10.204 -10.158 -8.669 1.00 30.63 30 GLY C CA 1
ATOM 2389 C C . GLY C 1 30 ? -9.891 -8.678 -8.823 1.00 29.79 30 GLY C C 1
ATOM 2390 O O . GLY C 1 30 ? -9.492 -8.230 -9.896 1.00 24.96 30 GLY C O 1
ATOM 2391 N N . HIS C 1 31 ? -10.063 -7.917 -7.749 1.00 29.82 31 HIS C N 1
ATOM 2392 C CA . HIS C 1 31 ? -9.848 -6.478 -7.796 1.00 27.22 31 HIS C CA 1
ATOM 2393 C C . HIS C 1 31 ? -8.518 -6.105 -7.186 1.00 29.50 31 HIS C C 1
ATOM 2394 O O . HIS C 1 31 ? -7.960 -6.857 -6.395 1.00 31.63 31 HIS C O 1
ATOM 2401 N N . GLU C 1 32 ? -8.014 -4.938 -7.568 1.00 25.41 32 GLU C N 1
ATOM 2402 C CA . GLU C 1 32 ? -6.761 -4.434 -7.029 1.00 29.39 32 GLU C CA 1
ATOM 2403 C C . GLU C 1 32 ? -7.043 -3.481 -5.872 1.00 30.35 32 GLU C C 1
ATOM 2404 O O . GLU C 1 32 ? -7.625 -2.407 -6.059 1.00 28.67 32 GLU C O 1
ATOM 2410 N N . VAL C 1 33 ? -6.628 -3.890 -4.676 1.00 29.92 33 VAL C N 1
ATOM 2411 C CA . VAL C 1 33 ? -6.941 -3.151 -3.455 1.00 26.27 33 VAL C CA 1
ATOM 2412 C C . VAL C 1 33 ? -5.718 -2.457 -2.855 1.00 34.10 33 VAL C C 1
ATOM 2413 O O . VAL C 1 33 ? -4.639 -3.042 -2.760 1.00 26.94 33 VAL C O 1
ATOM 2417 N N . THR C 1 34 ? -5.904 -1.203 -2.456 1.00 24.27 34 THR C N 1
ATOM 2418 C CA . THR C 1 34 ? -4.886 -0.459 -1.732 1.00 26.23 34 THR C CA 1
ATOM 2419 C C . THR C 1 34 ? -5.370 -0.253 -0.305 1.00 26.69 34 THR C C 1
ATOM 2420 O O . THR C 1 34 ? -6.487 0.221 -0.077 1.00 32.08 34 THR C O 1
ATOM 2424 N N . LEU C 1 35 ? -4.542 -0.640 0.657 1.00 31.45 35 LEU C N 1
ATOM 2425 C CA . LEU C 1 35 ? -4.905 -0.509 2.065 1.00 31.59 35 LEU C CA 1
ATOM 2426 C C . LEU C 1 35 ? -4.027 0.526 2.752 1.00 34.38 35 LEU C C 1
ATOM 2427 O O . LEU C 1 35 ? -2.803 0.404 2.769 1.00 39.64 35 LEU C O 1
ATOM 2432 N N . LEU C 1 36 ? -4.661 1.549 3.312 1.00 24.61 36 LEU C N 1
ATOM 2433 C CA . LEU C 1 36 ? -3.931 2.685 3.858 1.00 20.81 36 LEU C CA 1
ATOM 2434 C C . LEU C 1 36 ? -4.438 3.062 5.239 1.00 25.73 36 LEU C C 1
ATOM 2435 O O . LEU C 1 36 ? -5.647 3.166 5.451 1.00 25.19 36 LEU C O 1
ATOM 2440 N N . ASN C 1 37 ? -3.518 3.257 6.180 1.00 23.78 37 ASN C N 1
ATOM 2441 C CA . ASN C 1 37 ? -3.881 3.874 7.443 1.00 20.52 37 ASN C CA 1
ATOM 2442 C C . ASN C 1 37 ? -3.984 5.355 7.175 1.00 23.68 37 ASN C C 1
ATOM 2443 O O . ASN C 1 37 ? -3.064 5.953 6.622 1.00 22.21 37 ASN C O 1
ATOM 2448 N N . ALA C 1 38 ? -5.117 5.934 7.554 1.00 27.67 38 ALA C N 1
ATOM 2449 C CA . ALA C 1 38 ? -5.392 7.338 7.288 1.00 23.66 38 ALA C CA 1
ATOM 2450 C C . ALA C 1 38 ? -4.257 8.218 7.785 1.00 24.86 38 ALA C C 1
ATOM 2451 O O . ALA C 1 38 ? -3.922 9.212 7.150 1.00 29.81 38 ALA C O 1
ATOM 2453 N N . ALA C 1 39 ? -3.663 7.835 8.910 1.00 19.96 39 ALA C N 1
ATOM 2454 C CA . ALA C 1 39 ? -2.535 8.557 9.487 1.00 18.15 39 ALA C CA 1
ATOM 2455 C C . ALA C 1 39 ? -1.342 8.661 8.546 1.00 23.23 39 ALA C C 1
ATOM 2456 O O . ALA C 1 39 ? -0.513 9.560 8.678 1.00 30.08 39 ALA C O 1
ATOM 2458 N N . ASP C 1 40 ? -1.245 7.746 7.592 1.00 24.13 40 ASP C N 1
ATOM 2459 C CA . ASP C 1 40 ? -0.095 7.742 6.699 1.00 19.55 40 ASP C CA 1
ATOM 2460 C C . ASP C 1 40 ? -0.407 8.476 5.405 1.00 24.03 40 ASP C C 1
ATOM 2461 O O . ASP C 1 40 ? 0.497 8.930 4.709 1.00 29.56 40 ASP C O 1
ATOM 2466 N N . ALA C 1 41 ? -1.699 8.628 5.124 1.00 27.48 41 ALA C N 1
ATOM 2467 C CA . ALA C 1 41 ? -2.186 9.025 3.804 1.00 25.39 41 ALA C CA 1
ATOM 2468 C C . ALA C 1 41 ? -2.199 10.530 3.520 1.00 28.95 41 ALA C C 1
ATOM 2469 O O . ALA C 1 41 ? -2.554 11.336 4.378 1.00 29.44 41 ALA C O 1
ATOM 2471 N N . SER C 1 42 ? -1.814 10.886 2.295 1.00 28.65 42 SER C N 1
ATOM 2472 C CA . SER C 1 42 ? -1.978 12.242 1.776 1.00 30.83 42 SER C CA 1
ATOM 2473 C C . SER C 1 42 ? -3.266 12.327 0.957 1.00 32.56 42 SER C C 1
ATOM 2474 O O . SER C 1 42 ? -3.481 11.534 0.036 1.00 28.16 42 SER C O 1
ATOM 2477 N N . ALA C 1 43 ? -4.104 13.306 1.294 1.00 28.53 43 ALA C N 1
ATOM 2478 C CA . ALA C 1 43 ? -5.460 13.411 0.760 1.00 25.84 43 ALA C CA 1
ATOM 2479 C C . ALA C 1 43 ? -5.513 13.950 -0.668 1.00 31.17 43 ALA C C 1
ATOM 2480 O O . ALA C 1 43 ? -6.409 13.599 -1.437 1.00 28.10 43 ALA C O 1
ATOM 2482 N N . GLU C 1 44 ? -4.547 14.792 -1.021 1.00 35.27 44 GLU C N 1
ATOM 2483 C CA . GLU C 1 44 ? -4.475 15.391 -2.353 1.00 33.09 44 GLU C CA 1
ATOM 2484 C C . GLU C 1 44 ? -4.676 14.386 -3.497 1.00 29.92 44 GLU C C 1
ATOM 2485 O O . GLU C 1 44 ? -3.746 13.678 -3.894 1.00 31.37 44 GLU C O 1
ATOM 2491 N N . ASN C 1 45 ? -5.901 14.330 -4.015 1.00 32.61 45 ASN C N 1
ATOM 2492 C CA . ASN C 1 45 ? -6.233 13.497 -5.174 1.00 27.71 45 ASN C CA 1
ATOM 2493 C C . ASN C 1 45 ? -6.220 11.996 -4.866 1.00 21.63 45 ASN C C 1
ATOM 2494 O O . ASN C 1 45 ? -6.208 11.163 -5.777 1.00 25.04 45 ASN C O 1
ATOM 2499 N N . LEU C 1 46 ? -6.239 11.669 -3.576 1.00 25.84 46 LEU C N 1
ATOM 2500 C CA . LEU C 1 46 ? -6.098 10.292 -3.094 1.00 24.07 46 LEU C CA 1
ATOM 2501 C C . LEU C 1 46 ? -7.034 9.292 -3.774 1.00 24.58 46 LEU C C 1
ATOM 2502 O O . LEU C 1 46 ? -6.686 8.120 -3.951 1.00 21.92 46 LEU C O 1
ATOM 2507 N N . ALA C 1 47 ? -8.221 9.745 -4.149 1.00 21.97 47 ALA C N 1
ATOM 2508 C CA . ALA C 1 47 ? -9.203 8.839 -4.727 1.00 18.25 47 ALA C CA 1
ATOM 2509 C C . ALA C 1 47 ? -9.015 8.597 -6.232 1.00 24.16 47 ALA C C 1
ATOM 2510 O O . ALA C 1 47 ? -9.589 7.664 -6.781 1.00 20.35 47 ALA C O 1
ATOM 2512 N N . ASP C 1 48 ? -8.215 9.427 -6.897 1.00 21.73 48 ASP C N 1
ATOM 2513 C CA . ASP C 1 48 ? -8.011 9.307 -8.343 1.00 20.66 48 ASP C CA 1
ATOM 2514 C C . ASP C 1 48 ? -7.532 7.904 -8.751 1.00 25.60 48 ASP C C 1
ATOM 2515 O O . ASP C 1 48 ? -6.583 7.383 -8.173 1.00 29.38 48 ASP C O 1
ATOM 2520 N N . GLY C 1 49 ? -8.184 7.298 -9.742 1.00 27.39 49 GLY C N 1
ATOM 2521 C CA . GLY C 1 49 ? -7.821 5.963 -10.196 1.00 22.77 49 GLY C CA 1
ATOM 2522 C C . GLY C 1 49 ? -8.629 4.871 -9.526 1.00 21.57 49 GLY C C 1
ATOM 2523 O O . GLY C 1 49 ? -8.578 3.708 -9.920 1.00 20.09 49 GLY C O 1
ATOM 2524 N N . TYR C 1 50 ? -9.389 5.254 -8.509 1.00 17.95 50 TYR C N 1
ATOM 2525 C CA . TYR C 1 50 ? -10.166 4.296 -7.735 1.00 29.71 50 TYR C CA 1
ATOM 2526 C C . TYR C 1 50 ? -11.647 4.260 -8.102 1.00 26.85 50 TYR C C 1
ATOM 2527 O O . TYR C 1 50 ? -12.330 5.289 -8.142 1.00 27.00 50 TYR C O 1
ATOM 2536 N N . ASP C 1 51 ? -12.134 3.056 -8.375 1.00 23.76 51 ASP C N 1
ATOM 2537 C CA . ASP C 1 51 ? -13.541 2.850 -8.704 1.00 25.18 51 ASP C CA 1
ATOM 2538 C C . ASP C 1 51 ? -14.423 2.891 -7.457 1.00 29.98 51 ASP C C 1
ATOM 2539 O O . ASP C 1 51 ? -15.573 3.315 -7.509 1.00 32.99 51 ASP C O 1
ATOM 2544 N N . ALA C 1 52 ? -13.874 2.440 -6.335 1.00 27.47 52 ALA C N 1
ATOM 2545 C CA . ALA C 1 52 ? -14.570 2.528 -5.059 1.00 21.17 52 ALA C CA 1
ATOM 2546 C C . ALA C 1 52 ? -13.601 2.919 -3.954 1.00 28.61 52 ALA C C 1
ATOM 2547 O O . ALA C 1 52 ? -12.426 2.544 -3.983 1.00 27.94 52 ALA C O 1
ATOM 2549 N N . VAL C 1 53 ? -14.104 3.669 -2.978 1.00 21.74 53 VAL C N 1
ATOM 2550 C CA . VAL C 1 53 ? -13.352 3.945 -1.765 1.00 22.62 53 VAL C CA 1
ATOM 2551 C C . VAL C 1 53 ? -14.153 3.550 -0.524 1.00 25.80 53 VAL C C 1
ATOM 2552 O O . VAL C 1 53 ? -15.278 4.009 -0.327 1.00 29.89 53 VAL C O 1
ATOM 2556 N N . LEU C 1 54 ? -13.574 2.679 0.298 1.00 22.94 54 LEU C N 1
ATOM 2557 C CA . LEU C 1 54 ? -14.189 2.295 1.564 1.00 21.72 54 LEU C CA 1
ATOM 2558 C C . LEU C 1 54 ? -13.471 3.006 2.718 1.00 28.83 54 LEU C C 1
ATOM 2559 O O . LEU C 1 54 ? -12.239 3.053 2.758 1.00 31.18 54 LEU C O 1
ATOM 2564 N N . PHE C 1 55 ? -14.246 3.587 3.634 1.00 20.84 55 PHE C N 1
ATOM 2565 C CA . PHE C 1 55 ? -13.691 4.287 4.793 1.00 21.77 55 PHE C CA 1
ATOM 2566 C C . PHE C 1 55 ? -14.038 3.591 6.109 1.00 27.72 55 PHE C C 1
ATOM 2567 O O . PHE C 1 55 ? -15.204 3.312 6.379 1.00 33.64 55 PHE C O 1
ATOM 2575 N N . GLY C 1 56 ? -13.028 3.327 6.932 1.00 27.71 56 GLY C N 1
ATOM 2576 C CA . GLY C 1 56 ? -13.235 2.701 8.229 1.00 29.10 56 GLY C CA 1
ATOM 2577 C C . GLY C 1 56 ? -12.821 3.632 9.351 1.00 26.79 56 GLY C C 1
ATOM 2578 O O . GLY C 1 56 ? -11.721 4.168 9.321 1.00 27.25 56 GLY C O 1
ATOM 2579 N N . CYS C 1 57 ? -13.697 3.836 10.333 1.00 22.62 57 CYS C N 1
ATOM 2580 C CA . CYS C 1 57 ? -13.407 4.772 11.420 1.00 31.33 57 CYS C CA 1
ATOM 2581 C C . CYS C 1 57 ? -14.233 4.485 12.672 1.00 30.17 57 CYS C C 1
ATOM 2582 O O . CYS C 1 57 ? -15.447 4.321 12.595 1.00 28.58 57 CYS C O 1
ATOM 2585 N N . SER C 1 58 ? -13.563 4.430 13.819 1.00 27.18 58 SER C N 1
ATOM 2586 C CA . SER C 1 58 ? -14.216 4.140 15.087 1.00 25.62 58 SER C CA 1
ATOM 2587 C C . SER C 1 58 ? -14.684 5.429 15.739 1.00 27.06 58 SER C C 1
ATOM 2588 O O . SER C 1 58 ? -14.096 6.489 15.524 1.00 35.54 58 SER C O 1
ATOM 2591 N N . ALA C 1 59 ? -15.738 5.334 16.543 1.00 29.20 59 ALA C N 1
ATOM 2592 C CA . ALA C 1 59 ? -16.335 6.513 17.162 1.00 22.04 59 ALA C CA 1
ATOM 2593 C C . ALA C 1 59 ? -15.906 6.633 18.608 1.00 30.71 59 ALA C C 1
ATOM 2594 O O . ALA C 1 59 ? -15.782 5.627 19.306 1.00 40.71 59 ALA C O 1
ATOM 2596 N N . TRP C 1 60 ? -15.690 7.866 19.055 1.00 28.07 60 TRP C N 1
ATOM 2597 C CA . TRP C 1 60 ? -15.327 8.138 20.444 1.00 32.85 60 TRP C CA 1
ATOM 2598 C C . TRP C 1 60 ? -16.131 9.321 21.003 1.00 33.27 60 TRP C C 1
ATOM 2599 O O . TRP C 1 60 ? -17.317 9.474 20.686 1.00 30.95 60 TRP C O 1
ATOM 2610 N N . GLY C 1 61 ? -15.509 10.153 21.832 1.00 31.04 61 GLY C N 1
ATOM 2611 C CA . GLY C 1 61 ? -16.236 11.261 22.427 1.00 30.34 61 GLY C CA 1
ATOM 2612 C C . GLY C 1 61 ? -16.982 10.880 23.695 1.00 43.65 61 GLY C C 1
ATOM 2613 O O . GLY C 1 61 ? -17.747 9.910 23.712 1.00 32.17 61 GLY C O 1
ATOM 2614 N N . MET C 1 62 ? -16.755 11.654 24.755 1.00 44.06 62 MET C N 1
ATOM 2615 C CA . MET C 1 62 ? -17.391 11.441 26.054 1.00 49.26 62 MET C CA 1
ATOM 2616 C C . MET C 1 62 ? -18.849 11.895 26.006 1.00 52.33 62 MET C C 1
ATOM 2617 O O . MET C 1 62 ? -19.729 11.280 26.619 1.00 52.18 62 MET C O 1
ATOM 2622 N N . GLU C 1 63 ? -19.088 12.991 25.284 1.00 50.30 63 GLU C N 1
ATOM 2623 C CA . GLU C 1 63 ? -20.433 13.553 25.137 1.00 53.59 63 GLU C CA 1
ATOM 2624 C C . GLU C 1 63 ? -21.000 13.238 23.766 1.00 55.49 63 GLU C C 1
ATOM 2625 O O . GLU C 1 63 ? -21.650 12.210 23.576 1.00 52.53 63 GLU C O 1
ATOM 2631 N N . ASP C 1 64 ? -20.770 14.139 22.815 1.00 55.77 64 ASP C N 1
ATOM 2632 C CA . ASP C 1 64 ? -21.160 13.880 21.437 1.00 54.66 64 ASP C CA 1
ATOM 2633 C C . ASP C 1 64 ? -20.173 12.926 20.772 1.00 50.54 64 ASP C C 1
ATOM 2634 O O . ASP C 1 64 ? -19.290 12.375 21.428 1.00 47.27 64 ASP C O 1
ATOM 2639 N N . LEU C 1 65 ? -20.349 12.719 19.472 1.00 44.40 65 LEU C N 1
ATOM 2640 C CA . LEU C 1 65 ? -19.501 11.820 18.703 1.00 36.88 65 LEU C CA 1
ATOM 2641 C C . LEU C 1 65 ? -18.241 12.530 18.202 1.00 40.86 65 LEU C C 1
ATOM 2642 O O . LEU C 1 65 ? -18.312 13.629 17.645 1.00 43.09 65 LEU C O 1
ATOM 2647 N N . GLU C 1 66 ? -17.090 11.900 18.427 1.00 36.44 66 GLU C N 1
ATOM 2648 C CA . GLU C 1 66 ? -15.804 12.400 17.943 1.00 35.98 66 GLU C CA 1
ATOM 2649 C C . GLU C 1 66 ? -15.094 11.260 17.226 1.00 31.44 66 GLU C C 1
ATOM 2650 O O . GLU C 1 66 ? -14.929 10.180 17.781 1.00 34.03 66 GLU C O 1
ATOM 2656 N N . MET C 1 67 ? -14.682 11.494 15.986 1.00 32.61 67 MET C N 1
ATOM 2657 C CA . MET C 1 67 ? -14.062 10.441 15.183 1.00 32.79 67 MET C CA 1
ATOM 2658 C C . MET C 1 67 ? -12.690 10.025 15.687 1.00 23.48 67 MET C C 1
ATOM 2659 O O . MET C 1 67 ? -12.019 10.783 16.380 1.00 20.52 67 MET C O 1
ATOM 2664 N N . GLN C 1 68 ? -12.272 8.817 15.324 1.00 24.71 68 GLN C N 1
ATOM 2665 C CA . GLN C 1 68 ? -10.899 8.401 15.570 1.00 26.40 68 GLN C CA 1
ATOM 2666 C C . GLN C 1 68 ? -9.992 9.468 14.956 1.00 32.97 68 GLN C C 1
ATOM 2667 O O . GLN C 1 68 ? -10.227 9.916 13.827 1.00 26.76 68 GLN C O 1
ATOM 2673 N N . ASP C 1 69 ? -8.964 9.879 15.697 1.00 26.48 69 ASP C N 1
ATOM 2674 C CA . ASP C 1 69 ? -8.225 11.090 15.353 1.00 31.13 69 ASP C CA 1
ATOM 2675 C C . ASP C 1 69 ? -7.408 11.007 14.062 1.00 31.14 69 ASP C C 1
ATOM 2676 O O . ASP C 1 69 ? -7.306 11.994 13.339 1.00 31.76 69 ASP C O 1
ATOM 2681 N N . ASP C 1 70 ? -6.821 9.845 13.779 1.00 32.28 70 ASP C N 1
ATOM 2682 C CA . ASP C 1 70 ? -6.053 9.657 12.538 1.00 28.26 70 ASP C CA 1
ATOM 2683 C C . ASP C 1 70 ? -6.972 9.810 11.332 1.00 27.42 70 ASP C C 1
ATOM 2684 O O . ASP C 1 70 ? -6.573 10.319 10.288 1.00 25.47 70 ASP C O 1
ATOM 2689 N N . PHE C 1 71 ? -8.212 9.359 11.479 1.00 22.73 71 PHE C N 1
ATOM 2690 C CA . PHE C 1 71 ? -9.195 9.506 10.411 1.00 23.47 71 PHE C CA 1
ATOM 2691 C C . PHE C 1 71 ? -9.757 10.922 10.327 1.00 27.70 71 PHE C C 1
ATOM 2692 O O . PHE C 1 71 ? -9.940 11.453 9.235 1.00 29.83 71 PHE C O 1
ATOM 2700 N N . LEU C 1 72 ? -10.039 11.524 11.480 1.00 26.76 72 LEU C N 1
ATOM 2701 C CA . LEU C 1 72 ? -10.541 12.896 11.528 1.00 23.71 72 LEU C CA 1
ATOM 2702 C C . LEU C 1 72 ? -9.630 13.816 10.735 1.00 26.56 72 LEU C C 1
ATOM 2703 O O . LEU C 1 72 ? -10.091 14.586 9.892 1.00 28.05 72 LEU C O 1
ATOM 2708 N N . SER C 1 73 ? -8.331 13.729 11.006 1.00 24.34 73 SER C N 1
ATOM 2709 C CA . SER C 1 73 ? -7.351 14.560 10.314 1.00 28.92 73 SER C CA 1
ATOM 2710 C C . SER C 1 73 ? -7.504 14.435 8.807 1.00 32.72 73 SER C C 1
ATOM 2711 O O . SER C 1 73 ? -7.370 15.414 8.072 1.00 35.80 73 SER C O 1
ATOM 2714 N N . LEU C 1 74 ? -7.779 13.216 8.355 1.00 26.65 74 LEU C N 1
ATOM 2715 C CA . LEU C 1 74 ? -8.034 12.955 6.948 1.00 25.98 74 LEU C CA 1
ATOM 2716 C C . LEU C 1 74 ? -9.410 13.490 6.544 1.00 31.67 74 LEU C C 1
ATOM 2717 O O . LEU C 1 74 ? -9.592 14.012 5.445 1.00 35.75 74 LEU C O 1
ATOM 2722 N N . PHE C 1 75 ? -10.375 13.348 7.445 1.00 24.41 75 PHE C N 1
ATOM 2723 C CA . PHE C 1 75 ? -11.744 13.773 7.195 1.00 29.74 75 PHE C CA 1
ATOM 2724 C C . PHE C 1 75 ? -11.795 15.253 6.826 1.00 31.19 75 PHE C C 1
ATOM 2725 O O . PHE C 1 75 ? -12.542 15.662 5.930 1.00 33.08 75 PHE C O 1
ATOM 2733 N N . GLU C 1 76 ? -10.990 16.049 7.525 1.00 30.19 76 GLU C N 1
ATOM 2734 C CA . GLU C 1 76 ? -10.923 17.492 7.299 1.00 37.89 76 GLU C CA 1
ATOM 2735 C C . GLU C 1 76 ? -10.479 17.836 5.870 1.00 36.26 76 GLU C C 1
ATOM 2736 O O . GLU C 1 76 ? -10.781 18.915 5.360 1.00 35.26 76 GLU C O 1
ATOM 2742 N N . GLU C 1 77 ? -9.774 16.906 5.229 1.00 35.26 77 GLU C N 1
ATOM 2743 C CA . GLU C 1 77 ? -9.242 17.125 3.887 1.00 32.74 77 GLU C CA 1
ATOM 2744 C C . GLU C 1 77 ? -10.024 16.348 2.819 1.00 28.32 77 GLU C C 1
ATOM 2745 O O . GLU C 1 77 ? -9.563 16.200 1.688 1.00 32.35 77 GLU C O 1
ATOM 2751 N N . PHE C 1 78 ? -11.205 15.854 3.183 1.00 31.14 78 PHE C N 1
ATOM 2752 C CA . PHE C 1 78 ? -12.066 15.147 2.234 1.00 28.52 78 PHE C CA 1
ATOM 2753 C C . PHE C 1 78 ? -12.267 15.942 0.945 1.00 28.24 78 PHE C C 1
ATOM 2754 O O . PHE C 1 78 ? -12.521 15.361 -0.115 1.00 29.29 78 PHE C O 1
ATOM 2762 N N . ASP C 1 79 ? -12.164 17.270 1.048 1.00 30.77 79 ASP C N 1
ATOM 2763 C CA . ASP C 1 79 ? -12.359 18.195 -0.088 1.00 35.25 79 ASP C CA 1
ATOM 2764 C C . ASP C 1 79 ? -11.354 18.026 -1.221 1.00 37.31 79 ASP C C 1
ATOM 2765 O O . ASP C 1 79 ? -11.621 18.404 -2.366 1.00 34.83 79 ASP C O 1
ATOM 2770 N N . ARG C 1 80 ? -10.180 17.505 -0.887 1.00 31.61 80 ARG C N 1
ATOM 2771 C CA . ARG C 1 80 ? -9.095 17.412 -1.845 1.00 27.36 80 ARG C CA 1
ATOM 2772 C C . ARG C 1 80 ? -8.928 15.984 -2.319 1.00 27.78 80 ARG C C 1
ATOM 2773 O O . ARG C 1 80 ? -8.034 15.687 -3.104 1.00 27.50 80 ARG C O 1
ATOM 2781 N N . ILE C 1 81 ? -9.791 15.098 -1.841 1.00 25.96 81 ILE C N 1
ATOM 2782 C CA . ILE C 1 81 ? -9.621 13.680 -2.101 1.00 19.28 81 ILE C CA 1
ATOM 2783 C C . ILE C 1 81 ? -9.997 13.293 -3.535 1.00 27.67 81 ILE C C 1
ATOM 2784 O O . ILE C 1 81 ? -9.321 12.469 -4.157 1.00 27.77 81 ILE C O 1
ATOM 2789 N N . GLY C 1 82 ? -11.060 13.900 -4.056 1.00 31.81 82 GLY C N 1
ATOM 2790 C CA . GLY C 1 82 ? -11.533 13.616 -5.403 1.00 25.02 82 GLY C CA 1
ATOM 2791 C C . GLY C 1 82 ? -12.642 12.577 -5.450 1.00 34.21 82 GLY C C 1
ATOM 2792 O O . GLY C 1 82 ? -12.585 11.622 -6.226 1.00 30.09 82 GLY C O 1
ATOM 2793 N N . LEU C 1 83 ? -13.672 12.774 -4.632 1.00 27.55 83 LEU C N 1
ATOM 2794 C CA . LEU C 1 83 ? -14.726 11.773 -4.470 1.00 22.16 83 LEU C CA 1
ATOM 2795 C C . LEU C 1 83 ? -15.881 11.870 -5.482 1.00 24.39 83 LEU C C 1
ATOM 2796 O O . LEU C 1 83 ? -16.733 10.982 -5.536 1.00 28.44 83 LEU C O 1
ATOM 2801 N N . ALA C 1 84 ? -15.907 12.928 -6.289 1.00 19.40 84 ALA C N 1
ATOM 2802 C CA . ALA C 1 84 ? -17.068 13.205 -7.143 1.00 26.17 84 ALA C CA 1
ATOM 2803 C C . ALA C 1 84 ? -17.352 12.097 -8.160 1.00 24.07 84 ALA C C 1
ATOM 2804 O O . ALA C 1 84 ? -16.461 11.682 -8.894 1.00 30.86 84 ALA C O 1
ATOM 2806 N N . GLY C 1 85 ? -18.595 11.622 -8.195 1.00 26.97 85 GLY C N 1
ATOM 2807 C CA . GLY C 1 85 ? -18.976 10.554 -9.099 1.00 20.12 85 GLY C CA 1
ATOM 2808 C C . GLY C 1 85 ? -18.349 9.208 -8.773 1.00 23.75 85 GLY C C 1
ATOM 2809 O O . GLY C 1 85 ? -18.457 8.264 -9.558 1.00 30.51 85 GLY C O 1
ATOM 2810 N N . ARG C 1 86 ? -17.694 9.108 -7.618 1.00 27.10 86 ARG C N 1
ATOM 2811 C CA . ARG C 1 86 ? -17.084 7.847 -7.194 1.00 19.21 86 ARG C CA 1
ATOM 2812 C C . ARG C 1 86 ? -17.991 7.074 -6.246 1.00 31.72 86 ARG C C 1
ATOM 2813 O O . ARG C 1 86 ? -18.900 7.645 -5.641 1.00 29.78 86 ARG C O 1
ATOM 2821 N N . LYS C 1 87 ? -17.737 5.770 -6.143 1.00 33.39 87 LYS C N 1
ATOM 2822 C CA . LYS C 1 87 ? -18.499 4.875 -5.275 1.00 23.10 87 LYS C CA 1
ATOM 2823 C C . LYS C 1 87 ? -17.843 4.820 -3.918 1.00 29.94 87 LYS C C 1
ATOM 2824 O O . LYS C 1 87 ? -16.621 4.723 -3.822 1.00 40.71 87 LYS C O 1
ATOM 2830 N N . VAL C 1 88 ? -18.650 4.856 -2.866 1.00 26.62 88 VAL C N 1
ATOM 2831 C CA . VAL C 1 88 ? -18.118 4.921 -1.514 1.00 22.53 88 VAL C CA 1
ATOM 2832 C C . VAL C 1 88 ? -18.972 4.085 -0.553 1.00 28.56 88 VAL C C 1
ATOM 2833 O O . VAL C 1 88 ? -20.167 3.923 -0.761 1.00 28.06 88 VAL C O 1
ATOM 2837 N N . ALA C 1 89 ? -18.341 3.525 0.473 1.00 22.48 89 ALA C N 1
ATOM 2838 C CA . ALA C 1 89 ? -19.054 2.855 1.550 1.00 23.08 89 ALA C CA 1
ATOM 2839 C C . ALA C 1 89 ? -18.267 3.115 2.818 1.00 27.34 89 ALA C C 1
ATOM 2840 O O . ALA C 1 89 ? -17.084 3.441 2.760 1.00 28.08 89 ALA C O 1
ATOM 2842 N N . ALA C 1 90 ? -18.935 2.993 3.959 1.00 29.51 90 ALA C N 1
ATOM 2843 C CA . ALA C 1 90 ? -18.290 3.135 5.256 1.00 20.15 90 ALA C CA 1
ATOM 2844 C C . ALA C 1 90 ? -18.376 1.830 6.045 1.00 33.89 90 ALA C C 1
ATOM 2845 O O . ALA C 1 90 ? -19.298 1.032 5.851 1.00 29.21 90 ALA C O 1
ATOM 2847 N N . PHE C 1 91 ? -17.389 1.611 6.911 1.00 26.35 91 PHE C N 1
ATOM 2848 C CA . PHE C 1 91 ? -17.455 0.566 7.930 1.00 25.82 91 PHE C CA 1
ATOM 2849 C C . PHE C 1 91 ? -16.845 1.081 9.224 1.00 28.86 91 PHE C C 1
ATOM 2850 O O . PHE C 1 91 ? -16.332 2.205 9.274 1.00 30.38 91 PHE C O 1
ATOM 2858 N N . ALA C 1 92 ? -16.912 0.261 10.269 1.00 24.37 92 ALA C N 1
ATOM 2859 C CA . ALA C 1 92 ? -16.470 0.678 11.590 1.00 23.29 92 ALA C CA 1
ATOM 2860 C C . ALA C 1 92 ? -16.660 -0.423 12.611 1.00 23.38 92 ALA C C 1
ATOM 2861 O O . ALA C 1 92 ? -17.514 -1.293 12.446 1.00 28.62 92 ALA C O 1
ATOM 2863 N N . SER C 1 93 ? -15.854 -0.370 13.667 1.00 26.84 93 SER C N 1
ATOM 2864 C CA . SER C 1 93 ? -16.086 -1.164 14.863 1.00 27.19 93 SER C CA 1
ATOM 2865 C C . SER C 1 93 ? -16.621 -0.217 15.932 1.00 28.81 93 SER C C 1
ATOM 2866 O O . SER C 1 93 ? -16.266 0.962 15.947 1.00 31.63 93 SER C O 1
ATOM 2869 N N . GLY C 1 94 ? -17.484 -0.714 16.812 1.00 31.25 94 GLY C N 1
ATOM 2870 C CA . GLY C 1 94 ? -18.105 0.144 17.806 1.00 31.82 94 GLY C CA 1
ATOM 2871 C C . GLY C 1 94 ? -18.685 -0.642 18.960 1.00 33.40 94 GLY C C 1
ATOM 2872 O O . GLY C 1 94 ? -18.435 -1.835 19.083 1.00 36.12 94 GLY C O 1
ATOM 2873 N N . ASP C 1 95 ? -19.480 0.021 19.794 1.00 32.46 95 ASP C N 1
ATOM 2874 C CA . ASP C 1 95 ? -19.972 -0.585 21.027 1.00 34.25 95 ASP C CA 1
ATOM 2875 C C . ASP C 1 95 ? -21.461 -0.319 21.217 1.00 32.10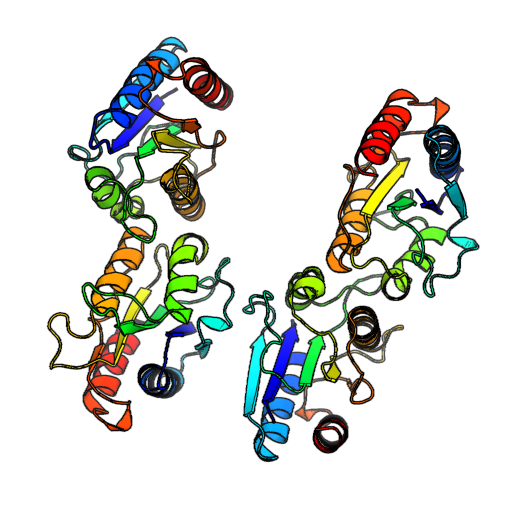 95 ASP C C 1
ATOM 2876 O O . ASP C 1 95 ? -21.880 0.826 21.362 1.00 36.53 95 ASP C O 1
ATOM 2881 N N . GLN C 1 96 ? -22.250 -1.390 21.221 1.00 38.70 96 GLN C N 1
ATOM 2882 C CA . GLN C 1 96 ? -23.704 -1.307 21.322 1.00 42.53 96 GLN C CA 1
ATOM 2883 C C . GLN C 1 96 ? -24.170 -0.593 22.584 1.00 51.61 96 GLN C C 1
ATOM 2884 O O . GLN C 1 96 ? -25.218 0.054 22.590 1.00 49.02 96 GLN C O 1
ATOM 2890 N N . GLU C 1 97 ? -23.393 -0.720 23.654 1.00 52.16 97 GLU C N 1
ATOM 2891 C CA . GLU C 1 97 ? -23.738 -0.095 24.924 1.00 40.77 97 GLU C CA 1
ATOM 2892 C C . GLU C 1 97 ? -23.644 1.424 24.856 1.00 49.01 97 GLU C C 1
ATOM 2893 O O . GLU C 1 97 ? -23.797 2.109 25.867 1.00 54.10 97 GLU C O 1
ATOM 2899 N N . TYR C 1 98 ? -23.392 1.942 23.657 1.00 51.44 98 TYR C N 1
ATOM 2900 C CA . TYR C 1 98 ? -23.338 3.381 23.433 1.00 43.61 98 TYR C CA 1
ATOM 2901 C C . TYR C 1 98 ? -24.580 3.848 22.692 1.00 50.26 98 TYR C C 1
ATOM 2902 O O . TYR C 1 98 ? -25.213 3.072 21.974 1.00 55.44 98 TYR C O 1
ATOM 2911 N N . GLU C 1 99 ? -24.920 5.121 22.864 1.00 54.54 99 GLU C N 1
ATOM 2912 C CA . GLU C 1 99 ? -26.121 5.680 22.250 1.00 61.24 99 GLU C CA 1
ATOM 2913 C C . GLU C 1 99 ? -26.044 5.730 20.720 1.00 67.92 99 GLU C C 1
ATOM 2914 O O . GLU C 1 99 ? -26.964 5.276 20.031 1.00 62.35 99 GLU C O 1
ATOM 2920 N N . HIS C 1 100 ? -24.948 6.282 20.200 1.00 63.66 100 HIS C N 1
ATOM 2921 C CA . HIS C 1 100 ? -24.754 6.421 18.755 1.00 50.37 100 HIS C CA 1
ATOM 2922 C C . HIS C 1 100 ? -23.855 5.316 18.198 1.00 46.13 100 HIS C C 1
ATOM 2923 O O . HIS C 1 100 ? -22.647 5.502 18.066 1.00 46.86 100 HIS C O 1
ATOM 2930 N N . PHE C 1 101 ? -24.449 4.175 17.857 1.00 38.05 101 PHE C N 1
ATOM 2931 C CA . PHE C 1 101 ? -23.686 3.000 17.423 1.00 35.38 101 PHE C CA 1
ATOM 2932 C C . PHE C 1 101 ? -22.908 3.216 16.119 1.00 39.57 101 PHE C C 1
ATOM 2933 O O . PHE C 1 101 ? -23.504 3.441 15.067 1.00 38.53 101 PHE C O 1
ATOM 2941 N N . CYS C 1 102 ? -21.581 3.124 16.193 1.00 37.81 102 CYS C N 1
ATOM 2942 C CA . CYS C 1 102 ? -20.721 3.366 15.037 1.00 30.22 102 CYS C CA 1
ATOM 2943 C C . CYS C 1 102 ? -21.161 4.646 14.323 1.00 35.10 102 CYS C C 1
ATOM 2944 O O . CYS C 1 102 ? -21.508 4.625 13.140 1.00 37.71 102 CYS C O 1
ATOM 2947 N N . GLY C 1 103 ? -21.150 5.756 15.057 1.00 32.91 103 GLY C N 1
ATOM 2948 C CA . GLY C 1 103 ? -21.686 7.016 14.568 1.00 27.78 103 GLY C CA 1
ATOM 2949 C C . GLY C 1 103 ? -20.854 7.683 13.487 1.00 37.87 103 GLY C C 1
ATOM 2950 O O . GLY C 1 103 ? -21.314 8.622 12.829 1.00 37.63 103 GLY C O 1
ATOM 2951 N N . ALA C 1 104 ? -19.624 7.209 13.309 1.00 32.55 104 ALA C N 1
ATOM 2952 C CA . ALA C 1 104 ? -18.750 7.743 12.270 1.00 28.75 104 ALA C CA 1
ATOM 2953 C C . ALA C 1 104 ? -19.239 7.284 10.903 1.00 31.81 104 ALA C C 1
ATOM 2954 O O . ALA C 1 104 ? -19.051 7.972 9.907 1.00 34.41 104 ALA C O 1
ATOM 2956 N N . VAL C 1 105 ? -19.877 6.116 10.871 1.00 28.01 105 VAL C N 1
ATOM 2957 C CA . VAL C 1 105 ? -20.389 5.541 9.626 1.00 24.41 105 VAL C CA 1
ATOM 2958 C C . VAL C 1 105 ? -21.418 6.432 8.903 1.00 33.47 105 VAL C C 1
ATOM 2959 O O . VAL C 1 105 ? -21.236 6.768 7.726 1.00 36.50 105 VAL C O 1
ATOM 2963 N N . PRO C 1 106 ? -22.512 6.805 9.589 1.00 31.70 106 PRO C N 1
ATOM 2964 C CA . PRO C 1 106 ? -23.461 7.690 8.908 1.00 28.97 106 PRO C CA 1
ATOM 2965 C C . PRO C 1 106 ? -22.814 9.023 8.534 1.00 35.05 106 PRO C C 1
ATOM 2966 O O . PRO C 1 106 ? -23.148 9.603 7.499 1.00 31.36 106 PRO C O 1
ATOM 2970 N N . ALA C 1 107 ? -21.884 9.486 9.365 1.00 29.08 107 ALA C N 1
ATOM 2971 C CA . ALA C 1 107 ? -21.246 10.784 9.170 1.00 28.18 107 ALA C CA 1
ATOM 2972 C C . ALA C 1 107 ? -20.350 10.820 7.932 1.00 37.80 107 ALA C C 1
ATOM 2973 O O . ALA C 1 107 ? -20.288 11.829 7.227 1.00 37.57 107 ALA C O 1
ATOM 2975 N N . ILE C 1 108 ? -19.649 9.718 7.689 1.00 31.53 108 ILE C N 1
ATOM 2976 C CA . ILE C 1 108 ? -18.772 9.577 6.530 1.00 34.57 108 ILE C CA 1
ATOM 2977 C C . ILE C 1 108 ? -19.605 9.515 5.254 1.00 34.33 108 ILE C C 1
ATOM 2978 O O . ILE C 1 108 ? -19.293 10.175 4.261 1.00 32.64 108 ILE C O 1
ATOM 2983 N N . GLU C 1 109 ? -20.676 8.725 5.303 1.00 32.51 109 GLU C N 1
ATOM 2984 C CA . GLU C 1 109 ? -21.599 8.581 4.185 1.00 32.36 109 GLU C CA 1
ATOM 2985 C C . GLU C 1 109 ? -22.166 9.934 3.765 1.00 37.21 109 GLU C C 1
ATOM 2986 O O . GLU C 1 109 ? -22.323 10.208 2.575 1.00 43.84 109 GLU C O 1
ATOM 2992 N N . GLU C 1 110 ? -22.466 10.781 4.745 1.00 34.45 110 GLU C N 1
ATOM 2993 C CA . GLU C 1 110 ? -23.061 12.087 4.462 1.00 32.60 110 GLU C CA 1
ATOM 2994 C C . GLU C 1 110 ? -22.071 13.093 3.893 1.00 32.79 110 GLU C C 1
ATOM 2995 O O . GLU C 1 110 ? -22.414 13.871 3.004 1.00 35.96 110 GLU C O 1
ATOM 3001 N N . ARG C 1 111 ? -20.851 13.096 4.414 1.00 31.77 111 ARG C N 1
ATOM 3002 C CA . ARG C 1 111 ? -19.822 13.956 3.856 1.00 29.77 111 ARG C CA 1
ATOM 3003 C C . ARG C 1 111 ? -19.553 13.535 2.409 1.00 29.13 111 ARG C C 1
ATOM 3004 O O . ARG C 1 111 ? -19.436 14.373 1.513 1.00 33.40 111 ARG C O 1
ATOM 3012 N N . ALA C 1 112 ? -19.492 12.224 2.187 1.00 28.50 112 ALA C N 1
ATOM 3013 C CA . ALA C 1 112 ? -19.192 11.675 0.868 1.00 28.24 112 ALA C CA 1
ATOM 3014 C C . ALA C 1 112 ? -20.223 12.056 -0.189 1.00 33.60 112 ALA C C 1
ATOM 3015 O O . ALA C 1 112 ? -19.859 12.387 -1.313 1.00 24.20 112 ALA C O 1
ATOM 3017 N N . LYS C 1 113 ? -21.502 11.990 0.176 1.00 32.23 113 LYS C N 1
ATOM 3018 C CA . LYS C 1 113 ? -22.592 12.366 -0.717 1.00 30.47 113 LYS C CA 1
ATOM 3019 C C . LYS C 1 113 ? -22.539 13.860 -1.028 1.00 30.59 113 LYS C C 1
ATOM 3020 O O . LYS C 1 113 ? -22.727 14.271 -2.170 1.00 29.39 113 LYS C O 1
ATOM 3026 N N . GLU C 1 114 ? -22.285 14.664 0.001 1.00 23.68 114 GLU C N 1
ATOM 3027 C CA . GLU C 1 114 ? -22.135 16.111 -0.149 1.00 29.42 114 GLU C CA 1
ATOM 3028 C C . GLU C 1 114 ? -20.981 16.476 -1.076 1.00 23.70 114 GLU C C 1
ATOM 3029 O O . GLU C 1 114 ? -20.911 17.594 -1.588 1.00 27.63 114 GLU C O 1
ATOM 3035 N N . LEU C 1 115 ? -20.059 15.543 -1.266 1.00 29.03 115 LEU C N 1
ATOM 3036 C CA . LEU C 1 115 ? -18.903 15.788 -2.117 1.00 32.15 115 LEU C CA 1
ATOM 3037 C C . LEU C 1 115 ? -19.066 15.095 -3.470 1.00 30.78 115 LEU C C 1
ATOM 3038 O O . LEU C 1 115 ? -18.138 15.064 -4.281 1.00 34.26 115 LEU C O 1
ATOM 3043 N N . GLY C 1 116 ? -20.252 14.532 -3.689 1.00 30.00 116 GLY C N 1
ATOM 3044 C CA . GLY C 1 116 ? -20.621 13.969 -4.975 1.00 23.59 116 GLY C CA 1
ATOM 3045 C C . GLY C 1 116 ? -20.440 12.473 -5.123 1.00 29.94 116 GLY C C 1
ATOM 3046 O O . GLY C 1 116 ? -20.470 11.963 -6.239 1.00 22.21 116 GLY C O 1
ATOM 3047 N N . ALA C 1 117 ? -20.274 11.767 -4.009 1.00 19.54 117 ALA C N 1
ATOM 3048 C CA . ALA C 1 117 ? -20.088 10.316 -4.039 1.00 22.17 117 ALA C CA 1
ATOM 3049 C C . ALA C 1 117 ? -21.406 9.551 -4.176 1.00 22.86 117 ALA C C 1
ATOM 3050 O O . ALA C 1 117 ? -22.476 10.098 -3.904 1.00 27.18 117 ALA C O 1
ATOM 3052 N N . THR C 1 118 ? -21.320 8.286 -4.593 1.00 19.17 118 THR C N 1
ATOM 3053 C CA . THR C 1 118 ? -22.469 7.374 -4.551 1.00 20.85 118 THR C CA 1
ATOM 3054 C C . THR C 1 118 ? -22.262 6.244 -3.543 1.00 31.48 118 THR C C 1
ATOM 3055 O O . THR C 1 118 ? -21.310 5.480 -3.657 1.00 27.31 118 THR C O 1
ATOM 3059 N N . ILE C 1 119 ? -23.171 6.117 -2.578 1.00 26.63 119 ILE C N 1
ATOM 3060 C CA . ILE C 1 119 ? -23.038 5.102 -1.538 1.00 19.77 119 ILE C CA 1
ATOM 3061 C C . ILE C 1 119 ? -23.364 3.691 -2.029 1.00 26.59 119 ILE C C 1
ATOM 3062 O O . ILE C 1 119 ? -24.517 3.355 -2.288 1.00 35.84 119 ILE C O 1
ATOM 3067 N N . ILE C 1 120 ? -22.318 2.878 -2.136 1.00 26.73 120 ILE C N 1
ATOM 3068 C CA . ILE C 1 120 ? -22.372 1.521 -2.681 1.00 30.87 120 ILE C CA 1
ATOM 3069 C C . ILE C 1 120 ? -23.188 0.532 -1.849 1.00 31.63 120 ILE C C 1
ATOM 3070 O O . ILE C 1 120 ? -23.990 -0.237 -2.381 1.00 33.32 120 ILE C O 1
ATOM 3075 N N . ALA C 1 121 ? -22.944 0.541 -0.544 1.00 31.10 121 ALA C N 1
ATOM 3076 C CA . ALA C 1 121 ? -23.556 -0.405 0.371 1.00 35.09 121 ALA C CA 1
ATOM 3077 C C . ALA C 1 121 ? -23.768 0.252 1.728 1.00 35.83 121 ALA C C 1
ATOM 3078 O O . ALA C 1 121 ? -22.972 1.088 2.158 1.00 32.04 121 ALA C O 1
ATOM 3080 N N . GLU C 1 122 ? -24.843 -0.129 2.403 1.00 30.63 122 GLU C N 1
ATOM 3081 C CA . GLU C 1 122 ? -25.124 0.419 3.718 1.00 38.28 122 GLU C CA 1
ATOM 3082 C C . GLU C 1 122 ? -23.941 0.161 4.628 1.00 31.27 122 GLU C C 1
ATOM 3083 O O . GLU C 1 122 ? -23.283 -0.876 4.530 1.00 32.91 122 GLU C O 1
ATOM 3089 N N . GLY C 1 123 ? -23.666 1.121 5.500 1.00 28.59 123 GLY C N 1
ATOM 3090 C CA . GLY C 1 123 ? -22.501 1.052 6.351 1.00 23.82 123 GLY C CA 1
ATOM 3091 C C . GLY C 1 123 ? -22.445 -0.196 7.203 1.00 24.22 123 GLY C C 1
ATOM 3092 O O . GLY C 1 123 ? -23.451 -0.626 7.759 1.00 34.17 123 GLY C O 1
ATOM 3093 N N . LEU C 1 124 ? -21.254 -0.776 7.300 1.00 26.83 124 LEU C N 1
ATOM 3094 C CA . LEU C 1 124 ? -21.028 -1.909 8.179 1.00 23.43 124 LEU C CA 1
ATOM 3095 C C . LEU C 1 124 ? -20.831 -1.391 9.586 1.00 38.22 124 LEU C C 1
ATOM 3096 O O . LEU C 1 124 ? -19.943 -0.580 9.835 1.00 40.93 124 LEU C O 1
ATOM 3101 N N . LYS C 1 125 ? -21.667 -1.863 10.501 1.00 35.74 125 LYS C N 1
ATOM 3102 C CA . LYS C 1 125 ? -21.582 -1.484 11.903 1.00 39.74 125 LYS C CA 1
ATOM 3103 C C . LYS C 1 125 ? -21.475 -2.747 12.740 1.00 36.95 125 LYS C C 1
ATOM 3104 O O . LYS C 1 125 ? -22.408 -3.549 12.762 1.00 32.43 125 LYS C O 1
ATOM 3110 N N . MET C 1 126 ? -20.352 -2.942 13.422 1.00 29.11 126 MET C N 1
ATOM 3111 C CA . MET C 1 126 ? -20.219 -4.120 14.274 1.00 27.05 126 MET C CA 1
ATOM 3112 C C . MET C 1 126 ? -19.408 -3.873 15.533 1.00 34.54 126 MET C C 1
ATOM 3113 O O . MET C 1 126 ? -18.912 -2.776 15.761 1.00 37.65 126 MET C O 1
ATOM 3118 N N . GLU C 1 127 ? -19.280 -4.915 16.349 1.00 33.97 127 GLU C N 1
ATOM 3119 C CA . GLU C 1 127 ? -18.525 -4.836 17.589 1.00 16.57 127 GLU C CA 1
ATOM 3120 C C . GLU C 1 127 ? -17.307 -5.729 17.508 1.00 24.04 127 GLU C C 1
ATOM 3121 O O . GLU C 1 127 ? -17.330 -6.764 16.843 1.00 31.36 127 GLU C O 1
ATOM 3127 N N . GLY C 1 128 ? -16.240 -5.318 18.187 1.00 22.27 128 GLY C N 1
ATOM 3128 C CA . GLY C 1 128 ? -15.001 -6.070 18.194 1.00 25.56 128 GLY C CA 1
ATOM 3129 C C . GLY C 1 128 ? -14.271 -6.033 16.866 1.00 27.32 128 GLY C C 1
ATOM 3130 O O . GLY C 1 128 ? -14.450 -5.107 16.069 1.00 26.73 128 GLY C O 1
ATOM 3131 N N . ASP C 1 129 ? -13.444 -7.048 16.633 1.00 34.06 129 ASP C N 1
ATOM 3132 C CA . ASP C 1 129 ? -12.628 -7.120 15.430 1.00 29.09 129 ASP C CA 1
ATOM 3133 C C . ASP C 1 129 ? -13.315 -7.956 14.348 1.00 34.55 129 ASP C C 1
ATOM 3134 O O . ASP C 1 129 ? -14.480 -8.328 14.494 1.00 28.06 129 ASP C O 1
ATOM 3139 N N . ALA C 1 130 ? -12.605 -8.242 13.261 1.00 31.66 130 ALA C N 1
ATOM 3140 C CA . ALA C 1 130 ? -13.197 -8.978 12.145 1.00 32.84 130 ALA C CA 1
ATOM 3141 C C . ALA C 1 130 ? -13.630 -10.387 12.550 1.00 36.76 130 ALA C C 1
ATOM 3142 O O . ALA C 1 130 ? -14.702 -10.851 12.166 1.00 42.21 130 ALA C O 1
ATOM 3144 N N . SER C 1 131 ? -12.786 -11.067 13.319 1.00 33.27 131 SER C N 1
ATOM 3145 C CA . SER C 1 131 ? -13.067 -12.435 13.740 1.00 39.49 131 SER C CA 1
ATOM 3146 C C . SER C 1 131 ? -14.298 -12.506 14.643 1.00 36.51 131 SER C C 1
ATOM 3147 O O . SER C 1 131 ? -14.814 -13.587 14.926 1.00 39.41 131 SER C O 1
ATOM 3150 N N . ASN C 1 132 ? -14.766 -11.346 15.089 1.00 32.31 132 ASN C N 1
ATOM 3151 C CA . ASN C 1 132 ? -15.873 -11.290 16.031 1.00 35.02 132 ASN C CA 1
ATOM 3152 C C . ASN C 1 132 ? -17.249 -11.290 15.358 1.00 39.71 132 ASN C C 1
ATOM 3153 O O . ASN C 1 132 ? -18.277 -11.439 16.024 1.00 37.64 132 ASN C O 1
ATOM 3158 N N . ASP C 1 133 ? -17.262 -11.122 14.039 1.00 41.89 133 ASP C N 1
ATOM 3159 C CA . ASP C 1 133 ? -18.505 -11.069 13.271 1.00 38.42 133 ASP C CA 1
ATOM 3160 C C . ASP C 1 133 ? -18.197 -11.207 11.782 1.00 36.02 133 ASP C C 1
ATOM 3161 O O . ASP C 1 133 ? -18.500 -10.306 10.999 1.00 35.94 133 ASP C O 1
ATOM 3166 N N . PRO C 1 134 ? -17.581 -12.339 11.391 1.00 37.15 134 PRO C N 1
ATOM 3167 C CA . PRO C 1 134 ? -17.142 -12.570 10.010 1.00 35.07 134 PRO C CA 1
ATOM 3168 C C . PRO C 1 134 ? -18.254 -12.481 8.969 1.00 44.69 134 PRO C C 1
ATOM 3169 O O . PRO C 1 134 ? -17.976 -12.082 7.836 1.00 43.13 134 PRO C O 1
ATOM 3173 N N . GLU C 1 135 ? -19.480 -12.851 9.335 1.00 39.64 135 GLU C N 1
ATOM 3174 C CA . GLU C 1 135 ? -20.606 -12.749 8.408 1.00 38.31 135 GLU C CA 1
ATOM 3175 C C . GLU C 1 135 ? -20.840 -11.294 8.077 1.00 42.30 135 GLU C C 1
ATOM 3176 O O . GLU C 1 135 ? -20.947 -10.931 6.907 1.00 49.73 135 GLU C O 1
ATOM 3182 N N . ALA C 1 136 ? -20.936 -10.467 9.115 1.00 29.98 136 ALA C N 1
ATOM 3183 C CA . ALA C 1 136 ? -21.221 -9.049 8.934 1.00 37.09 136 ALA C CA 1
ATOM 3184 C C . ALA C 1 136 ? -20.193 -8.407 8.014 1.00 37.87 136 ALA C C 1
ATOM 3185 O O . ALA C 1 136 ? -20.527 -7.534 7.209 1.00 35.66 136 ALA C O 1
ATOM 3187 N N . VAL C 1 137 ? -18.947 -8.854 8.140 1.00 30.06 137 VAL C N 1
ATOM 3188 C CA . VAL C 1 137 ? -17.859 -8.365 7.309 1.00 32.18 137 VAL C CA 1
ATOM 3189 C C . VAL C 1 137 ? -17.988 -8.883 5.885 1.00 37.68 137 VAL C C 1
ATOM 3190 O O . VAL C 1 137 ? -17.838 -8.132 4.922 1.00 35.52 137 VAL C O 1
ATOM 3194 N N . ALA C 1 138 ? -18.258 -10.179 5.764 1.00 33.57 138 ALA C N 1
ATOM 3195 C CA . ALA C 1 138 ? -18.335 -10.840 4.468 1.00 36.12 138 ALA C CA 1
ATOM 3196 C C . ALA C 1 138 ? -19.527 -10.357 3.653 1.00 36.17 138 ALA C C 1
ATOM 3197 O O . ALA C 1 138 ? -19.449 -10.252 2.432 1.00 37.11 138 ALA C O 1
ATOM 3199 N N . SER C 1 139 ? -20.629 -10.075 4.337 1.00 31.44 139 SER C N 1
ATOM 3200 C CA . SER C 1 139 ? -21.857 -9.631 3.685 1.00 36.91 139 SER C CA 1
ATOM 3201 C C . SER C 1 139 ? -21.696 -8.209 3.152 1.00 40.45 139 SER C C 1
ATOM 3202 O O . SER C 1 139 ? -22.139 -7.889 2.049 1.00 44.77 139 SER C O 1
ATOM 3205 N N . PHE C 1 140 ? -21.056 -7.360 3.948 1.00 32.31 140 PHE C N 1
ATOM 3206 C CA . PHE C 1 140 ? -20.666 -6.030 3.506 1.00 33.55 140 PHE C CA 1
ATOM 3207 C C . PHE C 1 140 ? -19.802 -6.123 2.255 1.00 34.96 140 PHE C C 1
ATOM 3208 O O . PHE C 1 140 ? -19.956 -5.332 1.321 1.00 41.58 140 PHE C O 1
ATOM 3216 N N . ALA C 1 141 ? -18.892 -7.094 2.244 1.00 29.62 141 ALA C N 1
ATOM 3217 C CA . ALA C 1 141 ? -17.952 -7.259 1.141 1.00 33.83 141 ALA C CA 1
ATOM 3218 C C . ALA C 1 141 ? -18.661 -7.751 -0.118 1.00 36.14 141 ALA C C 1
ATOM 3219 O O . ALA C 1 141 ? -18.301 -7.372 -1.233 1.00 29.30 141 ALA C O 1
ATOM 3221 N N . GLU C 1 142 ? -19.669 -8.598 0.082 1.00 32.78 142 GLU C N 1
ATOM 3222 C CA . GLU C 1 142 ? -20.564 -9.051 -0.976 1.00 35.61 142 GLU C CA 1
ATOM 3223 C C . GLU C 1 142 ? -21.285 -7.871 -1.605 1.00 33.95 142 GLU C C 1
ATOM 3224 O O . GLU C 1 142 ? -21.323 -7.726 -2.822 1.00 39.40 142 GLU C O 1
ATOM 3230 N N . ASP C 1 143 ? -21.876 -7.042 -0.752 1.00 32.81 143 ASP C N 1
ATOM 3231 C CA . ASP C 1 143 ? -22.600 -5.852 -1.188 1.00 28.69 143 ASP C CA 1
ATOM 3232 C C . ASP C 1 143 ? -21.724 -4.932 -2.038 1.00 37.37 143 ASP C C 1
ATOM 3233 O O . ASP C 1 143 ? -22.146 -4.461 -3.092 1.00 37.41 143 ASP C O 1
ATOM 3238 N N . VAL C 1 144 ? -20.508 -4.670 -1.571 1.00 34.50 144 VAL C N 1
ATOM 3239 C CA . VAL C 1 144 ? -19.576 -3.815 -2.297 1.00 23.37 144 VAL C CA 1
ATOM 3240 C C . VAL C 1 144 ? -19.201 -4.419 -3.639 1.00 35.92 144 VAL C C 1
ATOM 3241 O O . VAL C 1 144 ? -19.380 -3.784 -4.683 1.00 35.30 144 VAL C O 1
ATOM 3245 N N . LEU C 1 145 ? -18.676 -5.644 -3.600 1.00 39.14 145 LEU C N 1
ATOM 3246 C CA . LEU C 1 145 ? -18.240 -6.354 -4.801 1.00 29.72 145 LEU C CA 1
ATOM 3247 C C . LEU C 1 145 ? -19.280 -6.254 -5.902 1.00 38.10 145 LEU C C 1
ATOM 3248 O O . LEU C 1 145 ? -18.954 -5.966 -7.054 1.00 34.24 145 LEU C O 1
ATOM 3253 N N . LYS C 1 146 ? -20.536 -6.496 -5.536 1.00 31.83 146 LYS C N 1
ATOM 3254 C CA . LYS C 1 146 ? -21.622 -6.544 -6.509 1.00 42.23 146 LYS C CA 1
ATOM 3255 C C . LYS C 1 146 ? -21.865 -5.207 -7.208 1.00 40.31 146 LYS C C 1
ATOM 3256 O O . LYS C 1 146 ? -22.367 -5.174 -8.332 1.00 42.26 146 LYS C O 1
ATOM 3262 N N . GLN C 1 147 ? -21.495 -4.116 -6.541 1.00 34.51 147 GLN C N 1
ATOM 3263 C CA . GLN C 1 147 ? -21.709 -2.776 -7.078 1.00 32.79 147 GLN C CA 1
ATOM 3264 C C . GLN C 1 147 ? -20.526 -2.278 -7.903 1.00 40.48 147 GLN C C 1
ATOM 3265 O O . GLN C 1 147 ? -20.557 -1.171 -8.436 1.00 33.29 147 GLN C O 1
ATOM 3271 N N . LEU C 1 148 ? -19.489 -3.102 -8.015 1.00 40.74 148 LEU C N 1
ATOM 3272 C CA . LEU C 1 148 ? -18.282 -2.721 -8.745 1.00 38.50 148 LEU C CA 1
ATOM 3273 C C . LEU C 1 148 ? -18.443 -3.001 -10.233 1.00 44.94 148 LEU C C 1
ATOM 3274 O O . LEU C 1 148 ? -17.607 -3.672 -10.839 1.00 52.34 148 LEU C O 1
ATOM 3280 N N . SER D 1 2 ? -23.926 39.452 -20.046 1.00 31.45 2 SER D N 1
ATOM 3281 C CA . SER D 1 2 ? -23.731 38.042 -19.744 1.00 29.13 2 SER D CA 1
ATOM 3282 C C . SER D 1 2 ? -24.788 37.605 -18.759 1.00 36.05 2 SER D C 1
ATOM 3283 O O . SER D 1 2 ? -25.505 38.430 -18.215 1.00 31.78 2 SER D O 1
ATOM 3286 N N . LYS D 1 3 ? -24.895 36.302 -18.544 1.00 23.85 3 LYS D N 1
ATOM 3287 C CA . LYS D 1 3 ? -25.910 35.761 -17.655 1.00 19.09 3 LYS D CA 1
ATOM 3288 C C . LYS D 1 3 ? -25.270 35.187 -16.391 1.00 29.87 3 LYS D C 1
ATOM 3289 O O . LYS D 1 3 ? -24.444 34.278 -16.455 1.00 25.56 3 LYS D O 1
ATOM 3295 N N . VAL D 1 4 ? -25.669 35.723 -15.242 1.00 19.31 4 VAL D N 1
ATOM 3296 C CA . VAL D 1 4 ? -25.028 35.388 -13.976 1.00 28.26 4 VAL D CA 1
ATOM 3297 C C . VAL D 1 4 ? -26.007 34.879 -12.918 1.00 22.25 4 VAL D C 1
ATOM 3298 O O . VAL D 1 4 ? -26.996 35.530 -12.610 1.00 21.31 4 VAL D O 1
ATOM 3302 N N . LEU D 1 5 ? -25.713 33.707 -12.363 1.00 22.58 5 LEU D N 1
ATOM 3303 C CA . LEU D 1 5 ? -26.539 33.115 -11.312 1.00 25.42 5 LEU D CA 1
ATOM 3304 C C . LEU D 1 5 ? -25.838 33.247 -9.970 1.00 24.27 5 LEU D C 1
ATOM 3305 O O . LEU D 1 5 ? -24.680 32.856 -9.835 1.00 22.89 5 LEU D O 1
ATOM 3310 N N . ILE D 1 6 ? -26.541 33.802 -8.984 1.00 18.74 6 ILE D N 1
ATOM 3311 C CA . ILE D 1 6 ? -26.027 33.904 -7.620 1.00 22.10 6 ILE D CA 1
ATOM 3312 C C . ILE D 1 6 ? -26.910 33.094 -6.664 1.00 26.77 6 ILE D C 1
ATOM 3313 O O . ILE D 1 6 ? -28.109 33.338 -6.539 1.00 31.05 6 ILE D O 1
ATOM 3318 N N . VAL D 1 7 ? -26.306 32.112 -6.007 1.00 26.12 7 VAL D N 1
ATOM 3319 C CA . VAL D 1 7 ? -27.014 31.277 -5.051 1.00 18.22 7 VAL D CA 1
ATOM 3320 C C . VAL D 1 7 ? -26.280 31.388 -3.724 1.00 23.03 7 VAL D C 1
ATOM 3321 O O . VAL D 1 7 ? -25.050 31.434 -3.697 1.00 27.34 7 VAL D O 1
ATOM 3325 N N . PHE D 1 8 ? -27.036 31.448 -2.631 1.00 19.87 8 PHE D N 1
ATOM 3326 C CA . PHE D 1 8 ? -26.458 31.607 -1.300 1.00 20.28 8 PHE D CA 1
ATOM 3327 C C . PHE D 1 8 ? -27.173 30.807 -0.221 1.00 20.44 8 PHE D C 1
ATOM 3328 O O . PHE D 1 8 ? -28.340 30.455 -0.356 1.00 21.35 8 PHE D O 1
ATOM 3336 N N . GLY D 1 9 ? -26.455 30.535 0.862 1.00 17.33 9 GLY D N 1
ATOM 3337 C CA . GLY D 1 9 ? -27.061 30.031 2.080 1.00 20.14 9 GLY D CA 1
ATOM 3338 C C . GLY D 1 9 ? -26.734 30.994 3.215 1.00 29.64 9 GLY D C 1
ATOM 3339 O O . GLY D 1 9 ? -25.568 31.303 3.459 1.00 27.12 9 GLY D O 1
ATOM 3340 N N . SER D 1 10 ? -27.757 31.478 3.906 1.00 24.50 10 SER D N 1
ATOM 3341 C CA . SER D 1 10 ? -27.541 32.446 4.957 1.00 25.23 10 SER D CA 1
ATOM 3342 C C . SER D 1 10 ? -28.426 32.149 6.155 1.00 28.80 10 SER D C 1
ATOM 3343 O O . SER D 1 10 ? -29.639 32.065 6.020 1.00 26.57 10 SER D O 1
ATOM 3346 N N . SER D 1 11 ? -27.823 31.992 7.329 1.00 26.51 11 SER D N 1
ATOM 3347 C CA . SER D 1 11 ? -28.598 31.786 8.548 1.00 20.22 11 SER D CA 1
ATOM 3348 C C . SER D 1 11 ? -29.005 33.117 9.192 1.00 29.85 11 SER D C 1
ATOM 3349 O O . SER D 1 11 ? -30.158 33.307 9.574 1.00 28.27 11 SER D O 1
ATOM 3352 N N . THR D 1 12 ? -28.059 34.045 9.307 1.00 25.10 12 THR D N 1
ATOM 3353 C CA . THR D 1 12 ? -28.352 35.315 9.969 1.00 25.70 12 THR D CA 1
ATOM 3354 C C . THR D 1 12 ? -28.586 36.496 9.008 1.00 27.67 12 THR D C 1
ATOM 3355 O O . THR D 1 12 ? -29.052 37.552 9.430 1.00 28.18 12 THR D O 1
ATOM 3359 N N . GLY D 1 13 ? -28.284 36.314 7.724 1.00 36.03 13 GLY D N 1
ATOM 3360 C CA . GLY D 1 13 ? -28.581 37.331 6.726 1.00 20.69 13 GLY D CA 1
ATOM 3361 C C . GLY D 1 13 ? -27.357 38.000 6.127 1.00 31.15 13 GLY D C 1
ATOM 3362 O O . GLY D 1 13 ? -27.457 38.754 5.162 1.00 27.47 13 GLY D O 1
ATOM 3363 N N . ASN D 1 14 ? -26.194 37.715 6.701 1.00 29.68 14 ASN D N 1
ATOM 33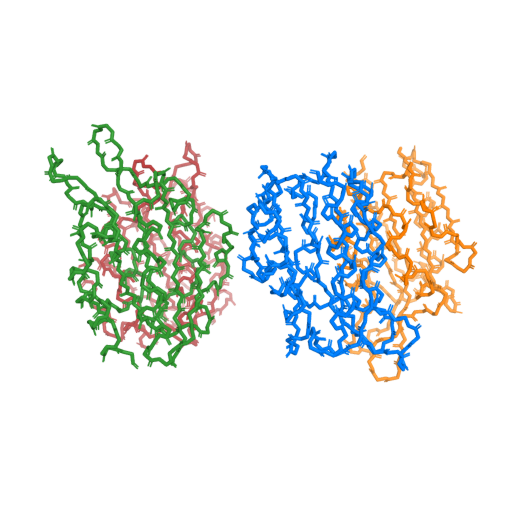64 C CA . ASN D 1 14 ? -24.943 38.344 6.286 1.00 31.18 14 ASN D CA 1
ATOM 3365 C C . ASN D 1 14 ? -24.490 37.926 4.889 1.00 27.30 14 ASN D C 1
ATOM 3366 O O . ASN D 1 14 ? -24.114 38.763 4.073 1.00 34.90 14 ASN D O 1
ATOM 3371 N N . THR D 1 15 ? -24.549 36.634 4.605 1.00 26.43 15 THR D N 1
ATOM 3372 C CA . THR D 1 15 ? -24.259 36.163 3.262 1.00 21.29 15 THR D CA 1
ATOM 3373 C C . THR D 1 15 ? -25.356 36.616 2.292 1.00 24.56 15 THR D C 1
ATOM 3374 O O . THR D 1 15 ? -25.081 36.971 1.146 1.00 23.61 15 THR D O 1
ATOM 3378 N N . GLU D 1 16 ? -26.600 36.620 2.757 1.00 20.58 16 GLU D N 1
ATOM 3379 C CA . GLU D 1 16 ? -27.687 37.160 1.954 1.00 21.49 16 GLU D CA 1
ATOM 3380 C C . GLU D 1 16 ? -27.350 38.580 1.500 1.00 35.70 16 GLU D C 1
ATOM 3381 O O . GLU D 1 16 ? -27.399 38.898 0.312 1.00 28.05 16 GLU D O 1
ATOM 3387 N N . SER D 1 17 ? -26.990 39.422 2.462 1.00 25.16 17 SER D N 1
ATOM 3388 C CA . SER D 1 17 ? -26.699 40.834 2.211 1.00 26.83 17 SER D CA 1
ATOM 3389 C C . SER D 1 17 ? -25.642 41.041 1.134 1.00 29.50 17 SER D C 1
ATOM 3390 O O . SER D 1 17 ? -25.777 41.905 0.268 1.00 35.19 17 SER D O 1
ATOM 3393 N N . ILE D 1 18 ? -24.575 40.258 1.213 1.00 27.86 18 ILE D N 1
ATOM 3394 C CA . ILE D 1 18 ? -23.527 40.272 0.203 1.00 25.25 18 ILE D CA 1
ATOM 3395 C C . ILE D 1 18 ? -24.038 39.808 -1.167 1.00 20.86 18 ILE D C 1
ATOM 3396 O O . ILE D 1 18 ? -23.654 40.365 -2.191 1.00 32.90 18 ILE D O 1
ATOM 3401 N N . ALA D 1 19 ? -24.911 38.802 -1.185 1.00 21.08 19 ALA D N 1
ATOM 3402 C CA . ALA D 1 19 ? -25.462 38.285 -2.445 1.00 22.34 19 ALA D CA 1
ATOM 3403 C C . ALA D 1 19 ? -26.371 39.295 -3.152 1.00 26.33 19 ALA D C 1
ATOM 3404 O O . ALA D 1 19 ? -26.425 39.353 -4.386 1.00 25.90 19 ALA D O 1
ATOM 3406 N N . GLN D 1 20 ? -27.084 40.091 -2.363 1.00 23.25 20 GLN D N 1
ATOM 3407 C CA . GLN D 1 20 ? -27.975 41.102 -2.913 1.00 21.46 20 GLN D CA 1
ATOM 3408 C C . GLN D 1 20 ? -27.178 42.295 -3.432 1.00 20.43 20 GLN D C 1
ATOM 3409 O O . GLN D 1 20 ? -27.550 42.904 -4.431 1.00 24.23 20 GLN D O 1
ATOM 3415 N N . LYS D 1 21 ? -26.091 42.638 -2.743 1.00 24.80 21 LYS D N 1
ATOM 3416 C CA . LYS D 1 21 ? -25.230 43.729 -3.191 1.00 24.37 21 LYS D CA 1
ATOM 3417 C C . LYS D 1 21 ? -24.535 43.308 -4.474 1.00 27.26 21 LYS D C 1
ATOM 3418 O O . LYS D 1 21 ? -24.397 44.093 -5.408 1.00 31.86 21 LYS D O 1
ATOM 3424 N N . LEU D 1 22 ? -24.100 42.055 -4.508 1.00 24.66 22 LEU D N 1
ATOM 3425 C CA . LEU D 1 22 ? -23.427 41.516 -5.681 1.00 23.66 22 LEU D CA 1
ATOM 3426 C C . LEU D 1 22 ? -24.388 41.509 -6.873 1.00 27.52 22 LEU D C 1
ATOM 3427 O O . LEU D 1 22 ? -24.018 41.889 -7.985 1.00 29.41 22 LEU D O 1
ATOM 3432 N N . GLU D 1 23 ? -25.634 41.111 -6.636 1.00 25.11 23 GLU D N 1
ATOM 3433 C CA . GLU D 1 23 ? -26.632 41.145 -7.697 1.00 23.93 23 GLU D CA 1
ATOM 3434 C C . GLU D 1 23 ? -26.748 42.540 -8.293 1.00 28.65 23 GLU D C 1
ATOM 3435 O O . GLU D 1 23 ? -26.928 42.698 -9.502 1.00 32.70 23 GLU D O 1
ATOM 3441 N N . GLU D 1 24 ? -26.643 43.552 -7.440 1.00 30.70 24 GLU D N 1
ATOM 3442 C CA . GLU D 1 24 ? -26.826 44.934 -7.867 1.00 31.14 24 GLU D CA 1
ATOM 3443 C C . GLU D 1 24 ? -25.634 45.470 -8.651 1.00 21.74 24 GLU D C 1
ATOM 3444 O O . GLU D 1 24 ? -25.800 46.274 -9.563 1.00 34.20 24 GLU D O 1
ATOM 3450 N N . LEU D 1 25 ? -24.437 45.013 -8.303 1.00 19.96 25 LEU D N 1
ATOM 3451 C CA . LEU D 1 25 ? -23.217 45.520 -8.926 1.00 28.32 25 LEU D CA 1
ATOM 3452 C C . LEU D 1 25 ? -22.988 44.914 -10.304 1.00 33.17 25 LEU D C 1
ATOM 3453 O O . LEU D 1 25 ? -22.430 45.548 -11.199 1.00 29.57 25 LEU D O 1
ATOM 3458 N N . ILE D 1 26 ? -23.420 43.675 -10.464 1.00 24.57 26 ILE D N 1
ATOM 3459 C CA . ILE D 1 26 ? -23.196 42.945 -11.693 1.00 22.37 26 ILE D CA 1
ATOM 3460 C C . ILE D 1 26 ? -24.282 43.275 -12.705 1.00 27.60 26 ILE D C 1
ATOM 3461 O O . ILE D 1 26 ? -24.014 43.475 -13.886 1.00 27.90 26 ILE D O 1
ATOM 3466 N N . ALA D 1 27 ? -25.512 43.357 -12.223 1.00 24.91 27 ALA D N 1
ATOM 3467 C CA . ALA D 1 27 ? -26.618 43.815 -13.041 1.00 19.38 27 ALA D CA 1
ATOM 3468 C C . ALA D 1 27 ? -26.348 45.222 -13.548 1.00 26.03 27 ALA D C 1
ATOM 3469 O O . ALA D 1 27 ? -26.881 45.634 -14.582 1.00 32.54 27 ALA D O 1
ATOM 3471 N N . ALA D 1 28 ? -25.544 45.969 -12.798 1.00 25.80 28 ALA D N 1
ATOM 3472 C CA . ALA D 1 28 ? -25.210 47.340 -13.173 1.00 32.83 28 ALA D CA 1
ATOM 3473 C C . ALA D 1 28 ? -24.164 47.354 -14.284 1.00 24.76 28 ALA D C 1
ATOM 3474 O O . ALA D 1 28 ? -24.015 48.347 -14.997 1.00 29.30 28 ALA D O 1
ATOM 3476 N N . GLY D 1 29 ? -23.456 46.239 -14.439 1.00 24.62 29 GLY D N 1
ATOM 3477 C CA . GLY D 1 29 ? -22.478 46.107 -15.498 1.00 26.68 29 GLY D CA 1
ATOM 3478 C C . GLY D 1 29 ? -23.099 45.725 -16.831 1.00 24.23 29 GLY D C 1
ATOM 3479 O O . GLY D 1 29 ? -22.384 45.472 -17.792 1.00 27.36 29 GLY D O 1
ATOM 3480 N N . GLY D 1 30 ? -24.426 45.676 -16.891 1.00 27.05 30 GLY D N 1
ATOM 3481 C CA . GLY D 1 30 ? -25.119 45.332 -18.120 1.00 26.53 30 GLY D CA 1
ATOM 3482 C C . GLY D 1 30 ? -25.404 43.850 -18.247 1.00 30.02 30 GLY D C 1
ATOM 3483 O O . GLY D 1 30 ? -25.734 43.356 -19.321 1.00 22.31 30 GLY D O 1
ATOM 3484 N N . HIS D 1 31 ? -25.285 43.142 -17.133 1.00 31.07 31 HIS D N 1
ATOM 3485 C CA . HIS D 1 31 ? -25.471 41.700 -17.104 1.00 26.10 31 HIS D CA 1
ATOM 3486 C C . HIS D 1 31 ? -26.799 41.334 -16.470 1.00 30.59 31 HIS D C 1
ATOM 3487 O O . HIS D 1 31 ? -27.324 42.072 -15.640 1.00 29.70 31 HIS D O 1
ATOM 3494 N N . GLU D 1 32 ? -27.337 40.187 -16.871 1.00 28.75 32 GLU D N 1
ATOM 3495 C CA . GLU D 1 32 ? -28.589 39.679 -16.321 1.00 28.67 32 GLU D CA 1
ATOM 3496 C C . GLU D 1 32 ? -28.304 38.741 -15.143 1.00 26.76 32 GLU D C 1
ATOM 3497 O O . GLU D 1 32 ? -27.751 37.657 -15.336 1.00 26.37 32 GLU D O 1
ATOM 3503 N N . VAL D 1 33 ? -28.678 39.158 -13.932 1.00 31.18 33 VAL D N 1
ATOM 3504 C CA . VAL D 1 33 ? -28.404 38.382 -12.714 1.00 26.14 33 VAL D CA 1
ATOM 3505 C C . VAL D 1 33 ? -29.641 37.660 -12.166 1.00 32.13 33 VAL D C 1
ATOM 3506 O O . VAL D 1 33 ? -30.711 38.254 -12.055 1.00 23.48 33 VAL D O 1
ATOM 3510 N N . THR D 1 34 ? -29.489 36.379 -11.824 1.00 24.21 34 THR D N 1
ATOM 3511 C CA . THR D 1 34 ? -30.541 35.643 -11.116 1.00 23.13 34 THR D CA 1
ATOM 3512 C C . THR D 1 34 ? -30.103 35.274 -9.708 1.00 27.23 34 THR D C 1
ATOM 3513 O O . THR D 1 34 ? -29.098 34.587 -9.516 1.00 26.28 34 THR D O 1
ATOM 3517 N N . LEU D 1 35 ? -30.876 35.739 -8.730 1.00 34.23 35 LEU D N 1
ATOM 3518 C CA . LEU D 1 35 ? -30.565 35.553 -7.315 1.00 29.05 35 LEU D CA 1
ATOM 3519 C C . LEU D 1 35 ? -31.474 34.511 -6.668 1.00 33.73 35 LEU D C 1
ATOM 3520 O O . LEU D 1 35 ? -32.699 34.617 -6.718 1.00 39.57 35 LEU D O 1
ATOM 3525 N N . LEU D 1 36 ? -30.867 33.501 -6.060 1.00 24.55 36 LEU D N 1
ATOM 3526 C CA . LEU D 1 36 ? -31.628 32.395 -5.493 1.00 18.72 36 LEU D CA 1
ATOM 3527 C C . LEU D 1 36 ? -31.141 32.033 -4.102 1.00 26.66 36 LEU D C 1
ATOM 3528 O O . LEU D 1 36 ? -29.941 31.910 -3.867 1.00 26.39 36 LEU D O 1
ATOM 3533 N N . ASN D 1 37 ? -32.077 31.867 -3.178 1.00 24.83 37 ASN D N 1
ATOM 3534 C CA . ASN D 1 37 ? -31.766 31.262 -1.900 1.00 19.55 37 ASN D CA 1
ATOM 3535 C C . ASN D 1 37 ? -31.676 29.777 -2.153 1.00 25.52 37 ASN D C 1
ATOM 3536 O O . ASN D 1 37 ? -32.651 29.166 -2.588 1.00 29.17 37 ASN D O 1
ATOM 3541 N N . ALA D 1 38 ? -30.499 29.207 -1.914 1.00 26.13 38 ALA D N 1
ATOM 3542 C CA . ALA D 1 38 ? -30.274 27.775 -2.083 1.00 22.28 38 ALA D CA 1
ATOM 3543 C C . ALA D 1 38 ? -31.450 26.958 -1.562 1.00 29.99 38 ALA D C 1
ATOM 3544 O O . ALA D 1 38 ? -31.746 25.878 -2.082 1.00 32.08 38 ALA D O 1
ATOM 3546 N N . ALA D 1 39 ? -32.116 27.477 -0.533 1.00 20.24 39 ALA D N 1
ATOM 3547 C CA . ALA D 1 39 ? -33.258 26.801 0.072 1.00 18.30 39 ALA D CA 1
ATOM 3548 C C . ALA D 1 39 ? -34.422 26.601 -0.901 1.00 24.39 39 ALA D C 1
ATOM 3549 O O . ALA D 1 39 ? -35.171 25.629 -0.795 1.00 26.95 39 ALA D O 1
ATOM 3551 N N . ASP D 1 40 ? -34.554 27.518 -1.852 1.00 25.80 40 ASP D N 1
ATOM 3552 C CA . ASP D 1 40 ? -35.646 27.515 -2.823 1.00 22.66 40 ASP D CA 1
ATOM 3553 C C . ASP D 1 40 ? -35.281 26.801 -4.128 1.00 22.66 40 ASP D C 1
ATOM 3554 O O . ASP D 1 40 ? -36.162 26.344 -4.856 1.00 25.37 40 ASP D O 1
ATOM 3559 N N . ALA D 1 41 ? -33.982 26.699 -4.402 1.00 23.85 41 ALA D N 1
ATOM 3560 C CA . ALA D 1 41 ? -33.457 26.244 -5.695 1.00 25.83 41 ALA D CA 1
ATOM 3561 C C . ALA D 1 41 ? -33.502 24.738 -5.966 1.00 27.06 41 ALA D C 1
ATOM 3562 O O . ALA D 1 41 ? -33.069 23.932 -5.141 1.00 28.49 41 ALA D O 1
ATOM 3564 N N . SER D 1 42 ? -33.989 24.374 -7.150 1.00 28.88 42 SER D N 1
ATOM 3565 C CA . SER D 1 42 ? -33.876 23.003 -7.639 1.00 30.55 42 SER D CA 1
ATOM 3566 C C . SER D 1 42 ? -32.610 22.853 -8.482 1.00 29.94 42 SER D C 1
ATOM 3567 O O . SER D 1 42 ? -32.408 23.584 -9.451 1.00 27.92 42 SER D O 1
ATOM 3570 N N . ALA D 1 43 ? -31.770 21.892 -8.117 1.00 27.05 43 ALA D N 1
ATOM 3571 C CA . ALA D 1 43 ? -30.427 21.794 -8.680 1.00 29.38 43 ALA D CA 1
ATOM 3572 C C . ALA D 1 43 ? -30.407 21.348 -10.135 1.00 29.45 43 ALA D C 1
ATOM 3573 O O . ALA D 1 43 ? -29.514 21.726 -10.894 1.00 29.42 43 ALA D O 1
ATOM 3575 N N . GLU D 1 44 ? -31.388 20.545 -10.521 1.00 31.13 44 GLU D N 1
ATOM 3576 C CA . GLU D 1 44 ? -31.380 19.935 -11.846 1.00 30.37 44 GLU D CA 1
ATOM 3577 C C . GLU D 1 44 ? -31.138 20.952 -12.941 1.00 28.69 44 GLU D C 1
ATOM 3578 O O . GLU D 1 44 ? -32.004 21.775 -13.245 1.00 25.18 44 GLU D O 1
ATOM 3584 N N . ASN D 1 45 ? -29.948 20.889 -13.526 1.00 30.21 45 ASN D N 1
ATOM 3585 C CA . ASN D 1 45 ? -29.605 21.740 -14.657 1.00 30.27 45 ASN D CA 1
ATOM 3586 C C . ASN D 1 45 ? -29.676 23.228 -14.314 1.00 22.56 45 ASN D C 1
ATOM 3587 O O . ASN D 1 45 ? -29.827 24.069 -15.203 1.00 28.00 45 ASN D O 1
ATOM 3592 N N . LEU D 1 46 ? -29.561 23.538 -13.024 1.00 25.39 46 LEU D N 1
ATOM 3593 C CA . LEU D 1 46 ? -29.671 24.907 -12.523 1.00 24.70 46 LEU D CA 1
ATOM 3594 C C . LEU D 1 46 ? -28.776 25.914 -13.247 1.00 25.46 46 LEU D C 1
ATOM 3595 O O . LEU D 1 46 ? -29.165 27.073 -13.432 1.00 22.46 46 LEU D O 1
ATOM 3600 N N . ALA D 1 47 ? -27.585 25.469 -13.645 1.00 25.97 47 ALA D N 1
ATOM 3601 C CA . ALA D 1 47 ? -26.570 26.357 -14.205 1.00 19.10 47 ALA D CA 1
ATOM 3602 C C . ALA D 1 47 ? -26.635 26.517 -15.720 1.00 24.87 47 ALA D C 1
ATOM 3603 O O . ALA D 1 47 ? -25.816 27.230 -16.294 1.00 20.60 47 ALA D O 1
ATOM 3605 N N . ASP D 1 48 ? -27.598 25.862 -16.364 1.00 24.73 48 ASP D N 1
ATOM 3606 C CA . ASP D 1 48 ? -27.703 25.902 -17.827 1.00 22.79 48 ASP D CA 1
ATOM 3607 C C . ASP D 1 48 ? -28.153 27.279 -18.296 1.00 25.22 48 ASP D C 1
ATOM 3608 O O . ASP D 1 48 ? -29.163 27.795 -17.829 1.00 23.89 48 ASP D O 1
ATOM 3613 N N . GLY D 1 49 ? -27.397 27.870 -19.214 1.00 25.09 49 GLY D N 1
ATOM 3614 C CA . GLY D 1 49 ? -27.716 29.190 -19.722 1.00 26.64 49 GLY D CA 1
ATOM 3615 C C . GLY D 1 49 ? -26.852 30.268 -19.099 1.00 24.75 49 GLY D C 1
ATOM 3616 O O . GLY D 1 49 ? -26.708 31.355 -19.657 1.00 23.72 49 GLY D O 1
ATOM 3617 N N . TYR D 1 50 ? -26.259 29.951 -17.950 1.00 23.12 50 TYR D N 1
ATOM 3618 C CA . TYR D 1 50 ? -25.468 30.912 -17.184 1.00 27.61 50 TYR D CA 1
ATOM 3619 C C . TYR D 1 50 ? -23.978 30.891 -17.485 1.00 27.02 50 TYR D C 1
ATOM 3620 O O . TYR D 1 50 ? -23.334 29.836 -17.464 1.00 27.87 50 TYR D O 1
ATOM 3629 N N . ASP D 1 51 ? -23.442 32.083 -17.726 1.00 24.70 51 ASP D N 1
ATOM 3630 C CA . ASP D 1 51 ? -22.034 32.270 -18.049 1.00 24.07 51 ASP D CA 1
ATOM 3631 C C . ASP D 1 51 ? -21.171 32.144 -16.798 1.00 26.84 51 ASP D C 1
ATOM 3632 O O . ASP D 1 51 ? -20.066 31.605 -16.849 1.00 33.89 51 ASP D O 1
ATOM 3637 N N . ALA D 1 52 ? -21.682 32.647 -15.678 1.00 26.42 52 ALA D N 1
ATOM 3638 C CA . ALA D 1 52 ? -21.016 32.506 -14.393 1.00 20.03 52 ALA D CA 1
ATOM 3639 C C . ALA D 1 52 ? -22.023 32.042 -13.352 1.00 27.92 52 ALA D C 1
ATOM 3640 O O . ALA D 1 52 ? -23.229 32.238 -13.515 1.00 24.07 52 ALA D O 1
ATOM 3642 N N . VAL D 1 53 ? -21.521 31.427 -12.284 1.00 19.63 53 VAL D N 1
ATOM 3643 C CA . VAL D 1 53 ? -22.333 31.129 -11.104 1.00 22.38 53 VAL D CA 1
ATOM 3644 C C . VAL D 1 53 ? -21.580 31.468 -9.825 1.00 23.03 53 VAL D C 1
ATOM 3645 O O . VAL D 1 53 ? -20.518 30.905 -9.566 1.00 30.43 53 VAL D O 1
ATOM 3649 N N . LEU D 1 54 ? -22.145 32.368 -9.023 1.00 21.14 54 LEU D N 1
ATOM 3650 C CA . LEU D 1 54 ? -21.544 32.763 -7.751 1.00 21.16 54 LEU D CA 1
ATOM 3651 C C . LEU D 1 54 ? -22.225 32.089 -6.557 1.00 25.59 54 LEU D C 1
ATOM 3652 O O . LEU D 1 54 ? -23.449 32.110 -6.429 1.00 28.09 54 LEU D O 1
ATOM 3657 N N . PHE D 1 55 ? -21.421 31.492 -5.682 1.00 20.61 55 PHE D N 1
ATOM 3658 C CA . PHE D 1 55 ? -21.945 30.763 -4.527 1.00 19.80 55 PHE D CA 1
ATOM 3659 C C . PHE D 1 55 ? -21.647 31.479 -3.208 1.00 27.31 55 PHE D C 1
ATOM 3660 O O . PHE D 1 55 ? -20.496 31.797 -2.918 1.00 32.86 55 PHE D O 1
ATOM 3668 N N . GLY D 1 56 ? -22.685 31.724 -2.409 1.00 27.25 56 GLY D N 1
ATOM 3669 C CA . GLY D 1 56 ? -22.525 32.333 -1.096 1.00 28.52 56 GLY D CA 1
ATOM 3670 C C . GLY D 1 56 ? -22.874 31.353 0.012 1.00 25.75 56 GLY D C 1
ATOM 3671 O O . GLY D 1 56 ? -23.861 30.620 -0.088 1.00 23.11 56 GLY D O 1
ATOM 3672 N N . CYS D 1 57 ? -22.070 31.320 1.070 1.00 24.85 57 CYS D N 1
ATOM 3673 C CA . CYS D 1 57 ? -22.328 30.366 2.145 1.00 28.23 57 CYS D CA 1
ATOM 3674 C C . CYS D 1 57 ? -21.489 30.601 3.403 1.00 32.17 57 CYS D C 1
ATOM 3675 O O . CYS D 1 57 ? -20.264 30.638 3.339 1.00 31.36 57 CYS D O 1
ATOM 3678 N N . SER D 1 58 ? -22.155 30.732 4.549 1.00 30.30 58 SER D N 1
ATOM 3679 C CA . SER D 1 58 ? -21.469 30.892 5.832 1.00 25.74 58 SER D CA 1
ATOM 3680 C C . SER D 1 58 ? -20.990 29.552 6.380 1.00 28.71 58 SER D C 1
ATOM 3681 O O . SER D 1 58 ? -21.560 28.512 6.066 1.00 35.26 58 SER D O 1
ATOM 3684 N N . ALA D 1 59 ? -19.958 29.589 7.220 1.00 27.75 59 ALA D N 1
ATOM 3685 C CA . ALA D 1 59 ? -19.403 28.394 7.862 1.00 20.11 59 ALA D CA 1
ATOM 3686 C C . ALA D 1 59 ? -19.839 28.303 9.326 1.00 29.71 59 ALA D C 1
ATOM 3687 O O . ALA D 1 59 ? -19.944 29.317 10.010 1.00 37.52 59 ALA D O 1
ATOM 3689 N N . TRP D 1 60 ? -20.079 27.086 9.803 1.00 31.07 60 TRP D N 1
ATOM 3690 C CA . TRP D 1 60 ? -20.473 26.852 11.190 1.00 29.60 60 TRP D CA 1
ATOM 3691 C C . TRP D 1 60 ? -19.722 25.646 11.758 1.00 31.04 60 TRP D C 1
ATOM 3692 O O . TRP D 1 60 ? -18.540 25.451 11.460 1.00 28.51 60 TRP D O 1
ATOM 3703 N N . GLY D 1 61 ? -20.392 24.837 12.568 1.00 27.02 61 GLY D N 1
ATOM 3704 C CA . GLY D 1 61 ? -19.748 23.664 13.126 1.00 30.72 61 GLY D CA 1
ATOM 3705 C C . GLY D 1 61 ? -18.956 23.971 14.385 1.00 46.64 61 GLY D C 1
ATOM 3706 O O . GLY D 1 61 ? -18.118 24.873 14.401 1.00 38.40 61 GLY D O 1
ATOM 3707 N N . MET D 1 62 ? -19.222 23.214 15.446 1.00 41.85 62 MET D N 1
ATOM 3708 C CA . MET D 1 62 ? -18.571 23.429 16.736 1.00 49.90 62 MET D CA 1
ATOM 3709 C C . MET D 1 62 ? -17.101 23.009 16.691 1.00 52.46 62 MET D C 1
ATOM 3710 O O . MET D 1 62 ? -16.246 23.620 17.340 1.00 54.86 62 MET D O 1
ATOM 3715 N N . GLU D 1 63 ? -16.821 21.960 15.920 1.00 53.60 63 GLU D N 1
ATOM 3716 C CA . GLU D 1 63 ? -15.471 21.425 15.783 1.00 54.49 63 GLU D CA 1
ATOM 3717 C C . GLU D 1 63 ? -14.911 21.728 14.392 1.00 56.64 63 GLU D C 1
ATOM 3718 O O . GLU D 1 63 ? -14.358 22.803 14.149 1.00 50.87 63 GLU D O 1
ATOM 3724 N N . ASP D 1 64 ? -15.053 20.770 13.483 1.00 58.29 64 ASP D N 1
ATOM 3725 C CA . ASP D 1 64 ? -14.643 20.969 12.102 1.00 57.24 64 ASP D CA 1
ATOM 3726 C C . ASP D 1 64 ? -15.575 21.964 11.423 1.00 48.16 64 ASP D C 1
ATOM 3727 O O . ASP D 1 64 ? -16.433 22.562 12.063 1.00 47.36 64 ASP D O 1
ATOM 3732 N N . LEU D 1 65 ? -15.385 22.150 10.125 1.00 50.44 65 LEU D N 1
ATOM 3733 C CA . LEU D 1 65 ? -16.197 23.086 9.367 1.00 35.87 65 LEU D CA 1
ATOM 3734 C C . LEU D 1 65 ? -17.485 22.423 8.859 1.00 41.73 65 LEU D C 1
ATOM 3735 O O . LEU D 1 65 ? -17.456 21.352 8.246 1.00 43.54 65 LEU D O 1
ATOM 3740 N N . GLU D 1 66 ? -18.612 23.067 9.161 1.00 38.76 66 GLU D N 1
ATOM 3741 C CA . GLU D 1 66 ? -19.935 22.636 8.720 1.00 39.52 66 GLU D CA 1
ATOM 3742 C C . GLU D 1 66 ? -20.590 23.756 7.915 1.00 28.85 66 GLU D C 1
ATOM 3743 O O . GLU D 1 66 ? -20.643 24.889 8.359 1.00 28.45 66 GLU D O 1
ATOM 3749 N N . MET D 1 67 ? -21.093 23.442 6.731 1.00 32.79 67 MET D N 1
ATOM 3750 C CA . MET D 1 67 ? -21.731 24.458 5.905 1.00 33.07 67 MET D CA 1
ATOM 3751 C C . MET D 1 67 ? -23.110 24.838 6.422 1.00 27.13 67 MET D C 1
ATOM 3752 O O . MET D 1 67 ? -23.780 24.038 7.082 1.00 23.97 67 MET D O 1
ATOM 3757 N N . GLN D 1 68 ? -23.523 26.064 6.110 1.00 27.69 68 GLN D N 1
ATOM 3758 C CA . GLN D 1 68 ? -24.885 26.517 6.355 1.00 26.70 68 GLN D CA 1
ATOM 3759 C C . GLN D 1 68 ? -25.843 25.543 5.674 1.00 30.05 68 GLN D C 1
ATOM 3760 O O . GLN D 1 68 ? -25.634 25.182 4.516 1.00 27.88 68 GLN D O 1
ATOM 3766 N N . ASP D 1 69 ? -26.893 25.138 6.391 1.00 26.72 69 ASP D N 1
ATOM 3767 C CA . ASP D 1 69 ? -27.701 23.958 6.036 1.00 31.40 69 ASP D CA 1
ATOM 3768 C C . ASP D 1 69 ? -28.614 24.080 4.815 1.00 31.35 69 ASP D C 1
ATOM 3769 O O . ASP D 1 69 ? -29.030 23.065 4.253 1.00 29.02 69 ASP D O 1
ATOM 3774 N N . ASP D 1 70 ? -28.947 25.304 4.417 1.00 31.43 70 ASP D N 1
ATOM 3775 C CA . ASP D 1 70 ? -29.692 25.494 3.174 1.00 26.12 70 ASP D CA 1
ATOM 3776 C C . ASP D 1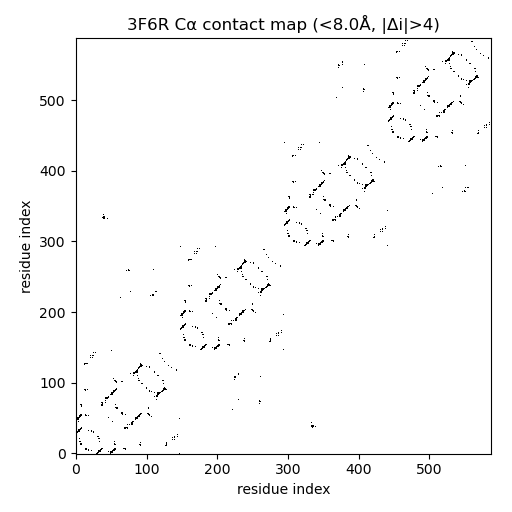 70 ? -28.750 25.289 1.979 1.00 29.55 70 ASP D C 1
ATOM 3777 O O . ASP D 1 70 ? -29.148 24.756 0.939 1.00 28.08 70 ASP D O 1
ATOM 3782 N N . PHE D 1 71 ? -27.500 25.720 2.128 1.00 21.48 71 PHE D N 1
ATOM 3783 C CA . PHE D 1 71 ? -26.502 25.507 1.087 1.00 26.15 71 PHE D CA 1
ATOM 3784 C C . PHE D 1 71 ? -26.107 24.034 0.988 1.00 31.79 71 PHE D C 1
ATOM 3785 O O . PHE D 1 71 ? -26.087 23.451 -0.097 1.00 32.45 71 PHE D O 1
ATOM 3793 N N . LEU D 1 72 ? -25.799 23.440 2.134 1.00 24.71 72 LEU D N 1
ATOM 3794 C CA . LEU D 1 72 ? -25.354 22.057 2.196 1.00 25.28 72 LEU D CA 1
ATOM 3795 C C . LEU D 1 72 ? -26.259 21.103 1.424 1.00 27.92 72 LEU D C 1
ATOM 3796 O O . LEU D 1 72 ? -25.772 20.211 0.727 1.00 28.31 72 LEU D O 1
ATOM 3801 N N . SER D 1 73 ? -27.570 21.287 1.547 1.00 23.60 73 SER D N 1
ATOM 3802 C CA . SER D 1 73 ? -28.517 20.428 0.832 1.00 32.19 73 SER D CA 1
ATOM 3803 C C . SER D 1 73 ? -28.369 20.574 -0.680 1.00 33.58 73 SER D C 1
ATOM 3804 O O . SER D 1 73 ? -28.584 19.624 -1.430 1.00 33.90 73 SER D O 1
ATOM 3807 N N . LEU D 1 74 ? -28.004 21.774 -1.116 1.00 29.10 74 LEU D N 1
ATOM 3808 C CA . LEU D 1 74 ? -27.734 22.038 -2.524 1.00 24.52 74 LEU D CA 1
ATOM 3809 C C . LEU D 1 74 ? -26.327 21.574 -2.897 1.00 31.56 74 LEU D C 1
ATOM 3810 O O . LEU D 1 74 ? -26.074 21.190 -4.042 1.00 37.43 74 LEU D O 1
ATOM 3815 N N . PHE D 1 75 ? -25.414 21.618 -1.931 1.00 25.28 75 PHE D N 1
ATOM 3816 C CA . PHE D 1 75 ? -24.024 21.255 -2.175 1.00 24.97 75 PHE D CA 1
ATOM 3817 C C . PHE D 1 75 ? -23.962 19.782 -2.550 1.00 30.50 75 PHE D C 1
ATOM 3818 O O . PHE D 1 75 ? -23.252 19.378 -3.478 1.00 30.39 75 PHE D O 1
ATOM 3826 N N . GLU D 1 76 ? -24.738 18.985 -1.831 1.00 27.47 76 GLU D N 1
ATOM 3827 C CA . GLU D 1 76 ? -24.887 17.572 -2.138 1.00 35.99 76 GLU D CA 1
ATOM 3828 C C . GLU D 1 76 ? -25.249 17.303 -3.607 1.00 31.23 76 GLU D C 1
ATOM 3829 O O . GLU D 1 76 ? -24.853 16.280 -4.158 1.00 28.80 76 GLU D O 1
ATOM 3835 N N . GLU D 1 77 ? -25.984 18.223 -4.230 1.00 29.00 77 GLU D N 1
ATOM 3836 C CA . GLU D 1 77 ? -26.505 18.021 -5.579 1.00 28.72 77 GLU D CA 1
ATOM 3837 C C . GLU D 1 77 ? -25.700 18.738 -6.663 1.00 27.25 77 GLU D C 1
ATOM 3838 O O . GLU D 1 77 ? -26.156 18.848 -7.797 1.00 31.28 77 GLU D O 1
ATOM 3844 N N . PHE D 1 78 ? -24.513 19.232 -6.321 1.00 29.32 78 PHE D N 1
ATOM 3845 C CA . PHE D 1 78 ? -23.693 19.966 -7.285 1.00 24.66 78 PHE D CA 1
ATOM 3846 C C . PHE D 1 78 ? -23.503 19.170 -8.558 1.00 27.31 78 PHE D C 1
ATOM 3847 O O . PHE D 1 78 ? -23.282 19.735 -9.626 1.00 27.91 78 PHE D O 1
ATOM 3855 N N . ASP D 1 79 ? -23.594 17.851 -8.429 1.00 27.32 79 ASP D N 1
ATOM 3856 C CA . ASP D 1 79 ? -23.401 16.913 -9.547 1.00 36.00 79 ASP D CA 1
ATOM 3857 C C . ASP D 1 79 ? -24.418 17.046 -10.688 1.00 36.41 79 ASP D C 1
ATOM 3858 O O . ASP D 1 79 ? -24.128 16.694 -11.837 1.00 31.31 79 ASP D O 1
ATOM 3863 N N . ARG D 1 80 ? -25.610 17.538 -10.358 1.00 32.93 80 ARG D N 1
ATOM 3864 C CA . ARG D 1 80 ? -26.682 17.685 -11.330 1.00 27.16 80 ARG D CA 1
ATOM 3865 C C . ARG D 1 80 ? -26.799 19.114 -11.834 1.00 30.04 80 ARG D C 1
ATOM 3866 O O . ARG D 1 80 ? -27.614 19.398 -12.714 1.00 27.77 80 ARG D O 1
ATOM 3874 N N . ILE D 1 81 ? -25.981 20.009 -11.285 1.00 26.27 81 ILE D N 1
ATOM 3875 C CA . ILE D 1 81 ? -26.082 21.426 -11.613 1.00 18.84 81 ILE D CA 1
ATOM 3876 C C . ILE D 1 81 ? -25.605 21.789 -13.028 1.00 27.27 81 ILE D C 1
ATOM 3877 O O . ILE D 1 81 ? -26.255 22.570 -13.714 1.00 26.24 81 ILE D O 1
ATOM 3882 N N . GLY D 1 82 ? -24.479 21.230 -13.465 1.00 28.61 82 GLY D N 1
ATOM 3883 C CA . GLY D 1 82 ? -23.990 21.469 -14.818 1.00 30.09 82 GLY D CA 1
ATOM 3884 C C . GLY D 1 82 ? -22.846 22.466 -14.897 1.00 33.24 82 GLY D C 1
ATOM 3885 O O . GLY D 1 82 ? -22.794 23.301 -15.804 1.00 28.73 82 GLY D O 1
ATOM 3886 N N . LEU D 1 83 ? -21.917 22.356 -13.950 1.00 29.32 83 LEU D N 1
ATOM 3887 C CA . LEU D 1 83 ? -20.840 23.327 -13.785 1.00 24.85 83 LEU D CA 1
ATOM 3888 C C . LEU D 1 83 ? -19.639 23.107 -14.713 1.00 25.21 83 LEU D C 1
ATOM 3889 O O . LEU D 1 83 ? -18.696 23.891 -14.691 1.00 29.18 83 LEU D O 1
ATOM 3894 N N . ALA D 1 84 ? -19.672 22.046 -15.515 1.00 17.58 84 ALA D N 1
ATOM 3895 C CA . ALA D 1 84 ? -18.574 21.751 -16.437 1.00 30.17 84 ALA D CA 1
ATOM 3896 C C . ALA D 1 84 ? -18.444 22.814 -17.531 1.00 25.98 84 ALA D C 1
ATOM 3897 O O . ALA D 1 84 ? -19.408 23.119 -18.239 1.00 34.20 84 ALA D O 1
ATOM 3899 N N . GLY D 1 85 ? -17.248 23.380 -17.658 1.00 27.63 85 GLY D N 1
ATOM 3900 C CA . GLY D 1 85 ? -16.991 24.408 -18.648 1.00 17.69 85 GLY D CA 1
ATOM 3901 C C . GLY D 1 85 ? -17.456 25.794 -18.237 1.00 21.45 85 GLY D C 1
ATOM 3902 O O . GLY D 1 85 ? -17.291 26.747 -18.989 1.00 28.80 85 GLY D O 1
ATOM 3903 N N . ARG D 1 86 ? -18.033 25.924 -17.047 1.00 23.13 86 ARG D N 1
ATOM 3904 C CA . ARG D 1 86 ? -18.589 27.215 -16.632 1.00 19.53 86 ARG D CA 1
ATOM 3905 C C . ARG D 1 86 ? -17.708 27.977 -15.655 1.00 30.06 86 ARG D C 1
ATOM 3906 O O . ARG D 1 86 ? -16.894 27.380 -14.956 1.00 33.29 86 ARG D O 1
ATOM 3914 N N . LYS D 1 87 ? -17.869 29.299 -15.615 1.00 32.01 87 LYS D N 1
ATOM 3915 C CA . LYS D 1 87 ? -17.114 30.132 -14.675 1.00 23.39 87 LYS D CA 1
ATOM 3916 C C . LYS D 1 87 ? -17.793 30.138 -13.312 1.00 30.35 87 LYS D C 1
ATOM 3917 O O . LYS D 1 87 ? -19.019 30.115 -13.226 1.00 35.48 87 LYS D O 1
ATOM 3923 N N . VAL D 1 88 ? -16.997 30.179 -12.248 1.00 25.22 88 VAL D N 1
ATOM 3924 C CA . VAL D 1 88 ? -17.539 30.143 -10.888 1.00 25.39 88 VAL D CA 1
ATOM 3925 C C . VAL D 1 88 ? -16.705 30.995 -9.933 1.00 24.59 88 VAL D C 1
ATOM 3926 O O . VAL D 1 88 ? -15.528 31.238 -10.172 1.00 21.04 88 VAL D O 1
ATOM 3930 N N . ALA D 1 89 ? -17.326 31.455 -8.853 1.00 21.40 89 ALA D N 1
ATOM 3931 C CA . ALA D 1 89 ? -16.599 32.101 -7.767 1.00 22.52 89 ALA D CA 1
ATOM 3932 C C . ALA D 1 89 ? -17.412 31.948 -6.494 1.00 27.65 89 ALA D C 1
ATOM 3933 O O . ALA D 1 89 ? -18.615 31.719 -6.548 1.00 26.03 89 ALA D O 1
ATOM 3935 N N . ALA D 1 90 ? -16.747 32.065 -5.352 1.00 25.42 90 ALA D N 1
ATOM 3936 C CA . ALA D 1 90 ? -17.398 31.884 -4.066 1.00 22.94 90 ALA D CA 1
ATOM 3937 C C . ALA D 1 90 ? -17.234 33.117 -3.182 1.00 32.93 90 ALA D C 1
ATOM 3938 O O . ALA D 1 90 ? -16.270 33.870 -3.316 1.00 24.10 90 ALA D O 1
ATOM 3940 N N . PHE D 1 91 ? -18.189 33.307 -2.276 1.00 26.33 91 PHE D N 1
ATOM 3941 C CA . PHE D 1 91 ? -18.116 34.360 -1.274 1.00 23.56 91 PHE D CA 1
ATOM 3942 C C . PHE D 1 91 ? -18.792 33.891 0.009 1.00 29.42 91 PHE D C 1
ATOM 3943 O O . PHE D 1 91 ? -19.548 32.914 0.007 1.00 31.17 91 PHE D O 1
ATOM 3951 N N . ALA D 1 92 ? -18.511 34.580 1.107 1.00 26.35 92 ALA D N 1
ATOM 3952 C CA . ALA D 1 92 ? -19.105 34.219 2.387 1.00 25.60 92 ALA D CA 1
ATOM 3953 C C . ALA D 1 92 ? -18.912 35.313 3.412 1.00 26.25 92 ALA D C 1
ATOM 3954 O O . ALA D 1 92 ? -17.988 36.116 3.302 1.00 27.93 92 ALA D O 1
ATOM 3956 N N . SER D 1 93 ? -19.786 35.331 4.415 1.00 26.10 93 SER D N 1
ATOM 3957 C CA . SER D 1 93 ? -19.571 36.141 5.605 1.00 28.98 93 SER D CA 1
ATOM 3958 C C . SER D 1 93 ? -19.057 35.219 6.693 1.00 26.61 93 SER D C 1
ATOM 3959 O O . SER D 1 93 ? -19.478 34.069 6.769 1.00 28.95 93 SER D O 1
ATOM 3962 N N . GLY D 1 94 ? -18.146 35.710 7.527 1.00 32.01 94 GLY D N 1
ATOM 3963 C CA . GLY D 1 94 ? -17.538 34.863 8.540 1.00 36.46 94 GLY D CA 1
ATOM 3964 C C . GLY D 1 94 ? -17.009 35.596 9.755 1.00 33.03 94 GLY D C 1
ATOM 3965 O O . GLY D 1 94 ? -17.320 36.765 9.970 1.00 34.74 94 GLY D O 1
ATOM 3966 N N . ASP D 1 95 ? -16.199 34.899 10.548 1.00 32.66 95 ASP D N 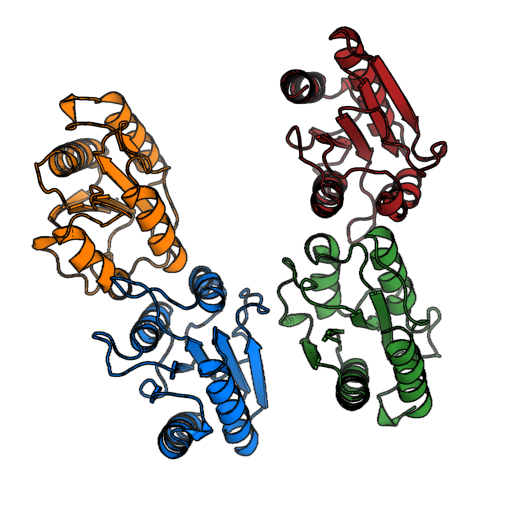1
ATOM 3967 C CA . ASP D 1 95 ? -15.666 35.441 11.790 1.00 33.78 95 ASP D CA 1
ATOM 3968 C C . ASP D 1 95 ? -14.183 35.119 11.956 1.00 35.06 95 ASP D C 1
ATOM 3969 O O . ASP D 1 95 ? -13.817 33.983 12.254 1.00 39.11 95 ASP D O 1
ATOM 3974 N N . GLN D 1 96 ? -13.341 36.130 11.762 1.00 39.52 96 GLN D N 1
ATOM 3975 C CA . GLN D 1 96 ? -11.895 36.021 11.960 1.00 40.44 96 GLN D CA 1
ATOM 3976 C C . GLN D 1 96 ? -11.507 35.300 13.250 1.00 47.71 96 GLN D C 1
ATOM 3977 O O . GLN D 1 96 ? -10.493 34.605 13.296 1.00 44.47 96 GLN D O 1
ATOM 3983 N N . GLU D 1 97 ? -12.303 35.478 14.299 1.00 46.64 97 GLU D N 1
ATOM 3984 C CA . GLU D 1 97 ? -11.996 34.874 15.590 1.00 44.95 97 GLU D CA 1
ATOM 3985 C C . GLU D 1 97 ? -12.022 33.344 15.541 1.00 46.53 97 GLU D C 1
ATOM 3986 O O . GLU D 1 97 ? -11.730 32.679 16.533 1.00 58.81 97 GLU D O 1
ATOM 3992 N N . TYR D 1 98 ? -12.355 32.793 14.378 1.00 48.62 98 TYR D N 1
ATOM 3993 C CA . TYR D 1 98 ? -12.353 31.344 14.176 1.00 37.99 98 TYR D CA 1
ATOM 3994 C C . TYR D 1 98 ? -11.112 30.876 13.431 1.00 49.42 98 TYR D C 1
ATOM 3995 O O . TYR D 1 98 ? -10.454 31.658 12.743 1.00 56.19 98 TYR D O 1
ATOM 4004 N N . GLU D 1 99 ? -10.812 29.588 13.557 1.00 62.44 99 GLU D N 1
ATOM 4005 C CA . GLU D 1 99 ? -9.623 28.999 12.942 1.00 60.24 99 GLU D CA 1
ATOM 4006 C C . GLU D 1 99 ? -9.701 28.948 11.411 1.00 69.04 99 GLU D C 1
ATOM 4007 O O . GLU D 1 99 ? -8.748 29.328 10.724 1.00 67.89 99 GLU D O 1
ATOM 4013 N N . HIS D 1 100 ? -10.831 28.478 10.882 1.00 61.24 100 HIS D N 1
ATOM 4014 C CA . HIS D 1 100 ? -11.023 28.375 9.435 1.00 49.28 100 HIS D CA 1
ATOM 4015 C C . HIS D 1 100 ? -11.905 29.501 8.901 1.00 42.52 100 HIS D C 1
ATOM 4016 O O . HIS D 1 100 ? -13.115 29.331 8.763 1.00 39.07 100 HIS D O 1
ATOM 4023 N N . PHE D 1 101 ? -11.292 30.638 8.589 1.00 39.37 101 PHE D N 1
ATOM 4024 C CA . PHE D 1 101 ? -12.024 31.828 8.159 1.00 31.18 101 PHE D CA 1
ATOM 4025 C C . PHE D 1 101 ? -12.751 31.627 6.840 1.00 35.90 101 PHE D C 1
ATOM 4026 O O . PHE D 1 101 ? -12.128 31.341 5.822 1.00 46.00 101 PHE D O 1
ATOM 4034 N N . CYS D 1 102 ? -14.072 31.800 6.864 1.00 38.56 102 CYS D N 1
ATOM 4035 C CA . CYS D 1 102 ? -14.929 31.524 5.706 1.00 31.47 102 CYS D CA 1
ATOM 4036 C C . CYS D 1 102 ? -14.523 30.217 5.006 1.00 34.68 102 CYS D C 1
ATOM 4037 O O . CYS D 1 102 ? -14.284 30.190 3.795 1.00 38.45 102 CYS D O 1
ATOM 4040 N N . GLY D 1 103 ? -14.453 29.137 5.777 1.00 32.36 103 GLY D N 1
ATOM 4041 C CA . GLY D 1 103 ? -13.997 27.858 5.264 1.00 21.71 103 GLY D CA 1
ATOM 4042 C C . GLY D 1 103 ? -14.835 27.291 4.133 1.00 33.64 103 GLY D C 1
ATOM 4043 O O . GLY D 1 103 ? -14.359 26.456 3.373 1.00 41.93 103 GLY D O 1
ATOM 4044 N N . ALA D 1 104 ? -16.081 27.743 4.022 1.00 30.97 104 ALA D N 1
ATOM 4045 C CA . ALA D 1 104 ? -16.997 27.259 2.989 1.00 28.28 104 ALA D CA 1
ATOM 4046 C C . ALA D 1 104 ? -16.555 27.687 1.593 1.00 31.25 104 ALA D C 1
ATOM 4047 O O . ALA D 1 104 ? -16.884 27.040 0.595 1.00 29.45 104 ALA D O 1
ATOM 4049 N N . VAL D 1 105 ? -15.817 28.791 1.536 1.00 26.52 105 VAL D N 1
ATOM 4050 C CA . VAL D 1 105 ? -15.348 29.361 0.277 1.00 23.26 105 VAL D CA 1
ATOM 4051 C C . VAL D 1 105 ? -14.320 28.490 -0.473 1.00 35.16 105 VAL D C 1
ATOM 4052 O O . VAL D 1 105 ? -14.471 28.244 -1.673 1.00 36.14 105 VAL D O 1
ATOM 4056 N N . PRO D 1 106 ? -13.264 28.030 0.223 1.00 28.89 106 PRO D N 1
ATOM 4057 C CA . PRO D 1 106 ? -12.312 27.149 -0.464 1.00 28.97 106 PRO D CA 1
ATOM 4058 C C . PRO D 1 106 ? -12.922 25.781 -0.783 1.00 36.80 106 PRO D C 1
ATOM 4059 O O . PRO D 1 106 ? -12.530 25.150 -1.770 1.00 30.45 106 PRO D O 1
ATOM 4063 N N . ALA D 1 107 ? -13.869 25.341 0.044 1.00 27.89 107 ALA D N 1
ATOM 4064 C CA . ALA D 1 107 ? -14.568 24.073 -0.163 1.00 26.27 107 ALA D CA 1
ATOM 4065 C C . ALA D 1 107 ? -15.403 24.118 -1.429 1.00 40.08 107 ALA D C 1
ATOM 4066 O O . ALA D 1 107 ? -15.393 23.180 -2.227 1.00 39.61 107 ALA D O 1
ATOM 4068 N N . ILE D 1 108 ? -16.137 25.212 -1.599 1.00 31.49 108 ILE D N 1
ATOM 4069 C CA . ILE D 1 108 ? -16.965 25.409 -2.778 1.00 32.99 108 ILE D CA 1
ATOM 4070 C C . ILE D 1 108 ? -16.064 25.402 -4.008 1.00 34.35 108 ILE D C 1
ATOM 4071 O O . ILE D 1 108 ? -16.332 24.699 -4.980 1.00 34.26 108 ILE D O 1
ATOM 4076 N N . GLU D 1 109 ? -14.973 26.161 -3.941 1.00 34.30 109 GLU D N 1
ATOM 4077 C CA . GLU D 1 109 ? -14.053 26.299 -5.069 1.00 32.21 109 GLU D CA 1
ATOM 4078 C C . GLU D 1 109 ? -13.521 24.949 -5.540 1.00 39.16 109 GLU D C 1
ATOM 4079 O O . GLU D 1 109 ? -13.308 24.736 -6.735 1.00 42.63 109 GLU D O 1
ATOM 4085 N N . GLU D 1 110 ? -13.324 24.034 -4.596 1.00 35.76 110 GLU D N 1
ATOM 4086 C CA . GLU D 1 110 ? -12.736 22.736 -4.903 1.00 30.52 110 GLU D CA 1
ATOM 4087 C C . GLU D 1 110 ? -13.745 21.748 -5.480 1.00 31.61 110 GLU D C 1
ATOM 4088 O O . GLU D 1 110 ? -13.419 20.983 -6.378 1.00 34.59 110 GLU D O 1
ATOM 4094 N N . ARG D 1 111 ? -14.966 21.758 -4.957 1.00 32.92 111 ARG D N 1
ATOM 4095 C CA . ARG D 1 111 ? -16.024 20.930 -5.516 1.00 28.24 111 ARG D CA 1
ATOM 4096 C C . ARG D 1 111 ? -16.343 21.416 -6.927 1.00 28.73 111 ARG D C 1
ATOM 4097 O O . ARG D 1 111 ? -16.691 20.633 -7.820 1.00 37.57 111 ARG D O 1
ATOM 4105 N N . ALA D 1 112 ? -16.214 22.724 -7.113 1.00 27.22 112 ALA D N 1
ATOM 4106 C CA . ALA D 1 112 ? -16.521 23.360 -8.382 1.00 25.51 112 ALA D CA 1
ATOM 4107 C C . ALA D 1 112 ? -15.505 22.999 -9.466 1.00 34.18 112 ALA D C 1
ATOM 4108 O O . ALA D 1 112 ? -15.876 22.769 -10.611 1.00 30.91 112 ALA D O 1
ATOM 4110 N N . LYS D 1 113 ? -14.229 22.954 -9.093 1.00 30.98 113 LYS D N 1
ATOM 4111 C CA . LYS D 1 113 ? -13.156 22.596 -10.012 1.00 32.05 113 LYS D CA 1
ATOM 4112 C C . LYS D 1 113 ? -13.228 21.119 -10.384 1.00 28.66 113 LYS D C 1
ATOM 4113 O O . LYS D 1 113 ? -13.011 20.750 -11.535 1.00 31.47 113 LYS D O 1
ATOM 4119 N N . GLU D 1 114 ? -13.524 20.276 -9.400 1.00 29.24 114 GLU D N 1
ATOM 4120 C CA . GLU D 1 114 ? -13.620 18.834 -9.620 1.00 31.28 114 GLU D CA 1
ATOM 4121 C C . GLU D 1 114 ? -14.745 18.526 -10.593 1.00 24.65 114 GLU D C 1
ATOM 4122 O O . GLU D 1 114 ? -14.778 17.469 -11.235 1.00 22.66 114 GLU D O 1
ATOM 4128 N N . LEU D 1 115 ? -15.683 19.460 -10.680 1.00 30.76 115 LEU D N 1
ATOM 4129 C CA . LEU D 1 115 ? -16.877 19.263 -11.481 1.00 31.20 115 LEU D CA 1
ATOM 4130 C C . LEU D 1 115 ? -16.724 19.907 -12.848 1.00 33.09 115 LEU D C 1
ATOM 4131 O O . LEU D 1 115 ? -17.662 19.912 -13.654 1.00 34.48 115 LEU D O 1
ATOM 4136 N N . GLY D 1 116 ? -15.533 20.452 -13.092 1.00 29.90 116 GLY D N 1
ATOM 4137 C CA . GLY D 1 116 ? -15.182 20.963 -14.399 1.00 23.36 116 GLY D CA 1
ATOM 4138 C C . GLY D 1 116 ? -15.290 22.462 -14.534 1.00 26.27 116 GLY D C 1
ATOM 4139 O O . GLY D 1 116 ? -15.197 22.982 -15.643 1.00 15.12 116 GLY D O 1
ATOM 4140 N N . ALA D 1 117 ? -15.467 23.154 -13.413 1.00 18.99 117 ALA D N 1
ATOM 4141 C CA . ALA D 1 117 ? -15.607 24.609 -13.420 1.00 22.42 117 ALA D CA 1
ATOM 4142 C C . ALA D 1 117 ? -14.271 25.363 -13.337 1.00 21.42 117 ALA D C 1
ATOM 4143 O O . ALA D 1 117 ? -13.269 24.833 -12.851 1.00 23.74 117 ALA D O 1
ATOM 4145 N N . THR D 1 118 ? -14.277 26.601 -13.831 1.00 20.36 118 THR D N 1
ATOM 4146 C CA . THR D 1 118 ? -13.132 27.503 -13.760 1.00 20.47 118 THR D CA 1
ATOM 4147 C C . THR D 1 118 ? -13.392 28.614 -12.747 1.00 30.88 118 THR D C 1
ATOM 4148 O O . THR D 1 118 ? -14.419 29.290 -12.818 1.00 29.00 118 THR D O 1
ATOM 4152 N N . ILE D 1 119 ? -12.466 28.807 -11.809 1.00 31.00 119 ILE D N 1
ATOM 4153 C CA . ILE D 1 119 ? -12.624 29.839 -10.780 1.00 21.79 119 ILE D CA 1
ATOM 4154 C C . ILE D 1 119 ? -12.261 31.215 -11.343 1.00 26.71 119 ILE D C 1
ATOM 4155 O O . ILE D 1 119 ? -11.111 31.463 -11.696 1.00 35.54 119 ILE D O 1
ATOM 4160 N N . ILE D 1 120 ? -13.264 32.089 -11.419 1.00 27.50 120 ILE D N 1
ATOM 4161 C CA . ILE D 1 120 ? -13.158 33.428 -11.997 1.00 31.50 120 ILE D CA 1
ATOM 4162 C C . ILE D 1 120 ? -12.298 34.369 -11.164 1.00 31.66 120 ILE D C 1
ATOM 4163 O O . ILE D 1 120 ? -11.463 35.098 -11.694 1.00 31.90 120 ILE D O 1
ATOM 4168 N N . ALA D 1 121 ? -12.531 34.351 -9.855 1.00 32.57 121 ALA D N 1
ATOM 4169 C CA . ALA D 1 121 ? -11.905 35.280 -8.930 1.00 30.14 121 ALA D CA 1
ATOM 4170 C C . ALA D 1 121 ? -11.661 34.596 -7.589 1.00 36.51 121 ALA D C 1
ATOM 4171 O O . ALA D 1 121 ? -12.272 33.575 -7.277 1.00 32.71 121 ALA D O 1
ATOM 4173 N N . GLU D 1 122 ? -10.765 35.166 -6.793 1.00 29.40 122 GLU D N 1
ATOM 4174 C CA . GLU D 1 122 ? -10.468 34.615 -5.479 1.00 38.48 122 GLU D CA 1
ATOM 4175 C C . GLU D 1 122 ? -11.633 34.826 -4.522 1.00 31.73 122 GLU D C 1
ATOM 4176 O O . GLU D 1 122 ? -12.183 35.921 -4.416 1.00 29.72 122 GLU D O 1
ATOM 4182 N N . GLY D 1 123 ? -12.009 33.751 -3.838 1.00 27.20 123 GLY D N 1
ATOM 4183 C CA . GLY D 1 123 ? -13.157 33.769 -2.959 1.00 25.71 123 GLY D CA 1
ATOM 4184 C C . GLY D 1 123 ? -13.176 34.997 -2.086 1.00 25.57 123 GLY D C 1
ATOM 4185 O O . GLY D 1 123 ? -12.163 35.361 -1.490 1.00 33.14 123 GLY D O 1
ATOM 4186 N N . LEU D 1 124 ? -14.333 35.645 -2.021 1.00 26.62 124 LEU D N 1
ATOM 4187 C CA . LEU D 1 124 ? -14.527 36.761 -1.112 1.00 23.74 124 LEU D CA 1
ATOM 4188 C C . LEU D 1 124 ? -14.703 36.250 0.316 1.00 35.81 124 LEU D C 1
ATOM 4189 O O . LEU D 1 124 ? -15.565 35.414 0.582 1.00 37.02 124 LEU D O 1
ATOM 4194 N N . LYS D 1 125 ? -13.873 36.753 1.225 1.00 33.93 125 LYS D N 1
ATOM 4195 C CA . LYS D 1 125 ? -13.951 36.405 2.637 1.00 36.75 125 LYS D CA 1
ATOM 4196 C C . LYS D 1 125 ? -14.025 37.684 3.462 1.00 35.09 125 LYS D C 1
ATOM 4197 O O . LYS D 1 125 ? -13.095 38.493 3.434 1.00 30.52 125 LYS D O 1
ATOM 4203 N N . MET D 1 126 ? -15.123 37.874 4.190 1.00 31.96 126 MET D N 1
ATOM 4204 C CA . MET D 1 126 ? -15.279 39.066 5.017 1.00 25.67 126 MET D CA 1
ATOM 4205 C C . MET D 1 126 ? -16.178 38.823 6.215 1.00 30.33 126 MET D C 1
ATOM 4206 O O . MET D 1 126 ? -16.779 37.760 6.351 1.00 39.21 126 MET D O 1
ATOM 4211 N N . GLU D 1 127 ? -16.259 39.823 7.081 1.00 31.71 127 GLU D N 1
ATOM 4212 C CA . GLU D 1 127 ? -17.048 39.737 8.296 1.00 19.53 127 GLU D CA 1
ATOM 4213 C C . GLU D 1 127 ? -18.273 40.622 8.176 1.00 24.79 127 GLU D C 1
ATOM 4214 O O . GLU D 1 127 ? -18.235 41.648 7.499 1.00 27.41 127 GLU D O 1
ATOM 4220 N N . GLY D 1 128 ? -19.357 40.217 8.833 1.00 24.43 128 GLY D N 1
ATOM 4221 C CA . GLY D 1 128 ? -20.580 41.001 8.880 1.00 22.41 128 GLY D CA 1
ATOM 4222 C C . GLY D 1 128 ? -21.363 40.994 7.580 1.00 30.27 128 GLY D C 1
ATOM 4223 O O . GLY D 1 128 ? -21.184 40.105 6.745 1.00 27.05 128 GLY D O 1
ATOM 4224 N N . ASP D 1 129 ? -22.238 41.982 7.409 1.00 28.30 129 ASP D N 1
ATOM 4225 C CA . ASP D 1 129 ? -22.988 42.134 6.165 1.00 29.92 129 ASP D CA 1
ATOM 4226 C C . ASP D 1 129 ? -22.196 42.932 5.129 1.00 35.45 129 ASP D C 1
ATOM 4227 O O . ASP D 1 129 ? -21.035 43.280 5.353 1.00 26.83 129 ASP D O 1
ATOM 4232 N N . ALA D 1 130 ? -22.828 43.206 3.992 1.00 34.78 130 ALA D N 1
ATOM 4233 C CA . ALA D 1 130 ? -22.190 43.930 2.894 1.00 37.15 130 ALA D CA 1
ATOM 4234 C C . ALA D 1 130 ? -21.803 45.358 3.282 1.00 37.87 130 ALA D C 1
ATOM 4235 O O . ALA D 1 130 ? -20.813 45.890 2.790 1.00 39.94 130 ALA D O 1
ATOM 4237 N N . SER D 1 131 ? -22.597 45.981 4.147 1.00 30.87 131 SER D N 1
ATOM 4238 C CA . SER D 1 131 ? -22.338 47.350 4.588 1.00 37.57 131 SER D CA 1
ATOM 4239 C C . SER D 1 131 ? -21.107 47.457 5.492 1.00 34.13 131 SER D C 1
ATOM 4240 O O . SER D 1 131 ? -20.581 48.547 5.728 1.00 36.93 131 SER D O 1
ATOM 4243 N N . ASN D 1 132 ? -20.664 46.314 5.999 1.00 32.42 132 ASN D N 1
ATOM 4244 C CA . ASN D 1 132 ? -19.532 46.246 6.911 1.00 31.81 132 ASN D CA 1
ATOM 4245 C C . ASN D 1 132 ? -18.182 46.282 6.190 1.00 38.14 132 ASN D C 1
ATOM 4246 O O . ASN D 1 132 ? -17.147 46.527 6.813 1.00 39.26 132 ASN D O 1
ATOM 4251 N N . ASP D 1 133 ? -18.191 46.025 4.882 1.00 39.35 133 ASP D N 1
ATOM 4252 C CA . ASP D 1 133 ? -16.953 45.979 4.097 1.00 35.84 133 ASP D CA 1
ATOM 4253 C C . ASP D 1 133 ? -17.197 46.143 2.592 1.00 34.84 133 ASP D C 1
ATOM 4254 O O . ASP D 1 133 ? -16.856 45.257 1.806 1.00 30.67 133 ASP D O 1
ATOM 4259 N N . PRO D 1 134 ? -17.775 47.292 2.191 1.00 34.48 134 PRO D N 1
ATOM 4260 C CA . PRO D 1 134 ? -18.168 47.585 0.806 1.00 36.05 134 PRO D CA 1
ATOM 4261 C C . PRO D 1 134 ? -17.026 47.436 -0.194 1.00 42.24 134 PRO D C 1
ATOM 4262 O O . PRO D 1 134 ? -17.249 46.957 -1.310 1.00 43.54 134 PRO D O 1
ATOM 4266 N N . GLU D 1 135 ? -15.826 47.848 0.202 1.00 37.26 135 GLU D N 1
ATOM 4267 C CA . GLU D 1 135 ? -14.635 47.688 -0.632 1.00 38.94 135 GLU D CA 1
ATOM 4268 C C . GLU D 1 135 ? -14.488 46.244 -1.080 1.00 44.12 135 GLU D C 1
ATOM 4269 O O . GLU D 1 135 ? -14.458 45.957 -2.276 1.00 47.50 135 GLU D O 1
ATOM 4275 N N . ALA D 1 136 ? -14.382 45.343 -0.104 1.00 34.12 136 ALA D N 1
ATOM 4276 C CA . ALA D 1 136 ? -14.190 43.917 -0.360 1.00 35.73 136 ALA D CA 1
ATOM 4277 C C . ALA D 1 136 ? -15.245 43.357 -1.304 1.00 37.05 136 ALA D C 1
ATOM 4278 O O . ALA D 1 136 ? -14.927 42.615 -2.234 1.00 32.40 136 ALA D O 1
ATOM 4280 N N . VAL D 1 137 ? -16.501 43.708 -1.053 1.00 29.21 137 VAL D N 1
ATOM 4281 C CA . VAL D 1 137 ? -17.592 43.334 -1.942 1.00 31.02 137 VAL D CA 1
ATOM 4282 C C . VAL D 1 137 ? -17.385 43.925 -3.342 1.00 36.68 137 VAL D C 1
ATOM 4283 O O . VAL D 1 137 ? -17.396 43.209 -4.340 1.00 30.86 137 VAL D O 1
ATOM 4287 N N . ALA D 1 138 ? -17.192 45.240 -3.404 1.00 37.08 138 ALA D N 1
ATOM 4288 C CA . ALA D 1 138 ? -17.007 45.937 -4.673 1.00 34.85 138 ALA D CA 1
ATOM 4289 C C . ALA D 1 138 ? -15.859 45.358 -5.490 1.00 34.89 138 ALA D C 1
ATOM 4290 O O . ALA D 1 138 ? -15.973 45.191 -6.707 1.00 42.44 138 ALA D O 1
ATOM 4292 N N . SER D 1 139 ? -14.748 45.074 -4.821 1.00 29.66 139 SER D N 1
ATOM 4293 C CA . SER D 1 139 ? -13.556 44.567 -5.489 1.00 38.23 139 SER D CA 1
ATOM 4294 C C . SER D 1 139 ? -13.789 43.181 -6.073 1.00 38.94 139 SER D C 1
ATOM 4295 O O . SER D 1 139 ? -13.327 42.866 -7.170 1.00 46.24 139 SER D O 1
ATOM 4298 N N . PHE D 1 140 ? -14.511 42.355 -5.326 1.00 31.54 140 PHE D N 1
ATOM 4299 C CA . PHE D 1 140 ? -14.797 40.996 -5.753 1.00 34.67 140 PHE D CA 1
ATOM 4300 C C . PHE D 1 140 ? -15.710 40.998 -6.967 1.00 32.24 140 PHE D C 1
ATOM 4301 O O . PHE D 1 140 ? -15.587 40.155 -7.852 1.00 37.81 140 PHE D O 1
ATOM 4309 N N . ALA D 1 141 ? -16.635 41.947 -6.996 1.00 26.56 141 ALA D N 1
ATOM 4310 C CA . ALA D 1 141 ? -17.487 42.119 -8.158 1.00 33.56 141 ALA D CA 1
ATOM 4311 C C . ALA D 1 141 ? -16.674 42.639 -9.341 1.00 36.37 141 ALA D C 1
ATOM 4312 O O . ALA D 1 141 ? -16.966 42.308 -10.488 1.00 29.35 141 ALA D O 1
ATOM 4314 N N . GLU D 1 142 ? -15.653 43.447 -9.062 1.00 31.06 142 GLU D N 1
ATOM 4315 C CA . GLU D 1 142 ? -14.750 43.928 -10.109 1.00 35.86 142 GLU D CA 1
ATOM 4316 C C . GLU D 1 142 ? -14.069 42.759 -10.790 1.00 31.20 142 GLU D C 1
ATOM 4317 O O . GLU D 1 142 ? -14.118 42.615 -12.007 1.00 41.31 142 GLU D O 1
ATOM 4323 N N . ASP D 1 143 ? -13.423 41.934 -9.975 1.00 33.14 143 ASP D N 1
ATOM 4324 C CA . ASP D 1 143 ? -12.749 40.730 -10.436 1.00 27.77 143 ASP D CA 1
ATOM 4325 C C . ASP D 1 143 ? -13.679 39.884 -11.301 1.00 36.79 143 ASP D C 1
ATOM 4326 O O . ASP D 1 143 ? -13.307 39.459 -12.396 1.00 37.49 143 ASP D O 1
ATOM 4331 N N . VAL D 1 144 ? -14.883 39.636 -10.793 1.00 31.54 144 VAL D N 1
ATOM 4332 C CA . VAL D 1 144 ? -15.895 38.883 -11.522 1.00 26.11 144 VAL D CA 1
ATOM 4333 C C . VAL D 1 144 ? -16.195 39.522 -12.873 1.00 36.57 144 VAL D C 1
ATOM 4334 O O . VAL D 1 144 ? -15.996 38.903 -13.921 1.00 35.31 144 VAL D O 1
ATOM 4338 N N . LEU D 1 145 ? -16.659 40.769 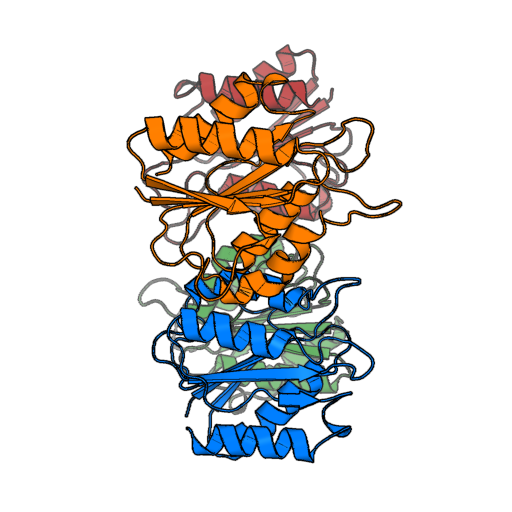-12.838 1.00 37.87 145 LEU D N 1
ATOM 4339 C CA . LEU D 1 145 ? -17.040 41.500 -14.046 1.00 28.62 145 LEU D CA 1
ATOM 4340 C C . LEU D 1 145 ? -16.015 41.372 -15.162 1.00 35.94 145 LEU D C 1
ATOM 4341 O O . LEU D 1 145 ? -16.372 41.173 -16.323 1.00 35.51 145 LEU D O 1
ATOM 4346 N N . LYS D 1 146 ? -14.741 41.495 -14.805 1.00 31.07 146 LYS D N 1
ATOM 4347 C CA . LYS D 1 146 ? -13.674 41.524 -15.798 1.00 39.39 146 LYS D CA 1
ATOM 4348 C C . LYS D 1 146 ? -13.455 40.181 -16.491 1.00 38.02 146 LYS D C 1
ATOM 4349 O O . LYS D 1 146 ? -12.898 40.128 -17.587 1.00 42.25 146 LYS D O 1
ATOM 4355 N N . GLN D 1 147 ? -13.909 39.104 -15.856 1.00 36.28 147 GLN D N 1
ATOM 4356 C CA . GLN D 1 147 ? -13.735 37.760 -16.399 1.00 33.75 147 GLN D CA 1
ATOM 4357 C C . GLN D 1 147 ? -14.946 37.318 -17.211 1.00 35.64 147 GLN D C 1
ATOM 4358 O O . GLN D 1 147 ? -14.956 36.222 -17.763 1.00 39.62 147 GLN D O 1
ATOM 4364 N N . LEU D 1 148 ? -15.956 38.179 -17.292 1.00 36.71 148 LEU D N 1
ATOM 4365 C CA . LEU D 1 148 ? -17.188 37.856 -18.009 1.00 36.96 148 LEU D CA 1
ATOM 4366 C C . LEU D 1 148 ? -17.058 38.139 -19.502 1.00 47.48 148 LEU D C 1
ATOM 4367 O O . LEU D 1 148 ? -17.955 38.718 -20.116 1.00 55.49 148 LEU D O 1
#

Organism: Desulfovibrio desulfuricans (NCBI:txid876)

InterPro domains:
  IPR001226 Flavodoxin, conserved site [PS00201] (6-22)
  IPR008254 Flavodoxin/nitric oxide synthase [PF00258] (6-134)
  IPR008254 Flavodoxin/nitric oxide synthase [PS50902] (4-145)
  IPR010087 Flavodoxin, short chain [TIGR01753] (4-144)
  IPR029039 Flavoprotein-like superfamily [G3DSA:3.40.50.360] (1-148)
  IPR029039 Flavoprotein-like superfamily [SSF52218] (2-147)
  IPR050619 Flavodoxin [PTHR42809] (1-121)

Secondary structure (DSSP, 8-state):
-EEEEEEE-SSSHHHHHHHHHHHHHHTTT-EEEEEETTTB--TTTTTT-SEEEEEE-EE-SSS-EE-HHHHHHHTTGGGT--TT-EEEEEEEE-TTSSSTTTHHHHHHHHHHHTT-EE-SPPEEEESSGGG-HHHHHHHHHHHHHT-/-EEEEEEE-SSSHHHHHHHHHHHHHHTTT-EEEEEETTT---TTTTTT-SEEEEEE-EE-SSS-EE-HHHHHHHTTGGGT--TT-EEEEEEE--TTSSSTTTHHHHHHHHHHHTT-EE-SPPEEESSSGGG-HHHHHHHHHHHHHH-/-EEEEEEE-SSSHHHHHHHHHHHHHHTTT-EEEEEEGGGB--TTTTTT-SEEEEEE-EE-SSS-EE-HHHHHHHTTGGGT--TT-EEEEEEEE-TTSSSTTTHHHHHHHHHHHTT-EE-SPPEEEES-GGG-HHHHHHHHHHHHHT-/-EEEEEEE-SSSHHHHHHHHHHHHHHTTT-EEEEEETTT---TTTTTT-SEEEEEE-EE-SSS-EE-HHHHHHHTTHHHH--TT-EEEEEEEE-TTSSSTTTHHHHHHHHHHHTT-EE-S--EEEESSGGG-HHHHHHHHHHHHHH-

Sequence (588 aa):
SKVLIVFGSSTGNTESIAQKLEELIAAGGHEVTLLNAADASAENLADGYDAVLFGCSAWGMEDLEMQDDFLSLFEEFDRIGLAGRKVAAFASGDQEYEHFCGAVPAIEERAKELGATIIAEGLKMEGDASNDPEAVASFAEDVLKQLSKVLIVFGSSTGNTESIAQKLEELIAAGGHEVTLLNAADASAENLADGYDAVLFGCSAWGMEDLEMQDDFLSLFEEFDRIGLAGRKVAAFASGDQEYEHFCGAVPAIEERAKELGATIIAEGLKMEGDASNDPEAVASFAEDVLKQLSKVLIVFGSSTGNTESIAQKLEELIAAGGHEVTLLNAADASAENLADGYDAVLFGCSAWGMEDLEMQDDFLSLFEEFDRIGLAGRKVAAFASGDQEYEHFCGAVPAIEERAKELGATIIAEGLKMEGDASNDPEAVASFAEDVLKQLSKVLIVFGSSTGNTESIAQKLEELIAAGGHEVTLLNAADASAENLADGYDAVLFGCSAWGMEDLEMQDDFLSLFEEFDRIGLAGRKVAAFASGDQEYEHFCGAVPAIEERAKELGATIIAEGLKMEGDASNDPEAVASFAEDVLKQL

Foldseek 3Di:
DEEEEEEFDDPCQLVLLSVVLQVLLVVLVYHYHYYYLLPDDQALQCPPHQEYEYEWEWDDPPDTDIRPSVVVNLVVPLRNPQAPHEYAYEYAADPVDDQQRVVRVVVVVSSVVNHHHYQAYYQTYHGHCVVCVPSSNVRSVSNNVSD/DEEEEEEFDDVCALVLLSVVLQVLLVVLVYHYDYYYLLVDDQQQQCPPHQEYEYEWEWDDPPDTDIRVSVVVNVVSPLRNPLAPHEYAYEYAADPVDDQFRVVRVVVVVSSVVNHHHYQDYYQTYHGHCVVPVVSSVVRSVSNSVSD/DEEEEEEFDDPCALVQLQVVLQVLLVVLVYHYHYYYLLVDDQQQQCPPHQEYEYEWEWDDPPDTDIRVSVVVNVVSPLRNPLAAHEYAYEYAYDPVDDQFRVVRVVSVVVSVVNHHHYQDYYQTYHGHCVVCVPSSNVRSVSNNVSD/DEEEEEEFDDPCALVQLSVVLCVLQVVLVYHYHYYHLLPDDQALQCPPHQEYEYEWEWDDPPDTDTRVSVVVNLVVPLRNQLAPHEYAYEYAADPVDDQFRVVRVVSVVSSVVNHYDYQDHYQTYHGHCVVCVPSSNVRSVSNNVSD

Radius of gyration: 27.56 Å; Cα contacts (8 Å, |Δi|>4): 1332; chains: 4; bounding box: 71×61×56 Å

CATH classification: 3.40.50.360

Nearest PDB structures (foldseek):
  3f90-assembly2_B  TM=9.796E-01  e=2.724E-27  Desulfovibrio desulfuricans
  1f4p-assembly1_A  TM=9.786E-01  e=5.623E-19  Nitratidesulfovibrio vulgaris
  1xyv-assembly1_A  TM=9.770E-01  e=5.282E-19  Nitratidesulfovibrio vulgaris
  5tgz-assembly1_A  TM=9.729E-01  e=5.986E-19  Homo sapiens
  1akq-assembly1_A  TM=9.754E-01  e=1.119E-18  Nitratidesulfovibrio vulgaris str. Hildenborough

B-factor: mean 32.46, std 11.01, range [12.74, 90.62]